Protein AF-A0A1Q3Y9Z7-F1 (afdb_monomer_lite)

Radius of gyration: 31.5 Å; chains: 1; bounding box: 71×59×81 Å

Foldseek 3Di:
DFEDELQLADDPLCCVVPNHPDGLVVLLQPFDAQFPPRDGSFAFDPLGSDHLLDPVSLLVLLVLCVVLVNQAYAYAWEAALNDTDSCNNVVVCLVCLVRLHAYAYEHPQQFDAPPLQVDDGDGSGHHDLDLVSLLVVLVVCVSVQPRPSFADDVNAGEYEYEDLPPHPPQQVSLVSNQVSCVVVVNHDHQYEYECQEHDDAQVVRVHQAYEYDPDHPDQQQVAADPDDTDGDQAPQEREHAQLSSLVVQLVDDDDPHHYQYEDFLWFWLSSSHVVHHIYTHPPRDLVSLLVSLLSSQLCLLAPDDDSSSDYYYHHCDPSNGVGHCHATPVCGNSNSNSSSVSVPDDSVVSDDDPADPVSVVVVVVVVVVVPADLDLPDFFQEEEEEFDDDPVLQVQAVVLQVLASDHHPYYHYCVPCNLVNDDLFGKYKYHYRNDHFDNHRVVQVRVVCPDPVNPLAFKEAEWAFDQDPVRDTHDTQDADWDDLVVLVVDLSSAQIMMGGRNPCSVVVVVPPPDTSHSVVSSVVSNVCVVVVGDYGYDHTYD

Secondary structure (DSSP, 8-state):
-EEE---SS--HHHHHHH-TT--HHHHHHH---SSTT---S--B-TT-S--TT-HHHHHHHHHHHHHTT---EEEEEEEETTEEES-HHHHHHHH-TTS---EEEEE--SPEEGGGGT----EEE-----GGGHHHHHHHHHHHHTSTTB-EETTEEEEEES-GGGSTTHHHHHHHHHHHHHHTT----EEEEEESSS---GGGGT-SEEEE-TTTT--GGGG--SSPP--SS-TT-EEEEHHHHHHHHHTSPPPSS-EEEEE-S--B-TTT-TTS--EEEET--HHHHHHHHHHHHHHHHHH--GGG--EEES-SEEGGGTEE-SPBTTTBTHHHHHHHHHHTS-GGGTPPP---HHHHHHHHHGGGGGGS-S---SS--EEEEEES--HHHHHHHHHHHHT-SS--SEEEEHHHH-GGGS-SSSEEEEEETT----TTHHHHHHHHHTSGGGTTEEEEEEEEEEE-TTS-EEEEE-PPSP-HHHHHH--TT-S-EEEEHHHHHHHHHTT-S----HHHHHHHHHHHHHTT-EEEEEEEE-

Structure (mmCIF, N/CA/C/O backbone):
data_AF-A0A1Q3Y9Z7-F1
#
_entry.id   AF-A0A1Q3Y9Z7-F1
#
loop_
_atom_site.group_PDB
_atom_site.id
_atom_site.type_symbol
_atom_site.label_atom_id
_atom_site.label_alt_id
_atom_site.label_comp_id
_atom_site.label_asym_id
_atom_site.label_entity_id
_atom_site.label_seq_id
_atom_site.pdbx_PDB_ins_code
_atom_site.Cartn_x
_atom_site.Cartn_y
_atom_site.Cartn_z
_atom_site.occupancy
_atom_site.B_iso_or_equiv
_atom_site.auth_seq_id
_atom_site.auth_comp_id
_atom_site.auth_asym_id
_atom_site.auth_atom_id
_atom_site.pdbx_PDB_model_num
ATOM 1 N N . MET A 1 1 ? 4.378 -9.020 -0.214 1.00 97.12 1 MET A N 1
ATOM 2 C CA . MET A 1 1 ? 4.815 -9.072 -1.627 1.00 97.12 1 MET A CA 1
ATOM 3 C C . MET A 1 1 ? 5.583 -7.805 -1.947 1.00 97.12 1 MET A C 1
ATOM 5 O O . MET A 1 1 ? 5.320 -6.798 -1.304 1.00 97.12 1 MET A O 1
ATOM 9 N N . ALA A 1 2 ? 6.509 -7.841 -2.903 1.00 98.50 2 ALA A N 1
ATOM 10 C CA . ALA A 1 2 ? 7.228 -6.646 -3.351 1.00 98.50 2 ALA A CA 1
ATOM 11 C C . ALA A 1 2 ? 6.966 -6.386 -4.839 1.00 98.50 2 ALA A C 1
ATOM 13 O O . ALA A 1 2 ? 7.020 -7.330 -5.628 1.00 98.50 2 ALA A O 1
ATOM 14 N N . PHE A 1 3 ? 6.675 -5.141 -5.221 1.00 98.69 3 PHE A N 1
ATOM 15 C CA . PHE A 1 3 ? 6.604 -4.749 -6.632 1.00 98.69 3 PHE A CA 1
ATOM 16 C C . PHE A 1 3 ? 7.969 -4.921 -7.298 1.00 98.69 3 PHE A C 1
ATOM 18 O O . PHE A 1 3 ? 9.000 -4.731 -6.654 1.00 98.69 3 PHE A O 1
ATOM 25 N N . TYR A 1 4 ? 7.980 -5.329 -8.563 1.00 98.56 4 TYR A N 1
ATOM 26 C CA . TYR A 1 4 ? 9.198 -5.694 -9.274 1.00 98.56 4 TYR A CA 1
ATOM 27 C C . TYR A 1 4 ? 9.237 -5.040 -10.653 1.00 98.56 4 TYR A C 1
ATOM 29 O O . TYR A 1 4 ? 8.394 -5.320 -11.513 1.00 98.56 4 TYR A O 1
ATOM 37 N N . LEU A 1 5 ? 10.251 -4.201 -10.867 1.00 97.81 5 LEU A N 1
ATOM 38 C CA . LEU A 1 5 ? 10.498 -3.509 -12.122 1.00 97.81 5 LEU A CA 1
ATOM 39 C C . LEU A 1 5 ? 11.339 -4.393 -13.062 1.00 97.81 5 LEU A C 1
ATOM 41 O O . LEU A 1 5 ? 12.471 -4.758 -12.723 1.00 97.81 5 LEU A O 1
ATOM 45 N N . PRO A 1 6 ? 10.852 -4.705 -14.277 1.00 96.62 6 PRO A N 1
ATOM 46 C CA . PRO A 1 6 ? 11.590 -5.542 -15.219 1.00 96.62 6 PRO A CA 1
ATOM 47 C C . PRO A 1 6 ? 12.647 -4.798 -16.062 1.00 96.62 6 PRO A C 1
ATOM 49 O O . PRO A 1 6 ? 13.400 -5.449 -16.785 1.00 96.62 6 PRO A O 1
ATOM 52 N N . GLN A 1 7 ? 12.750 -3.466 -15.989 1.00 94.50 7 GLN A N 1
ATOM 53 C CA . GLN A 1 7 ? 13.510 -2.595 -16.912 1.00 94.50 7 GLN A CA 1
ATOM 54 C C . GLN A 1 7 ? 15.049 -2.576 -16.726 1.00 94.50 7 GLN A C 1
ATOM 56 O O . GLN A 1 7 ? 15.730 -1.598 -17.037 1.00 94.50 7 GLN A O 1
ATOM 61 N N . PHE A 1 8 ? 15.638 -3.680 -16.266 1.00 96.81 8 PHE A N 1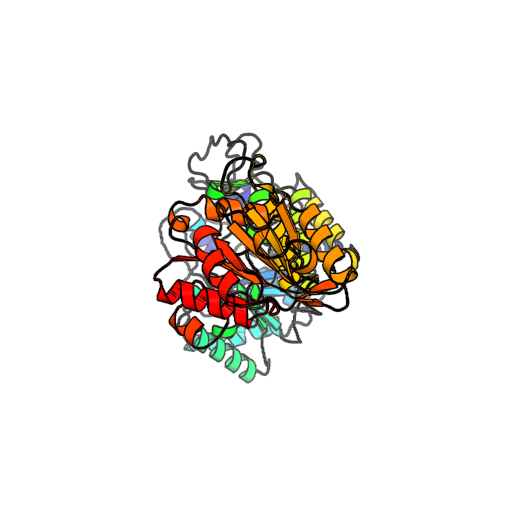
ATOM 62 C CA . PHE A 1 8 ? 17.095 -3.855 -16.158 1.00 96.81 8 PHE A CA 1
ATOM 63 C C . PHE A 1 8 ? 17.634 -4.810 -17.225 1.00 96.81 8 PHE A C 1
ATOM 65 O O . PHE A 1 8 ? 18.473 -5.659 -16.946 1.00 96.81 8 PHE A O 1
ATOM 72 N N . HIS A 1 9 ? 17.101 -4.707 -18.440 1.00 96.31 9 HIS A N 1
ATOM 73 C CA . HIS A 1 9 ? 17.574 -5.411 -19.626 1.00 96.31 9 HIS A CA 1
ATOM 74 C C . HIS A 1 9 ? 17.202 -4.610 -20.876 1.00 96.31 9 HIS A C 1
ATOM 76 O O . HIS A 1 9 ? 16.218 -3.868 -20.877 1.00 96.31 9 HIS A O 1
ATOM 82 N N . GLU A 1 10 ? 17.963 -4.779 -21.952 1.00 95.69 10 GLU A N 1
ATOM 83 C CA . GLU A 1 10 ? 17.700 -4.062 -23.197 1.00 95.69 10 GLU A CA 1
ATOM 84 C C . GLU A 1 10 ? 16.495 -4.633 -23.958 1.00 95.69 10 GLU A C 1
ATOM 86 O O . GLU A 1 10 ? 16.297 -5.858 -24.068 1.00 95.69 10 GLU A O 1
ATOM 91 N N . ILE A 1 11 ? 15.735 -3.718 -24.558 1.00 96.00 11 ILE A N 1
ATOM 92 C CA . ILE A 1 11 ? 14.713 -4.003 -25.566 1.00 96.00 11 ILE A CA 1
ATOM 93 C C . ILE A 1 11 ? 14.895 -3.049 -26.760 1.00 96.00 11 ILE A C 1
ATOM 95 O O . ILE A 1 11 ? 15.346 -1.916 -26.559 1.00 96.00 11 ILE A O 1
ATOM 99 N N . PRO A 1 12 ? 14.544 -3.470 -27.990 1.00 95.56 12 PRO A N 1
ATOM 100 C CA . PRO A 1 12 ? 14.709 -2.640 -29.185 1.00 95.56 12 PRO A CA 1
ATOM 101 C C . PRO A 1 12 ? 14.037 -1.268 -29.074 1.00 95.56 12 PRO A C 1
ATOM 103 O O . PRO A 1 12 ? 14.607 -0.265 -29.493 1.00 95.56 12 PRO A O 1
ATOM 106 N N . GLU A 1 13 ? 12.848 -1.217 -28.476 1.00 95.19 13 GLU A N 1
ATOM 107 C CA . GLU A 1 13 ? 12.074 0.006 -28.286 1.00 95.19 13 GLU A CA 1
ATOM 108 C C . GLU A 1 13 ? 12.820 1.025 -27.425 1.00 95.19 13 GLU A C 1
ATOM 110 O O . GLU A 1 13 ? 13.007 2.166 -27.838 1.00 95.19 13 GLU A O 1
ATOM 115 N N . ASN A 1 14 ? 13.319 0.605 -26.260 1.00 93.50 14 ASN A N 1
ATOM 116 C CA . ASN A 1 14 ? 14.070 1.490 -25.378 1.00 93.50 14 ASN A CA 1
ATOM 117 C C . ASN A 1 14 ? 15.374 1.958 -26.022 1.00 93.50 14 ASN A C 1
ATOM 119 O O . ASN A 1 14 ? 15.711 3.131 -25.892 1.00 93.50 14 ASN A O 1
ATOM 123 N N . ASN A 1 15 ? 16.062 1.085 -26.761 1.00 94.12 15 ASN A N 1
ATOM 124 C CA . ASN A 1 15 ? 17.268 1.475 -27.489 1.00 94.12 15 ASN A CA 1
ATOM 125 C C . ASN A 1 15 ? 16.968 2.550 -28.550 1.00 94.12 15 ASN A C 1
ATOM 127 O O . ASN A 1 15 ? 17.738 3.495 -28.710 1.00 94.12 15 ASN A O 1
ATOM 131 N N . ALA A 1 16 ? 15.825 2.452 -29.236 1.00 93.31 16 ALA A N 1
ATOM 132 C CA . ALA A 1 16 ? 15.389 3.456 -30.205 1.00 93.31 16 ALA A CA 1
ATOM 133 C C . ALA A 1 16 ? 14.949 4.779 -29.551 1.00 93.31 16 ALA A C 1
ATOM 135 O O . ALA A 1 16 ? 15.169 5.846 -30.118 1.00 93.31 16 ALA A O 1
ATOM 136 N N . TRP A 1 17 ? 14.316 4.724 -28.376 1.00 91.12 17 TRP A N 1
ATOM 137 C CA . TRP A 1 17 ? 13.756 5.903 -27.707 1.00 91.12 17 TRP A CA 1
ATOM 138 C C . TRP A 1 17 ? 14.762 6.662 -26.837 1.00 91.12 17 TRP A C 1
ATOM 140 O O . TRP A 1 17 ? 14.674 7.884 -26.741 1.00 91.12 17 TRP A O 1
ATOM 150 N N . TRP A 1 18 ? 15.696 5.949 -26.204 1.00 88.31 18 TRP A N 1
ATOM 151 C CA . TRP A 1 18 ? 16.563 6.468 -25.135 1.00 88.31 18 TRP A CA 1
ATOM 152 C C . TRP A 1 18 ? 18.057 6.350 -25.442 1.00 88.31 18 TRP A C 1
ATOM 154 O O . TRP A 1 18 ? 18.883 6.864 -24.686 1.00 88.31 18 TRP A O 1
ATOM 164 N N . GLY A 1 19 ? 18.403 5.712 -26.560 1.00 91.75 19 GLY A N 1
ATOM 165 C CA . GLY A 1 19 ? 19.773 5.451 -26.982 1.00 91.75 19 GLY A CA 1
ATOM 166 C C . GLY A 1 19 ? 20.179 3.994 -26.777 1.00 91.75 19 GLY A C 1
ATOM 167 O O . GLY A 1 19 ? 19.649 3.283 -25.926 1.00 91.75 19 GLY A O 1
ATOM 168 N N . GLU A 1 20 ? 21.133 3.550 -27.589 1.00 94.69 20 GLU A N 1
ATOM 169 C CA . GLU A 1 20 ? 21.624 2.174 -27.584 1.00 94.69 20 GLU A CA 1
ATOM 170 C C . GLU A 1 20 ? 22.187 1.773 -26.211 1.00 94.69 20 GLU A C 1
ATOM 172 O O . GLU A 1 20 ? 22.945 2.525 -25.593 1.00 94.69 20 GLU A O 1
ATOM 177 N N . GLY A 1 21 ? 21.795 0.593 -25.720 1.00 92.38 21 GLY A N 1
ATOM 178 C CA . GLY A 1 21 ? 22.204 0.093 -24.407 1.00 92.38 21 GLY A CA 1
ATOM 179 C C . GLY A 1 21 ? 21.361 0.594 -23.229 1.00 92.38 21 GLY A C 1
ATOM 180 O O . GLY A 1 21 ? 21.782 0.458 -22.076 1.00 92.38 21 GLY A O 1
ATOM 181 N N . PHE A 1 22 ? 20.202 1.219 -23.469 1.00 94.38 22 PHE A N 1
ATOM 182 C CA . PHE A 1 22 ? 19.418 1.811 -22.389 1.00 94.38 22 PHE A CA 1
ATOM 183 C C . PHE A 1 22 ? 18.796 0.756 -21.458 1.00 94.38 22 PHE A C 1
ATOM 185 O O . PHE A 1 22 ? 18.045 -0.127 -21.873 1.00 94.38 22 PHE A O 1
ATOM 192 N N . THR A 1 23 ? 19.037 0.938 -20.159 1.00 94.75 23 THR A N 1
ATOM 193 C CA . THR A 1 23 ? 18.335 0.289 -19.042 1.00 94.75 23 THR A CA 1
ATOM 194 C C . THR A 1 23 ? 18.189 1.304 -17.909 1.00 94.75 23 THR A C 1
ATOM 196 O O . THR A 1 23 ? 18.845 2.350 -17.938 1.00 94.75 23 THR A O 1
ATOM 199 N N . GLU A 1 24 ? 17.429 0.993 -16.856 1.00 94.06 24 GLU A N 1
ATOM 200 C CA . GLU A 1 24 ? 17.359 1.904 -15.702 1.00 94.06 24 GLU A CA 1
ATOM 201 C C . GLU A 1 24 ? 18.719 2.163 -15.036 1.00 94.06 24 GLU A C 1
ATOM 203 O O . GLU A 1 24 ? 18.928 3.233 -14.459 1.00 94.06 24 GLU A O 1
ATOM 208 N N . TRP A 1 25 ? 19.704 1.270 -15.196 1.00 97.12 25 TRP A N 1
ATOM 209 C CA . TRP A 1 25 ? 21.069 1.530 -14.731 1.00 97.12 25 TRP A CA 1
ATOM 210 C C . TRP A 1 25 ? 21.708 2.763 -15.370 1.00 97.12 25 TRP A C 1
ATOM 212 O O . TRP A 1 25 ? 22.583 3.375 -14.756 1.00 97.12 25 TRP A O 1
ATOM 222 N N . THR A 1 26 ? 21.288 3.145 -16.577 1.00 95.00 26 THR A N 1
ATOM 223 C CA . THR A 1 26 ? 21.763 4.361 -17.244 1.00 95.00 26 THR A CA 1
ATOM 224 C C . THR A 1 26 ? 21.381 5.605 -16.443 1.00 95.00 26 THR A C 1
ATOM 226 O O . THR A 1 26 ? 22.237 6.462 -16.226 1.00 95.00 26 THR A O 1
ATOM 229 N N . ASN A 1 27 ? 20.146 5.679 -15.936 1.00 94.62 27 ASN A N 1
ATOM 230 C CA . ASN A 1 27 ? 19.693 6.786 -15.088 1.00 94.62 27 ASN A CA 1
ATOM 231 C C . ASN A 1 27 ? 20.413 6.775 -13.737 1.00 94.62 27 ASN A C 1
ATOM 233 O O . ASN A 1 27 ? 20.974 7.789 -13.325 1.00 94.62 27 ASN A O 1
ATOM 237 N N . VAL A 1 28 ? 20.457 5.608 -13.087 1.00 96.44 28 VAL A N 1
ATOM 238 C CA . VAL A 1 28 ? 21.053 5.432 -11.752 1.00 96.44 28 VAL A CA 1
ATOM 239 C C . VAL A 1 28 ? 22.520 5.860 -11.740 1.00 96.44 28 VAL A C 1
ATOM 241 O O . VAL A 1 28 ? 22.922 6.660 -10.903 1.00 96.44 28 VAL A O 1
ATOM 244 N N . ARG A 1 29 ? 23.326 5.410 -12.712 1.00 96.06 29 ARG A N 1
ATOM 245 C CA . ARG A 1 29 ? 24.758 5.760 -12.796 1.00 96.06 29 ARG A CA 1
ATOM 246 C C . ARG A 1 29 ? 25.013 7.244 -13.059 1.00 96.06 29 ARG A C 1
ATOM 248 O O . ARG A 1 29 ? 26.099 7.733 -12.763 1.00 96.06 29 ARG A O 1
ATOM 255 N N . GLN A 1 30 ? 24.056 7.940 -13.669 1.00 93.94 30 GLN A N 1
ATOM 256 C CA . GLN A 1 30 ? 24.177 9.353 -14.039 1.00 93.94 30 GLN A CA 1
ATOM 257 C C . GLN A 1 30 ? 23.611 10.299 -12.970 1.00 93.94 30 GLN A C 1
ATOM 259 O O . GLN A 1 30 ? 23.754 11.518 -13.113 1.00 93.94 30 GLN A O 1
ATOM 264 N N . ALA A 1 31 ? 22.971 9.762 -11.929 1.00 94.81 31 ALA A N 1
ATOM 265 C CA . ALA A 1 31 ? 22.416 10.536 -10.831 1.00 94.81 31 ALA A CA 1
ATOM 266 C C . ALA A 1 31 ? 23.513 11.269 -10.044 1.00 94.81 31 ALA A C 1
ATOM 268 O O . ALA A 1 31 ? 24.660 10.822 -9.959 1.00 94.81 31 ALA A O 1
ATOM 269 N N . LYS A 1 32 ? 23.158 12.428 -9.483 1.00 93.75 32 LYS A N 1
ATOM 270 C CA . LYS A 1 32 ? 24.074 13.290 -8.728 1.00 93.75 32 LYS A CA 1
ATOM 271 C C . LYS A 1 32 ? 23.422 13.756 -7.425 1.00 93.75 32 LYS A C 1
ATOM 273 O O . LYS A 1 32 ? 22.204 13.935 -7.399 1.00 93.75 32 LYS A O 1
ATOM 278 N N . PRO A 1 33 ? 24.209 14.006 -6.364 1.00 95.25 33 PRO A N 1
ATOM 279 C CA . PRO A 1 33 ? 23.709 14.630 -5.144 1.00 95.25 33 PRO A CA 1
ATOM 280 C C . PRO A 1 33 ? 23.027 15.972 -5.439 1.00 95.25 33 PRO A C 1
ATOM 282 O O . PRO A 1 33 ? 23.569 16.787 -6.187 1.00 95.25 33 PRO A O 1
ATOM 285 N N . LEU A 1 34 ? 21.859 16.216 -4.834 1.00 94.44 34 LEU A N 1
ATOM 286 C CA . LEU A 1 34 ? 21.161 17.503 -4.930 1.00 94.44 34 LEU A CA 1
ATOM 287 C C . LEU A 1 34 ? 21.553 18.458 -3.794 1.00 94.44 34 LEU A C 1
ATOM 289 O O . LEU A 1 34 ? 21.430 19.674 -3.936 1.00 94.44 34 LEU A O 1
ATOM 293 N N . PHE A 1 35 ? 22.044 17.900 -2.687 1.00 93.62 35 PHE A N 1
ATOM 294 C CA . PHE A 1 35 ? 22.463 18.583 -1.467 1.00 93.62 35 PHE A CA 1
ATOM 295 C C . PHE A 1 35 ? 23.548 17.761 -0.750 1.00 93.62 35 PHE A C 1
ATOM 297 O O . PHE A 1 35 ? 23.821 16.613 -1.112 1.00 93.62 35 PHE A O 1
ATOM 304 N N . GLU A 1 36 ? 24.184 18.348 0.262 1.00 92.06 36 GLU A N 1
ATOM 305 C CA . GLU A 1 36 ? 25.226 17.681 1.050 1.00 92.06 36 GLU A CA 1
ATOM 306 C C . GLU A 1 36 ? 24.668 16.474 1.823 1.00 92.06 36 GLU A C 1
ATOM 308 O O . GLU A 1 36 ? 23.667 16.580 2.525 1.00 92.06 36 GLU A O 1
ATOM 313 N N . GLY A 1 37 ? 25.313 15.313 1.688 1.00 90.50 37 GLY A N 1
ATOM 314 C CA . GLY A 1 37 ? 24.848 14.063 2.300 1.00 90.50 37 GLY A CA 1
ATOM 315 C C . GLY A 1 37 ? 23.748 13.329 1.520 1.00 90.50 37 GLY A C 1
ATOM 316 O O . GLY A 1 37 ? 23.320 12.262 1.957 1.00 90.50 37 GLY A O 1
ATOM 317 N N . HIS A 1 38 ? 23.315 13.846 0.362 1.00 94.94 38 HIS A N 1
ATOM 318 C CA . HIS A 1 38 ? 22.387 13.142 -0.524 1.00 94.94 38 HIS A CA 1
ATOM 319 C C . HIS A 1 38 ? 23.038 11.891 -1.135 1.00 94.94 38 HIS A C 1
ATOM 321 O O . HIS A 1 38 ? 24.074 11.988 -1.796 1.00 94.94 38 HIS A O 1
ATOM 327 N N . GLU A 1 39 ? 22.425 10.721 -0.944 1.00 93.19 39 GLU A N 1
ATOM 328 C CA . GLU A 1 39 ? 22.935 9.440 -1.447 1.00 93.19 39 GLU A CA 1
ATOM 329 C C . GLU A 1 39 ? 22.608 9.252 -2.934 1.00 93.19 39 GLU A C 1
ATOM 331 O O . GLU A 1 39 ? 21.721 8.492 -3.305 1.00 93.19 39 GLU A O 1
ATOM 336 N N . GLN A 1 40 ? 23.342 9.953 -3.796 1.00 95.19 40 GLN A N 1
ATOM 337 C CA . GLN A 1 40 ? 23.313 9.732 -5.240 1.00 95.19 40 GLN A CA 1
ATOM 338 C C . GLN A 1 40 ? 24.737 9.761 -5.826 1.00 95.19 40 GLN A C 1
ATOM 340 O O . GLN A 1 40 ? 25.549 10.587 -5.403 1.00 95.19 40 GLN A O 1
ATOM 345 N N . PRO A 1 41 ? 25.057 8.913 -6.819 1.00 95.81 41 PRO A N 1
ATOM 346 C CA . PRO A 1 41 ? 24.233 7.815 -7.321 1.00 95.81 41 PRO A CA 1
ATOM 347 C C . PRO A 1 41 ? 24.075 6.687 -6.288 1.00 95.81 41 PRO A C 1
ATOM 349 O O . PRO A 1 41 ? 25.013 6.377 -5.553 1.00 95.81 41 PRO A O 1
ATOM 352 N N . LEU A 1 42 ? 22.905 6.044 -6.258 1.00 96.25 42 LEU A N 1
ATOM 353 C CA . LEU A 1 42 ? 22.717 4.794 -5.515 1.00 96.25 42 LEU A CA 1
ATOM 354 C C . LEU A 1 42 ? 23.549 3.672 -6.148 1.00 96.25 42 LEU A C 1
ATOM 356 O O . LEU A 1 42 ? 23.491 3.444 -7.357 1.00 96.25 42 LEU A O 1
ATOM 360 N N . VAL A 1 43 ? 24.310 2.946 -5.325 1.00 97.75 43 VAL A N 1
ATOM 361 C CA . VAL A 1 43 ? 25.200 1.870 -5.787 1.00 97.75 43 VAL A CA 1
ATOM 362 C C . VAL A 1 43 ? 24.668 0.511 -5.319 1.00 97.75 43 VAL A C 1
ATOM 364 O O . VAL A 1 43 ? 24.459 0.330 -4.113 1.00 97.75 43 VAL A O 1
ATOM 367 N N . PRO A 1 44 ? 24.467 -0.467 -6.224 1.00 97.94 44 PRO A N 1
ATOM 368 C CA . PRO A 1 44 ? 24.037 -1.804 -5.845 1.00 97.94 44 PRO A CA 1
ATOM 369 C C . PRO A 1 44 ? 25.103 -2.536 -5.032 1.00 97.94 44 PRO A C 1
ATOM 371 O O . PRO A 1 44 ? 26.302 -2.391 -5.267 1.00 97.94 44 PRO A O 1
ATOM 374 N N . GLY A 1 45 ? 24.646 -3.329 -4.066 1.00 97.50 45 GLY A N 1
ATOM 375 C CA . GLY A 1 45 ? 25.482 -4.186 -3.237 1.00 97.50 45 GLY A CA 1
ATOM 376 C C . GLY A 1 45 ? 25.817 -5.497 -3.947 1.00 97.50 45 GLY A C 1
ATOM 377 O O . GLY A 1 45 ? 26.302 -5.523 -5.076 1.00 97.50 45 GLY A O 1
ATOM 378 N N . GLU A 1 46 ? 25.537 -6.622 -3.293 1.00 97.00 46 GLU A N 1
ATOM 379 C CA . GLU A 1 46 ? 25.998 -7.944 -3.742 1.00 97.00 46 GLU A CA 1
ATOM 380 C C . GLU A 1 46 ? 25.431 -8.419 -5.090 1.00 97.00 46 GLU A C 1
ATOM 382 O O . GLU A 1 46 ? 26.033 -9.275 -5.740 1.00 97.00 46 GLU A O 1
ATOM 387 N N . LEU A 1 47 ? 24.283 -7.897 -5.529 1.00 96.88 47 LEU A N 1
ATOM 388 C CA . LEU A 1 47 ? 23.699 -8.239 -6.829 1.00 96.88 47 LEU A CA 1
ATOM 389 C C . LEU A 1 47 ? 24.383 -7.502 -7.991 1.00 96.88 47 LEU A C 1
ATOM 391 O O . LEU A 1 47 ? 24.345 -7.997 -9.117 1.00 96.88 47 LEU A O 1
ATOM 395 N N . GLY A 1 48 ? 25.067 -6.389 -7.705 1.00 96.88 48 GLY A N 1
ATOM 396 C CA . GLY A 1 48 ? 25.736 -5.551 -8.695 1.00 96.88 48 GLY A CA 1
ATOM 397 C C . GLY A 1 48 ? 24.777 -4.915 -9.707 1.00 96.88 48 GLY A C 1
ATOM 398 O O . GLY A 1 48 ? 23.558 -4.976 -9.574 1.00 96.88 48 GLY A O 1
ATOM 399 N N . TYR A 1 49 ? 25.347 -4.298 -10.742 1.00 97.25 49 TYR A N 1
ATOM 400 C CA . TYR A 1 49 ? 24.590 -3.778 -11.881 1.00 97.25 49 TYR A CA 1
ATOM 401 C C . TYR A 1 49 ? 24.219 -4.928 -12.826 1.00 97.25 49 TYR A C 1
ATOM 403 O O . TYR A 1 49 ? 24.928 -5.193 -13.798 1.00 97.25 49 TYR A O 1
ATOM 411 N N . TYR A 1 50 ? 23.163 -5.659 -12.485 1.00 97.69 50 TYR A N 1
ATOM 412 C CA . TYR A 1 50 ? 22.772 -6.889 -13.167 1.00 97.69 50 TYR A CA 1
ATOM 413 C C . TYR A 1 50 ? 22.014 -6.662 -14.483 1.00 97.69 50 TYR A C 1
ATOM 415 O O . TYR A 1 50 ? 21.464 -5.593 -14.727 1.00 97.69 50 TYR A O 1
ATOM 423 N N . ASP A 1 51 ? 21.920 -7.713 -15.296 1.00 96.75 51 ASP A N 1
ATOM 424 C CA . ASP A 1 51 ? 21.013 -7.795 -16.443 1.00 96.75 51 ASP A CA 1
ATOM 425 C C . ASP A 1 51 ? 19.911 -8.820 -16.139 1.00 96.75 51 ASP A C 1
ATOM 427 O O . ASP A 1 51 ? 20.198 -10.000 -15.920 1.00 96.75 51 ASP A O 1
ATOM 431 N N . LEU A 1 52 ? 18.646 -8.390 -16.143 1.00 95.81 52 LEU A N 1
ATOM 432 C CA . LEU A 1 52 ? 17.484 -9.271 -15.948 1.00 95.81 52 LEU A CA 1
ATOM 433 C C . LEU A 1 52 ? 17.192 -10.165 -17.146 1.00 95.81 52 LEU A C 1
ATOM 435 O O . LEU A 1 52 ? 16.256 -10.971 -17.130 1.00 95.81 52 LEU A O 1
ATOM 439 N N . SER A 1 53 ? 18.025 -10.076 -18.180 1.00 92.19 53 SER A N 1
ATOM 440 C CA . SER A 1 53 ? 18.116 -11.127 -19.161 1.00 92.19 53 SER A CA 1
ATOM 441 C C . SER A 1 53 ? 18.800 -12.398 -18.617 1.00 92.19 53 SER A C 1
ATOM 443 O O . SER A 1 53 ? 18.634 -13.482 -19.170 1.00 92.19 53 SER A O 1
ATOM 445 N N . SER A 1 54 ? 19.506 -12.331 -17.492 1.00 93.44 54 SER A N 1
ATOM 446 C CA . SER A 1 54 ? 20.083 -13.517 -16.864 1.00 93.44 54 SER A CA 1
ATOM 447 C C . SER A 1 54 ? 19.110 -14.184 -15.889 1.00 93.44 54 SER A C 1
ATOM 449 O O . SER A 1 54 ? 18.609 -13.563 -14.952 1.00 93.44 54 SER A O 1
ATOM 451 N N . VAL A 1 55 ? 18.881 -15.487 -16.077 1.00 93.25 55 VAL A N 1
ATOM 452 C CA . VAL A 1 55 ? 18.088 -16.307 -15.145 1.00 93.25 55 VAL A CA 1
ATOM 453 C C . VAL A 1 55 ? 18.779 -16.470 -13.786 1.00 93.25 55 VAL A C 1
ATOM 455 O O . VAL A 1 55 ? 18.099 -16.553 -12.766 1.00 93.25 55 VAL A O 1
ATOM 458 N N . ASP A 1 56 ? 20.111 -16.410 -13.750 1.00 95.50 56 ASP A N 1
ATOM 459 C CA . ASP A 1 56 ? 20.895 -16.513 -12.514 1.00 95.50 56 ASP A CA 1
ATOM 460 C C . ASP A 1 56 ? 20.613 -15.336 -11.572 1.00 95.50 56 ASP A C 1
ATOM 462 O O . ASP A 1 56 ? 20.624 -15.479 -10.349 1.00 95.50 56 ASP A O 1
ATOM 466 N N . VAL A 1 57 ? 20.328 -14.155 -12.130 1.00 96.62 57 VAL A N 1
ATOM 467 C CA . VAL A 1 57 ? 19.964 -12.971 -11.340 1.00 96.62 57 VAL A CA 1
ATOM 468 C C . VAL A 1 57 ? 18.618 -13.194 -10.659 1.00 96.62 57 VAL A C 1
ATOM 470 O O . VAL A 1 57 ? 18.517 -12.988 -9.450 1.00 96.62 57 VAL A O 1
ATOM 473 N N . LEU A 1 58 ? 17.620 -13.693 -11.398 1.00 96.06 58 LEU A N 1
ATOM 474 C CA . LEU A 1 58 ? 16.314 -14.044 -10.836 1.00 96.06 58 LEU A CA 1
ATOM 475 C C . LEU A 1 58 ? 16.431 -15.123 -9.755 1.00 96.06 58 LEU A C 1
ATOM 477 O O . LEU A 1 58 ? 15.785 -15.011 -8.717 1.00 96.06 58 LEU A O 1
ATOM 481 N N . GLU A 1 59 ? 17.277 -16.139 -9.948 1.00 97.69 59 GLU A N 1
ATOM 482 C CA . GLU A 1 59 ? 17.507 -17.175 -8.934 1.00 97.69 59 GLU A CA 1
ATOM 483 C C . GLU A 1 59 ? 18.114 -16.591 -7.647 1.00 97.69 59 GLU A C 1
ATOM 485 O O . GLU A 1 59 ? 17.678 -16.913 -6.537 1.00 97.69 59 GLU A O 1
ATOM 490 N N . ARG A 1 60 ? 19.095 -15.689 -7.775 1.00 97.94 60 ARG A N 1
ATOM 491 C CA . ARG A 1 60 ? 19.712 -15.005 -6.628 1.00 97.94 60 ARG A CA 1
ATOM 492 C C . ARG A 1 60 ? 18.725 -14.084 -5.911 1.00 97.94 60 ARG A C 1
ATOM 494 O O . ARG A 1 60 ? 18.678 -14.103 -4.682 1.00 97.94 60 ARG A O 1
ATOM 501 N N . GLN A 1 61 ? 17.921 -13.321 -6.651 1.00 98.19 61 GLN A N 1
ATOM 502 C CA . GLN A 1 61 ? 16.870 -12.468 -6.088 1.00 98.19 61 GLN A CA 1
ATOM 503 C C . GLN A 1 61 ? 15.802 -13.298 -5.366 1.00 98.19 61 GLN A C 1
ATOM 505 O O . GLN A 1 61 ? 15.445 -12.975 -4.236 1.00 98.19 61 GLN A O 1
ATOM 510 N N . ALA A 1 62 ? 15.353 -14.407 -5.965 1.00 98.19 62 ALA A N 1
ATOM 511 C CA . ALA A 1 62 ? 14.399 -15.329 -5.353 1.00 98.19 62 ALA A CA 1
ATOM 512 C C . ALA A 1 62 ? 14.926 -15.909 -4.033 1.00 98.19 62 ALA A C 1
ATOM 514 O O . ALA A 1 62 ? 14.208 -15.951 -3.033 1.00 98.19 62 ALA A O 1
ATOM 515 N N . ARG A 1 63 ? 16.206 -16.303 -4.004 1.00 98.19 63 ARG A N 1
ATOM 516 C CA . ARG A 1 63 ? 16.868 -16.782 -2.787 1.00 98.19 63 ARG A CA 1
ATOM 517 C C . ARG A 1 63 ? 16.893 -15.708 -1.700 1.00 98.19 63 ARG A C 1
ATOM 519 O O . ARG A 1 63 ? 16.474 -15.984 -0.579 1.00 98.19 63 ARG A O 1
ATOM 526 N N . LEU A 1 64 ? 17.319 -14.489 -2.036 1.00 98.12 64 LEU A N 1
ATOM 527 C CA . LEU A 1 64 ? 17.359 -13.371 -1.088 1.00 98.12 64 LEU A CA 1
ATOM 528 C C . LEU A 1 64 ? 15.973 -13.029 -0.538 1.00 98.12 64 LEU A C 1
ATOM 530 O O . LEU A 1 64 ? 15.827 -12.859 0.672 1.00 98.12 64 LEU A O 1
ATOM 534 N N . ALA A 1 65 ? 14.961 -12.973 -1.405 1.00 98.31 65 ALA A N 1
ATOM 535 C CA . ALA A 1 65 ? 13.577 -12.733 -1.019 1.00 98.31 65 ALA A CA 1
ATOM 536 C C . ALA A 1 65 ? 13.096 -13.781 -0.002 1.00 98.31 65 ALA A C 1
ATOM 538 O O . ALA A 1 65 ? 12.644 -13.430 1.092 1.00 98.31 65 ALA A O 1
ATOM 539 N N . LYS A 1 66 ? 13.290 -15.068 -0.318 1.00 97.62 66 LYS A N 1
ATOM 540 C CA . LYS A 1 66 ? 12.894 -16.193 0.538 1.00 97.62 66 LYS A CA 1
ATOM 541 C C . LYS A 1 66 ? 13.611 -16.188 1.890 1.00 97.62 66 LYS A C 1
ATOM 543 O O . LYS A 1 66 ? 12.968 -16.377 2.920 1.00 97.62 66 LYS A O 1
ATOM 548 N N . GLU A 1 67 ? 14.920 -15.934 1.910 1.00 97.50 67 GLU A N 1
ATOM 549 C CA . GLU A 1 67 ? 15.724 -15.859 3.142 1.00 97.50 67 GLU A CA 1
ATOM 550 C C . GLU A 1 67 ? 15.246 -14.761 4.112 1.00 97.50 67 GLU A C 1
ATOM 552 O O . GLU A 1 67 ? 15.427 -14.884 5.329 1.00 97.50 67 GLU A O 1
ATOM 557 N N . HIS A 1 68 ? 14.604 -13.712 3.588 1.00 98.31 68 HIS A N 1
ATOM 558 C CA . HIS A 1 68 ? 14.200 -12.526 4.346 1.00 98.31 68 HIS A CA 1
ATOM 559 C C . HIS A 1 68 ? 12.681 -12.359 4.491 1.00 98.31 68 HIS A C 1
ATOM 561 O O . HIS A 1 68 ? 12.207 -11.314 4.931 1.00 98.31 68 HIS A O 1
ATOM 567 N N . GLY A 1 69 ? 11.907 -13.402 4.177 1.00 96.31 69 GLY A N 1
ATOM 568 C CA . GLY A 1 69 ? 10.460 -13.426 4.402 1.00 96.31 69 GLY A CA 1
ATOM 569 C C . GLY A 1 69 ? 9.628 -12.700 3.340 1.00 96.31 69 GLY A C 1
ATOM 570 O O . GLY A 1 69 ? 8.415 -12.577 3.500 1.00 96.31 69 GLY A O 1
ATOM 571 N N . ILE A 1 70 ? 10.229 -12.259 2.232 1.00 98.25 70 ILE A N 1
ATOM 572 C CA . ILE A 1 70 ? 9.465 -11.775 1.080 1.00 98.25 70 ILE A CA 1
ATOM 573 C C . ILE A 1 70 ? 8.841 -12.984 0.386 1.00 98.25 70 ILE A C 1
ATOM 575 O O . ILE A 1 70 ? 9.528 -13.777 -0.251 1.00 98.25 70 ILE A O 1
ATOM 579 N N . HIS A 1 71 ? 7.520 -13.112 0.519 1.00 97.75 71 HIS A N 1
ATOM 580 C CA . HIS A 1 71 ? 6.771 -14.242 -0.031 1.00 97.75 71 HIS A CA 1
ATOM 581 C C . HIS A 1 71 ? 6.905 -14.374 -1.554 1.00 97.75 71 HIS A C 1
ATOM 583 O O . HIS A 1 71 ? 6.999 -15.483 -2.064 1.00 97.75 71 HIS A O 1
ATOM 589 N N . GLY A 1 72 ? 6.903 -13.253 -2.277 1.00 98.19 72 GLY A N 1
ATOM 590 C CA . GLY A 1 72 ? 6.916 -13.256 -3.732 1.00 98.19 72 GLY A CA 1
ATOM 591 C C . GLY A 1 72 ? 6.918 -11.861 -4.345 1.00 98.19 72 GLY A C 1
ATOM 592 O O . GLY A 1 72 ? 6.763 -10.853 -3.636 1.00 98.19 72 GLY A O 1
ATOM 593 N N . PHE A 1 73 ? 7.087 -11.826 -5.665 1.00 98.75 73 PHE A N 1
ATOM 594 C CA . PHE A 1 73 ? 7.193 -10.599 -6.455 1.00 98.75 73 PHE A CA 1
ATOM 595 C C . PHE A 1 73 ? 5.918 -10.307 -7.249 1.00 98.75 73 PHE A C 1
ATOM 597 O O . PHE A 1 73 ? 5.298 -11.198 -7.823 1.00 98.75 73 PHE A O 1
ATOM 604 N N . CYS A 1 74 ? 5.544 -9.034 -7.293 1.00 98.75 74 CYS A N 1
ATOM 605 C CA . CYS A 1 74 ? 4.479 -8.508 -8.130 1.00 98.75 74 CYS A CA 1
ATOM 606 C C . CYS A 1 74 ? 5.125 -7.822 -9.339 1.00 98.75 74 CYS A C 1
ATOM 608 O O . CYS A 1 74 ? 5.574 -6.681 -9.244 1.00 98.75 74 CYS A O 1
ATOM 610 N N . PHE A 1 75 ? 5.255 -8.545 -10.451 1.00 98.62 75 PHE A N 1
ATOM 611 C CA . PHE A 1 75 ? 5.933 -8.032 -11.641 1.00 98.62 75 PHE A CA 1
ATOM 612 C C . PHE A 1 75 ? 5.074 -6.980 -12.331 1.00 98.62 75 PHE A C 1
ATOM 614 O O . PHE A 1 75 ? 3.908 -7.242 -12.641 1.00 98.62 75 PHE A O 1
ATOM 621 N N . HIS A 1 76 ? 5.665 -5.827 -12.648 1.00 98.19 76 HIS A N 1
ATOM 622 C CA . HIS A 1 76 ? 5.052 -4.923 -13.611 1.00 98.19 76 HIS A CA 1
ATOM 623 C C . HIS A 1 76 ? 4.950 -5.623 -14.968 1.00 98.19 76 HIS A C 1
ATOM 625 O O . HIS A 1 76 ? 5.943 -6.069 -15.547 1.00 98.19 76 HIS A O 1
ATOM 631 N N . TYR A 1 77 ? 3.719 -5.747 -15.448 1.00 98.00 77 TYR A N 1
ATOM 632 C CA . TYR A 1 77 ? 3.362 -6.379 -16.703 1.00 98.00 77 TYR A CA 1
ATOM 633 C C . TYR A 1 77 ? 2.978 -5.291 -17.699 1.00 98.00 77 TYR A C 1
ATOM 635 O O . TYR A 1 77 ? 1.980 -4.598 -17.505 1.00 98.00 77 TYR A O 1
ATOM 643 N N . TYR A 1 78 ? 3.777 -5.135 -18.752 1.00 97.25 78 TYR A N 1
ATOM 644 C CA . TYR A 1 78 ? 3.551 -4.143 -19.798 1.00 97.25 78 TYR A CA 1
ATOM 645 C C . TYR A 1 78 ? 2.970 -4.831 -21.029 1.00 97.25 78 TYR A C 1
ATOM 647 O O . TYR A 1 78 ? 3.679 -5.503 -21.783 1.00 97.25 78 TYR A O 1
ATOM 655 N N . TRP A 1 79 ? 1.667 -4.669 -21.213 1.00 96.94 79 TRP A N 1
ATOM 656 C CA . TRP A 1 79 ? 0.908 -5.209 -22.333 1.00 96.94 79 TRP A CA 1
ATOM 657 C C . TRP A 1 79 ? 0.113 -4.074 -22.954 1.00 96.94 79 TRP A C 1
ATOM 659 O O . TRP A 1 79 ? -0.649 -3.445 -22.232 1.00 96.94 79 TRP A O 1
ATOM 669 N N . PHE A 1 80 ? 0.318 -3.848 -24.252 1.00 95.50 80 PHE A N 1
ATOM 670 C CA . PHE A 1 80 ? -0.205 -2.753 -25.067 1.00 95.50 80 PHE A CA 1
ATOM 671 C C . PHE A 1 80 ? -0.902 -3.326 -26.296 1.00 95.50 80 PHE A C 1
ATOM 673 O O . PHE A 1 80 ? -0.257 -3.662 -27.291 1.00 95.50 80 PHE A O 1
ATOM 680 N N . ASP A 1 81 ? -2.215 -3.518 -26.205 1.00 93.00 81 ASP A N 1
ATOM 681 C CA . ASP A 1 81 ? -3.072 -4.027 -27.284 1.00 93.00 81 ASP A CA 1
ATOM 682 C C . ASP A 1 81 ? -2.539 -5.315 -27.940 1.00 93.00 81 ASP A C 1
ATOM 684 O O . ASP A 1 81 ? -2.628 -5.550 -29.150 1.00 93.00 81 ASP A O 1
ATOM 688 N N . GLY A 1 82 ? -1.946 -6.178 -27.111 1.00 92.44 82 GLY A N 1
ATOM 689 C CA . GLY A 1 82 ? -1.369 -7.451 -27.524 1.00 92.44 82 GLY A CA 1
ATOM 690 C C . GLY A 1 82 ? 0.123 -7.430 -27.846 1.00 92.44 82 GLY A C 1
ATOM 691 O O . GLY A 1 82 ? 0.681 -8.478 -28.185 1.00 92.44 82 GLY A O 1
ATOM 692 N N . LYS A 1 83 ? 0.779 -6.273 -27.745 1.00 95.12 83 LYS A N 1
ATOM 693 C CA . LYS A 1 83 ? 2.237 -6.152 -27.745 1.00 95.12 83 LYS A CA 1
ATOM 694 C C . LYS A 1 83 ? 2.740 -6.113 -26.306 1.00 95.12 83 LYS A C 1
ATOM 696 O O . LYS A 1 83 ? 2.338 -5.253 -25.533 1.00 95.12 83 LYS A O 1
ATOM 701 N N . ARG A 1 84 ? 3.642 -7.024 -25.945 1.00 95.38 84 ARG A N 1
ATOM 702 C CA . ARG A 1 84 ? 4.307 -7.010 -24.634 1.00 95.38 84 ARG A CA 1
ATOM 703 C C . ARG A 1 84 ? 5.659 -6.320 -24.736 1.00 95.38 84 ARG A C 1
ATOM 705 O O . ARG A 1 84 ? 6.325 -6.465 -25.759 1.00 95.38 84 ARG A O 1
ATOM 712 N N . LEU A 1 85 ? 6.027 -5.580 -23.695 1.00 96.44 85 LEU A N 1
ATOM 713 C CA . LEU A 1 85 ? 7.358 -5.002 -23.515 1.00 96.44 85 LEU A CA 1
ATOM 714 C C . LEU A 1 85 ? 7.928 -5.457 -22.168 1.00 96.44 85 LEU A C 1
ATOM 716 O O . LEU A 1 85 ? 7.179 -5.737 -21.233 1.00 96.44 85 LEU A O 1
ATOM 720 N N . LEU A 1 86 ? 9.258 -5.497 -22.053 1.00 96.25 86 LEU A N 1
ATOM 721 C CA . LEU A 1 86 ? 9.973 -5.866 -20.822 1.00 96.25 86 LEU A CA 1
ATOM 722 C C . LEU A 1 86 ? 9.575 -7.233 -20.227 1.00 96.25 86 LEU A C 1
ATOM 724 O O . LEU A 1 86 ? 9.786 -7.496 -19.047 1.00 96.25 86 LEU A O 1
ATOM 728 N N . GLU A 1 87 ? 9.025 -8.136 -21.031 1.00 95.12 87 GLU A N 1
ATOM 729 C CA . GLU A 1 87 ? 8.437 -9.402 -20.593 1.00 95.12 87 GLU A CA 1
ATOM 730 C C . GLU A 1 87 ? 9.469 -10.468 -20.209 1.00 95.12 87 GLU A C 1
ATOM 732 O O . GLU A 1 87 ? 9.150 -11.446 -19.527 1.00 95.12 87 GLU A O 1
ATOM 737 N N . LYS A 1 88 ? 10.723 -10.290 -20.643 1.00 95.75 88 LYS A N 1
ATOM 738 C CA . LYS A 1 88 ? 11.782 -11.299 -20.523 1.00 95.75 88 LYS A CA 1
ATOM 739 C C . LYS A 1 88 ? 11.952 -11.866 -19.104 1.00 95.75 88 LYS A C 1
ATOM 741 O O . LYS A 1 88 ? 12.134 -13.082 -19.021 1.00 95.75 88 LYS A O 1
ATOM 746 N N . PRO A 1 89 ? 11.922 -11.084 -18.005 1.00 96.25 89 PRO A N 1
ATOM 747 C CA . PRO A 1 89 ? 12.164 -11.625 -16.668 1.00 96.25 89 PRO A CA 1
ATOM 748 C C . PRO A 1 89 ? 11.070 -12.605 -16.230 1.00 96.25 89 PRO A C 1
ATOM 750 O O . PRO A 1 89 ? 11.374 -13.723 -15.813 1.00 96.25 89 PRO A O 1
ATOM 753 N N . VAL A 1 90 ? 9.795 -12.242 -16.402 1.00 96.75 90 VAL A N 1
ATOM 754 C CA . VAL A 1 90 ? 8.676 -13.114 -16.012 1.00 96.75 90 VAL A CA 1
ATOM 755 C C . VAL A 1 90 ? 8.524 -14.311 -16.959 1.00 96.75 90 VAL A C 1
ATOM 757 O O . VAL A 1 90 ? 8.295 -15.431 -16.504 1.00 96.75 90 VAL A O 1
ATOM 760 N N . ASP A 1 91 ? 8.766 -14.137 -18.263 1.00 96.88 91 ASP A N 1
ATOM 761 C CA . ASP A 1 91 ? 8.753 -15.248 -19.227 1.00 96.88 91 ASP A CA 1
ATOM 762 C C . ASP A 1 91 ? 9.878 -16.256 -18.950 1.00 96.88 91 ASP A C 1
ATOM 764 O O . ASP A 1 91 ? 9.696 -17.467 -19.107 1.00 96.88 91 ASP A O 1
ATOM 768 N N . ARG A 1 92 ? 11.052 -15.781 -18.516 1.00 95.56 92 ARG A N 1
ATOM 769 C CA . ARG A 1 92 ? 12.141 -16.658 -18.074 1.00 95.56 92 ARG A CA 1
ATOM 770 C C . ARG A 1 92 ? 11.804 -17.379 -16.782 1.00 95.56 92 ARG A C 1
ATOM 772 O O . ARG A 1 92 ? 12.106 -18.565 -16.691 1.00 95.56 92 ARG A O 1
ATOM 779 N N . LEU A 1 93 ? 11.154 -16.711 -15.827 1.00 97.31 93 LEU A N 1
ATOM 780 C CA . LEU A 1 93 ? 10.682 -17.357 -14.604 1.00 97.31 93 LEU A CA 1
ATOM 781 C C . LEU A 1 93 ? 9.761 -18.542 -14.933 1.00 97.31 93 LEU A C 1
ATOM 783 O O . LEU A 1 93 ? 9.987 -19.637 -14.415 1.00 97.31 93 LEU A O 1
ATOM 787 N N . LEU A 1 94 ? 8.794 -18.372 -15.846 1.00 97.12 94 LEU A N 1
ATOM 788 C CA . LEU A 1 94 ? 7.925 -19.463 -16.319 1.00 97.12 94 LEU A CA 1
ATOM 789 C C . LEU A 1 94 ? 8.718 -20.637 -16.913 1.00 97.12 94 LEU A C 1
ATOM 791 O O . LEU A 1 94 ? 8.417 -21.799 -16.651 1.00 97.12 94 LEU A O 1
ATOM 795 N N . ARG A 1 95 ? 9.765 -20.343 -17.692 1.00 97.19 95 ARG A N 1
ATOM 796 C CA . ARG A 1 95 ? 10.632 -21.357 -18.322 1.00 97.19 95 ARG A CA 1
ATOM 797 C C . ARG A 1 95 ? 11.630 -22.002 -17.355 1.00 97.19 95 ARG A C 1
ATOM 799 O O . ARG A 1 95 ? 12.273 -22.980 -17.727 1.00 97.19 95 ARG A O 1
ATOM 806 N N . ALA A 1 96 ? 11.757 -21.478 -16.138 1.00 96.88 96 ALA A N 1
ATOM 807 C CA . ALA A 1 96 ? 12.665 -21.948 -15.099 1.00 96.88 96 ALA A CA 1
ATOM 808 C C . ALA A 1 96 ? 11.877 -22.446 -13.866 1.00 96.88 96 ALA A C 1
ATOM 810 O O . ALA A 1 96 ? 11.882 -21.789 -12.820 1.00 96.88 96 ALA A O 1
ATOM 811 N N . PRO A 1 97 ? 11.181 -23.601 -13.949 1.00 95.69 97 PRO A N 1
ATOM 812 C CA . PRO A 1 97 ? 10.326 -24.117 -12.870 1.00 95.69 97 PRO A CA 1
ATOM 813 C C . PRO A 1 97 ? 11.087 -24.506 -11.590 1.00 95.69 97 PRO A C 1
ATOM 815 O O . PRO A 1 97 ? 10.455 -24.740 -10.555 1.00 95.69 97 PRO A O 1
ATOM 818 N N . GLN A 1 98 ? 12.421 -24.592 -11.664 1.00 95.56 98 GLN A N 1
ATOM 819 C CA . GLN A 1 98 ? 13.322 -24.804 -10.533 1.00 95.56 98 GLN A CA 1
ATOM 820 C C . GLN A 1 98 ? 13.479 -23.564 -9.640 1.00 95.56 98 GLN A C 1
ATOM 822 O O . GLN A 1 98 ? 13.836 -23.711 -8.474 1.00 95.56 98 GLN A O 1
ATOM 827 N N . ILE A 1 99 ? 13.201 -22.359 -10.155 1.00 97.31 99 ILE A N 1
ATOM 828 C CA . ILE A 1 99 ? 13.217 -21.136 -9.347 1.00 97.31 99 ILE A CA 1
ATOM 829 C C . ILE A 1 99 ? 11.934 -21.102 -8.516 1.00 97.31 99 ILE A C 1
ATOM 831 O O . ILE A 1 99 ? 10.840 -20.856 -9.029 1.00 97.31 99 ILE A O 1
ATOM 835 N N . ASP A 1 100 ? 12.072 -21.362 -7.221 1.00 95.88 100 ASP A N 1
ATOM 836 C CA . ASP A 1 100 ? 10.981 -21.305 -6.249 1.00 95.88 100 ASP A CA 1
ATOM 837 C C . ASP A 1 100 ? 10.701 -19.853 -5.833 1.00 95.88 100 ASP A C 1
ATOM 839 O O . ASP A 1 100 ? 11.136 -19.393 -4.778 1.00 95.88 100 ASP A O 1
ATOM 843 N N . LEU A 1 101 ? 10.023 -19.119 -6.716 1.00 98.12 101 LEU A N 1
ATOM 844 C CA . LEU A 1 101 ? 9.607 -17.736 -6.508 1.00 98.12 101 LEU A CA 1
ATOM 845 C C . LEU A 1 101 ? 8.107 -17.606 -6.783 1.00 98.12 101 LEU A C 1
ATOM 847 O O . LEU A 1 101 ? 7.707 -17.619 -7.951 1.00 98.12 101 LEU A O 1
ATOM 851 N N . PRO A 1 102 ? 7.276 -17.467 -5.737 1.00 98.56 102 PRO A N 1
ATOM 852 C CA . PRO A 1 102 ? 5.892 -17.062 -5.904 1.00 98.56 102 PRO A CA 1
ATOM 853 C C . PRO A 1 102 ? 5.795 -15.691 -6.576 1.00 98.56 102 PRO A C 1
ATOM 855 O O . PRO A 1 102 ? 6.586 -14.787 -6.285 1.00 98.56 102 PRO A O 1
ATOM 858 N N . PHE A 1 103 ? 4.830 -15.523 -7.476 1.00 98.81 103 PHE A N 1
ATOM 859 C CA . PHE A 1 103 ? 4.668 -14.261 -8.193 1.00 98.81 103 PHE A CA 1
ATOM 860 C C . PHE A 1 103 ? 3.219 -13.956 -8.578 1.00 98.81 103 PHE A C 1
ATOM 862 O O . PHE A 1 103 ? 2.391 -14.852 -8.708 1.00 98.81 103 PHE A O 1
ATOM 869 N N . CYS A 1 104 ? 2.921 -12.676 -8.778 1.00 98.81 104 CYS A N 1
ATOM 870 C CA . CYS A 1 104 ? 1.711 -12.194 -9.446 1.00 98.81 104 CYS A CA 1
ATOM 871 C C . CYS A 1 104 ? 2.066 -11.044 -10.398 1.00 98.81 104 CYS A C 1
ATOM 873 O O . CYS A 1 104 ? 3.237 -10.666 -10.515 1.00 98.81 104 CYS A O 1
ATOM 875 N N . LEU A 1 105 ? 1.069 -10.516 -11.109 1.00 98.81 105 LEU A N 1
ATOM 876 C CA . LEU A 1 105 ? 1.253 -9.441 -12.083 1.00 98.81 105 LEU A CA 1
ATOM 877 C C . LEU A 1 105 ? 0.521 -8.170 -11.650 1.00 98.81 105 LEU A C 1
ATOM 879 O O . LEU A 1 105 ? -0.608 -8.230 -11.163 1.00 98.81 105 LEU A O 1
ATOM 883 N N . CYS A 1 106 ? 1.148 -7.026 -11.911 1.00 98.50 106 CYS A N 1
ATOM 884 C CA . CYS A 1 106 ? 0.523 -5.710 -11.906 1.00 98.50 106 CYS A CA 1
ATOM 885 C C . CYS A 1 106 ? 0.540 -5.152 -13.324 1.00 98.50 106 CYS A C 1
ATOM 887 O O . CYS A 1 106 ? 1.608 -4.833 -13.847 1.00 98.50 106 CYS A O 1
ATOM 889 N N . TRP A 1 107 ? -0.625 -5.054 -13.963 1.00 97.94 107 TRP A N 1
ATOM 890 C CA . TRP A 1 107 ? -0.722 -4.474 -15.297 1.00 97.94 107 TRP A CA 1
ATOM 891 C C . TRP A 1 107 ? -0.462 -2.968 -15.215 1.00 97.94 107 TRP A C 1
ATOM 893 O O . TRP A 1 107 ? -1.289 -2.212 -14.702 1.00 97.94 107 TRP A O 1
ATOM 903 N N . ALA A 1 108 ? 0.704 -2.548 -15.713 1.00 95.19 108 ALA A N 1
ATOM 904 C CA . ALA A 1 108 ? 1.088 -1.150 -15.867 1.00 95.19 108 ALA A CA 1
ATOM 905 C C . ALA A 1 108 ? 0.374 -0.581 -17.102 1.00 95.19 108 ALA A C 1
ATOM 907 O O . ALA A 1 108 ? 0.944 -0.470 -18.184 1.00 95.19 108 ALA A O 1
ATOM 908 N N . ASN A 1 109 ? -0.916 -0.300 -16.940 1.00 92.94 109 ASN A N 1
ATOM 909 C CA . ASN A 1 109 ? -1.870 -0.068 -18.022 1.00 92.94 109 ASN A CA 1
ATOM 910 C C . ASN A 1 109 ? -1.918 1.385 -18.531 1.00 92.94 109 ASN A C 1
ATOM 912 O O . ASN A 1 109 ? -2.884 1.803 -19.157 1.00 92.94 109 ASN A O 1
ATOM 916 N N . GLU A 1 110 ? -0.901 2.199 -18.270 1.00 89.38 110 GLU A N 1
ATOM 917 C CA . GLU A 1 110 ? -0.846 3.563 -18.800 1.00 89.38 110 GLU A CA 1
ATOM 918 C C . GLU A 1 110 ? -0.070 3.648 -20.111 1.00 89.38 110 GLU A C 1
ATOM 920 O O . GLU A 1 110 ? 0.801 2.829 -20.388 1.00 89.38 110 GLU A O 1
ATOM 925 N N . ASN A 1 111 ? -0.363 4.677 -20.910 1.00 87.69 111 ASN A N 1
ATOM 926 C CA . ASN A 1 111 ? 0.431 4.992 -22.094 1.00 87.69 111 ASN A CA 1
ATOM 927 C C . ASN A 1 111 ? 1.913 5.112 -21.726 1.00 87.69 111 ASN A C 1
ATOM 929 O O . ASN A 1 111 ? 2.276 5.846 -20.802 1.00 87.69 111 ASN A O 1
ATOM 933 N N . TRP A 1 112 ? 2.782 4.503 -22.529 1.00 86.38 112 TRP A N 1
ATOM 934 C CA . TRP A 1 112 ? 4.206 4.774 -22.426 1.00 86.38 112 TRP A CA 1
ATOM 935 C C . TRP A 1 112 ? 4.490 6.134 -23.053 1.00 86.38 112 TRP A C 1
ATOM 937 O O . TRP A 1 112 ? 4.275 6.335 -24.248 1.00 86.38 112 TRP A O 1
ATOM 947 N N . THR A 1 113 ? 4.987 7.081 -22.264 1.00 80.94 113 THR A N 1
ATOM 948 C CA . THR A 1 113 ? 5.291 8.446 -22.723 1.00 80.94 113 THR A CA 1
ATOM 949 C C . THR A 1 113 ? 6.741 8.808 -22.426 1.00 80.94 113 THR A C 1
ATOM 951 O O . THR A 1 113 ? 7.364 8.200 -21.554 1.00 80.94 113 THR A O 1
ATOM 954 N N . ARG A 1 114 ? 7.295 9.827 -23.100 1.00 73.88 114 ARG A N 1
ATOM 955 C CA . ARG A 1 114 ? 8.628 10.357 -22.740 1.00 73.88 114 ARG A CA 1
ATOM 956 C C . ARG A 1 114 ? 8.666 11.090 -21.395 1.00 73.88 114 ARG A C 1
ATOM 958 O O . ARG A 1 114 ? 9.739 11.400 -20.911 1.00 73.88 114 ARG A O 1
ATOM 965 N N . ARG A 1 115 ? 7.531 11.310 -20.727 1.00 65.06 115 ARG A N 1
ATOM 966 C CA . ARG A 1 115 ? 7.401 12.209 -19.563 1.00 65.06 115 ARG A CA 1
ATOM 967 C C . ARG A 1 115 ? 8.395 11.968 -18.416 1.00 65.06 115 ARG A C 1
ATOM 969 O O . ARG A 1 115 ? 8.679 12.901 -17.662 1.00 65.06 115 ARG A O 1
ATOM 976 N N . TRP A 1 116 ? 8.901 10.748 -18.250 1.00 55.28 116 TRP A N 1
ATOM 977 C CA . TRP A 1 116 ? 9.816 10.405 -17.161 1.00 55.28 116 TRP A CA 1
ATOM 978 C C . TRP A 1 116 ? 11.188 11.098 -17.257 1.00 55.28 116 TRP A C 1
ATOM 980 O O . TRP A 1 116 ? 11.837 11.249 -16.226 1.00 55.28 116 TRP A O 1
ATOM 990 N N . ASP A 1 117 ? 11.576 11.621 -18.429 1.00 49.91 117 ASP A N 1
ATOM 991 C CA . ASP A 1 117 ? 12.819 12.387 -18.644 1.00 49.91 117 ASP A CA 1
ATOM 992 C C . ASP A 1 117 ? 12.638 13.925 -18.620 1.00 49.91 117 ASP A C 1
ATOM 994 O O . ASP A 1 117 ? 13.559 14.691 -18.946 1.00 49.91 117 ASP A O 1
ATOM 998 N N . GLY A 1 118 ? 11.432 14.395 -18.278 1.00 46.00 118 GLY A N 1
ATOM 999 C CA . GLY A 1 118 ? 11.075 15.815 -18.295 1.00 46.00 118 GLY A CA 1
ATOM 1000 C C . GLY A 1 118 ? 10.940 16.441 -19.694 1.00 46.00 118 GLY A C 1
ATOM 1001 O O . GLY A 1 118 ? 11.031 17.662 -19.799 1.00 46.00 118 GLY A O 1
ATOM 1002 N N . GLY A 1 119 ? 10.787 15.646 -20.760 1.00 44.47 119 GLY A N 1
ATOM 1003 C CA . GLY A 1 119 ? 10.510 16.080 -22.138 1.00 44.47 119 GLY A CA 1
ATOM 1004 C C . GLY A 1 119 ? 9.017 16.219 -22.496 1.00 44.47 119 GLY A C 1
ATOM 1005 O O . GLY A 1 119 ? 8.139 16.054 -21.647 1.00 44.47 119 GLY A O 1
ATOM 1006 N N . GLU A 1 120 ? 8.738 16.563 -23.764 1.00 42.66 120 GLU A N 1
ATOM 1007 C CA . GLU A 1 120 ? 7.392 16.823 -24.318 1.00 42.66 120 GLU A CA 1
ATOM 1008 C C . GLU A 1 120 ? 6.418 15.625 -24.213 1.00 42.66 120 GLU A C 1
ATOM 1010 O O . GLU A 1 120 ? 6.826 14.474 -24.046 1.00 42.66 120 GLU A O 1
ATOM 1015 N N . GLN A 1 121 ? 5.109 15.903 -24.331 1.00 59.62 121 GLN A N 1
ATOM 1016 C CA . GLN A 1 121 ? 3.984 14.955 -24.210 1.00 59.62 121 GLN A CA 1
ATOM 1017 C C . GLN A 1 121 ? 3.870 13.950 -25.383 1.00 59.62 121 GLN A C 1
ATOM 1019 O O . GLN A 1 121 ? 2.786 13.732 -25.920 1.00 59.62 121 GLN A O 1
ATOM 1024 N N . GLU A 1 122 ? 4.968 13.331 -25.811 1.00 74.69 122 GLU A N 1
ATOM 1025 C CA . GLU A 1 122 ? 4.935 12.326 -26.877 1.00 74.69 122 GLU A CA 1
ATOM 1026 C C . GLU A 1 122 ? 4.603 10.937 -26.304 1.00 74.69 122 GLU A C 1
ATOM 1028 O O . GLU A 1 122 ? 5.292 10.425 -25.411 1.00 74.69 122 GLU A O 1
ATOM 1033 N N . VAL A 1 123 ? 3.531 10.327 -26.820 1.00 81.81 123 VAL A N 1
ATOM 1034 C CA . VAL A 1 123 ? 3.161 8.930 -26.548 1.00 81.81 123 VAL A CA 1
ATOM 1035 C C . VAL A 1 123 ? 4.016 8.020 -27.432 1.00 81.81 123 VAL A C 1
ATOM 1037 O O . VAL A 1 123 ? 3.901 8.053 -28.652 1.00 81.81 123 VAL A O 1
ATOM 1040 N N . LEU A 1 124 ? 4.867 7.205 -26.807 1.00 87.31 124 LEU A N 1
ATOM 1041 C CA . LEU A 1 124 ? 5.762 6.244 -27.462 1.00 87.31 124 LEU A CA 1
ATOM 1042 C C . LEU A 1 124 ? 5.077 4.899 -27.734 1.00 87.31 124 LEU A C 1
ATOM 1044 O O . LEU A 1 124 ? 5.322 4.270 -28.762 1.00 87.31 124 LEU A O 1
ATOM 1048 N N . MET A 1 125 ? 4.224 4.459 -26.806 1.00 91.25 125 MET A N 1
ATOM 1049 C CA . MET A 1 125 ? 3.399 3.261 -26.948 1.00 91.25 125 MET A CA 1
ATOM 1050 C C . MET A 1 125 ? 2.006 3.544 -26.376 1.00 91.25 125 MET A C 1
ATOM 1052 O O . MET A 1 125 ? 1.886 3.747 -25.164 1.00 91.25 125 MET A O 1
ATOM 1056 N N . PRO A 1 126 ? 0.963 3.617 -27.218 1.00 91.19 126 PRO A N 1
ATOM 1057 C CA . PRO A 1 126 ? -0.393 3.835 -26.743 1.00 91.19 126 PRO A CA 1
ATOM 1058 C C . PRO A 1 126 ? -0.965 2.562 -26.111 1.00 91.19 126 PRO A C 1
ATOM 1060 O O . PRO A 1 126 ? -0.667 1.449 -26.540 1.00 91.19 126 PRO A O 1
ATOM 1063 N N . GLN A 1 127 ? -1.827 2.754 -25.122 1.00 91.06 127 GLN A N 1
ATOM 1064 C CA . GLN A 1 127 ? -2.714 1.746 -24.568 1.00 91.06 127 GLN A CA 1
ATOM 1065 C C . GLN A 1 127 ? -4.143 2.104 -24.967 1.00 91.06 127 GLN A C 1
ATOM 1067 O O . GLN A 1 127 ? -4.615 3.197 -24.638 1.00 91.06 127 GLN A O 1
ATOM 1072 N N . SER A 1 128 ? -4.846 1.190 -25.636 1.00 88.31 128 SER A N 1
ATOM 1073 C CA . SER A 1 128 ? -6.296 1.303 -25.779 1.00 88.31 128 SER A CA 1
ATOM 1074 C C . SER A 1 128 ? -7.012 0.380 -24.795 1.00 88.31 128 SER A C 1
ATOM 1076 O O . SER A 1 128 ? -6.424 -0.496 -24.168 1.00 88.31 128 SER A O 1
ATOM 1078 N N . TYR A 1 129 ? -8.309 0.595 -24.632 1.00 90.31 129 TYR A N 1
ATOM 1079 C CA . TYR A 1 129 ? -9.189 -0.269 -23.842 1.00 90.31 129 TYR A CA 1
ATOM 1080 C C . TYR A 1 129 ? -10.326 -0.773 -24.723 1.00 90.31 129 TYR A C 1
ATOM 1082 O O . TYR A 1 129 ? -11.488 -0.772 -24.333 1.00 90.31 129 TYR A O 1
ATOM 1090 N N . SER A 1 130 ? -9.990 -1.105 -25.972 1.00 91.69 130 SER A N 1
ATOM 1091 C CA . SER A 1 130 ? -10.966 -1.545 -26.962 1.00 91.69 130 SER A CA 1
ATOM 1092 C C . SER A 1 130 ? -11.620 -2.861 -26.496 1.00 91.69 130 SER A C 1
ATOM 1094 O O . SER A 1 130 ? -10.900 -3.812 -26.167 1.00 91.69 130 SER A O 1
ATOM 1096 N N . PRO A 1 131 ? -12.966 -2.952 -26.466 1.00 91.25 131 PRO A N 1
ATOM 1097 C CA . PRO A 1 131 ? -13.668 -4.167 -26.050 1.00 91.25 131 PRO A CA 1
ATOM 1098 C C . PRO A 1 131 ? -13.285 -5.416 -26.851 1.00 91.25 131 PRO A C 1
ATOM 1100 O O . PRO A 1 131 ? -13.290 -6.530 -26.328 1.00 91.25 131 PRO A O 1
ATOM 1103 N N . GLU A 1 132 ? -12.879 -5.238 -28.108 1.00 93.06 132 GLU A N 1
ATOM 1104 C CA . GLU A 1 132 ? -12.409 -6.299 -29.002 1.00 93.06 132 GLU A CA 1
ATOM 1105 C C . GLU A 1 132 ? -11.124 -6.981 -28.500 1.00 93.06 132 GLU A C 1
ATOM 1107 O O . GLU A 1 132 ? -10.802 -8.098 -28.908 1.00 93.06 132 GLU A O 1
ATOM 1112 N N . LEU A 1 133 ? -10.383 -6.329 -27.601 1.00 94.12 133 LEU A N 1
ATOM 1113 C CA . LEU A 1 133 ? -9.138 -6.837 -27.037 1.00 94.12 133 LEU A CA 1
ATOM 1114 C C . LEU A 1 133 ? -9.331 -7.617 -25.732 1.00 94.12 133 LEU A C 1
ATOM 1116 O O . LEU A 1 133 ? -8.385 -8.269 -25.292 1.00 94.12 133 LEU A O 1
ATOM 1120 N N . HIS A 1 134 ? -10.523 -7.606 -25.127 1.00 93.44 134 HIS A N 1
ATOM 1121 C CA . HIS A 1 134 ? -10.778 -8.243 -23.828 1.00 93.44 134 HIS A CA 1
ATOM 1122 C C . HIS A 1 134 ? -10.451 -9.742 -23.826 1.00 93.44 134 HIS A C 1
ATOM 1124 O O . HIS A 1 134 ? -9.766 -10.226 -22.924 1.00 93.44 134 HIS A O 1
ATOM 1130 N N . GLU A 1 135 ? -10.870 -10.475 -24.862 1.00 95.31 135 GLU A N 1
ATOM 1131 C CA . GLU A 1 135 ? -10.572 -11.908 -24.979 1.00 95.31 135 GLU A CA 1
ATOM 1132 C C . GLU A 1 135 ? -9.068 -12.159 -25.164 1.00 95.31 135 GLU A C 1
ATOM 1134 O O . GLU A 1 135 ? -8.504 -13.087 -24.580 1.00 95.31 135 GLU A O 1
ATOM 1139 N N . ARG A 1 136 ? -8.395 -11.310 -25.950 1.00 96.69 136 ARG A N 1
ATOM 1140 C CA . ARG A 1 136 ? -6.951 -11.415 -26.173 1.00 96.69 136 ARG A CA 1
ATOM 1141 C C . ARG A 1 136 ? -6.174 -11.142 -24.890 1.00 96.69 136 ARG A C 1
ATOM 1143 O O . ARG A 1 136 ? -5.295 -11.926 -24.552 1.00 96.69 136 ARG A O 1
ATOM 1150 N N . PHE A 1 137 ? -6.523 -10.082 -24.165 1.00 96.88 137 PHE A N 1
ATOM 1151 C CA . PHE A 1 137 ? -5.936 -9.756 -22.868 1.00 96.88 137 PHE A CA 1
ATOM 1152 C C . PHE A 1 137 ? -6.087 -10.922 -21.883 1.00 96.88 137 PHE A C 1
ATOM 1154 O O . PHE A 1 137 ? -5.107 -11.373 -21.288 1.00 96.88 137 PHE A O 1
ATOM 1161 N N . ALA A 1 138 ? -7.296 -11.483 -21.783 1.00 96.81 138 ALA A N 1
ATOM 1162 C CA . ALA A 1 138 ? -7.565 -12.623 -20.917 1.00 96.81 138 ALA A CA 1
ATOM 1163 C C . ALA A 1 138 ? -6.726 -13.858 -21.291 1.00 96.81 138 ALA A C 1
ATOM 1165 O O . ALA A 1 138 ? -6.168 -14.523 -20.414 1.00 96.81 138 ALA A O 1
ATOM 1166 N N . ARG A 1 139 ? -6.602 -14.140 -22.594 1.00 97.44 139 ARG A N 1
ATOM 1167 C CA . ARG A 1 139 ? -5.820 -15.259 -23.133 1.00 97.44 139 ARG A CA 1
ATOM 1168 C C . ARG A 1 139 ? -4.318 -15.091 -22.910 1.00 97.44 139 ARG A C 1
ATOM 1170 O O . ARG A 1 139 ? -3.659 -16.057 -22.536 1.00 97.44 139 ARG A O 1
ATOM 1177 N N . ASP A 1 140 ? -3.785 -13.889 -23.106 1.00 97.56 140 ASP A N 1
ATOM 1178 C CA . ASP A 1 140 ? -2.350 -13.604 -22.978 1.00 97.56 140 ASP A CA 1
ATOM 1179 C C . ASP A 1 140 ? -1.856 -13.724 -21.523 1.00 97.56 140 ASP A C 1
ATOM 1181 O O . ASP A 1 140 ? -0.678 -13.998 -21.289 1.00 97.56 140 ASP A O 1
ATOM 1185 N N . LEU A 1 141 ? -2.754 -13.583 -20.541 1.00 98.19 141 LEU A N 1
ATOM 1186 C CA . LEU A 1 141 ? -2.456 -13.785 -19.120 1.00 98.19 141 LEU A CA 1
ATOM 1187 C C . LEU A 1 141 ? -2.521 -15.256 -18.674 1.00 98.19 141 LEU A C 1
ATOM 1189 O O . LEU A 1 141 ? -1.921 -15.628 -17.660 1.00 98.19 141 LEU A O 1
ATOM 1193 N N . LEU A 1 142 ? -3.222 -16.107 -19.429 1.00 97.56 142 LEU A N 1
ATOM 1194 C CA . LEU A 1 142 ? -3.494 -17.494 -19.051 1.00 97.56 142 LEU A CA 1
ATOM 1195 C C . LEU A 1 142 ? -2.224 -18.319 -18.751 1.00 97.56 142 LEU A C 1
ATOM 1197 O O . LEU A 1 142 ? -2.225 -19.018 -17.735 1.00 97.56 142 LEU A O 1
ATOM 1201 N N . PRO A 1 143 ? -1.120 -18.233 -19.528 1.00 97.62 143 PRO A N 1
ATOM 1202 C CA . PRO A 1 143 ? 0.099 -18.986 -19.224 1.00 97.62 143 PRO A CA 1
ATOM 1203 C C . PRO A 1 143 ? 0.679 -18.686 -17.837 1.00 97.62 143 PRO A C 1
ATOM 1205 O O . PRO A 1 143 ? 1.212 -19.588 -17.198 1.00 97.62 143 PRO A O 1
ATOM 1208 N N . TYR A 1 144 ? 0.552 -17.445 -17.355 1.00 98.31 144 TYR A N 1
ATOM 1209 C CA . TYR A 1 144 ? 1.026 -17.064 -16.024 1.00 98.31 144 TYR A CA 1
ATOM 1210 C C . TYR A 1 144 ? 0.101 -17.588 -14.940 1.00 98.31 144 TYR A C 1
ATOM 1212 O O . TYR A 1 144 ? 0.567 -18.193 -13.980 1.00 98.31 144 TYR A O 1
ATOM 1220 N N . PHE A 1 145 ? -1.210 -17.397 -15.113 1.00 98.56 145 PHE A N 1
ATOM 1221 C CA . PHE A 1 145 ? -2.202 -17.844 -14.142 1.00 98.56 145 PHE A CA 1
ATOM 1222 C C . PHE A 1 145 ? -2.168 -19.357 -13.917 1.00 98.56 145 PHE A C 1
ATOM 1224 O O . PHE A 1 145 ? -2.484 -19.815 -12.821 1.00 98.56 145 PHE A O 1
ATOM 1231 N N . LEU A 1 146 ? -1.773 -20.136 -14.924 1.00 97.06 146 LEU A N 1
ATOM 1232 C CA . LEU A 1 146 ? -1.642 -21.589 -14.817 1.00 97.06 146 LEU A CA 1
ATOM 1233 C C . LEU A 1 146 ? -0.324 -22.054 -14.172 1.00 97.06 146 LEU A C 1
ATOM 1235 O O . LEU A 1 146 ? -0.207 -23.237 -13.847 1.00 97.06 146 LEU A O 1
ATOM 1239 N N . ASP A 1 147 ? 0.658 -21.173 -13.951 1.00 98.44 147 ASP A N 1
ATOM 1240 C CA . ASP A 1 147 ? 1.887 -21.547 -13.247 1.00 98.44 147 ASP A CA 1
ATOM 1241 C C . ASP A 1 147 ? 1.582 -21.880 -11.777 1.00 98.44 147 ASP A C 1
ATOM 1243 O O . ASP A 1 147 ? 0.884 -21.149 -11.071 1.00 98.44 147 ASP A O 1
ATOM 1247 N N . ARG A 1 148 ? 2.142 -22.990 -11.282 1.00 97.44 148 ARG A N 1
ATOM 1248 C CA . ARG A 1 148 ? 1.935 -23.468 -9.903 1.00 97.44 148 ARG A CA 1
ATOM 1249 C C . ARG A 1 148 ? 2.427 -22.491 -8.829 1.00 97.44 148 ARG A C 1
ATOM 1251 O O . ARG A 1 148 ? 2.029 -22.618 -7.677 1.00 97.44 148 ARG A O 1
ATOM 1258 N N . ARG A 1 149 ? 3.337 -21.580 -9.185 1.00 98.31 149 ARG A N 1
ATOM 1259 C CA . ARG A 1 149 ? 3.902 -20.555 -8.297 1.00 98.31 149 ARG A CA 1
ATOM 1260 C C . ARG A 1 149 ? 3.088 -19.259 -8.323 1.00 98.31 149 ARG A C 1
ATOM 1262 O O . ARG A 1 149 ? 3.415 -18.338 -7.579 1.00 98.31 149 ARG A O 1
ATOM 1269 N N . TYR A 1 150 ? 2.064 -19.157 -9.172 1.00 98.75 150 TYR A N 1
ATOM 1270 C CA . TYR A 1 150 ? 1.248 -17.953 -9.244 1.00 98.75 150 TYR A CA 1
ATOM 1271 C C . TYR A 1 150 ? 0.481 -17.747 -7.935 1.00 98.75 150 TYR A C 1
ATOM 1273 O O . TYR A 1 150 ? -0.190 -18.661 -7.449 1.00 98.75 150 TYR A O 1
ATOM 1281 N N . ILE A 1 151 ? 0.585 -16.553 -7.358 1.00 98.62 151 ILE A N 1
ATOM 1282 C CA . ILE A 1 151 ? -0.024 -16.217 -6.070 1.00 98.62 151 ILE A CA 1
ATOM 1283 C C . ILE A 1 151 ? -1.545 -16.177 -6.220 1.00 98.62 151 ILE A C 1
ATOM 1285 O O . ILE A 1 151 ? -2.090 -15.613 -7.176 1.00 98.62 151 ILE A O 1
ATOM 1289 N N . ARG A 1 152 ? -2.230 -16.797 -5.257 1.00 98.56 152 ARG A N 1
ATOM 1290 C CA . ARG A 1 152 ? -3.683 -16.950 -5.233 1.00 98.56 152 ARG A CA 1
ATOM 1291 C C . ARG A 1 152 ? -4.251 -16.510 -3.893 1.00 98.56 152 ARG A C 1
ATOM 1293 O O . ARG A 1 152 ? -3.625 -16.741 -2.865 1.00 98.56 152 ARG A O 1
ATOM 1300 N N . VAL A 1 153 ? -5.451 -15.944 -3.937 1.00 98.12 153 VAL A N 1
ATOM 1301 C CA . VAL A 1 153 ? -6.281 -15.630 -2.768 1.00 98.12 153 VAL A CA 1
ATOM 1302 C C . VAL A 1 153 ? -7.617 -16.325 -2.964 1.00 98.12 153 VAL A C 1
ATOM 1304 O O . VAL A 1 153 ? -8.237 -16.193 -4.022 1.00 98.12 153 VAL A O 1
ATOM 1307 N N . GLN A 1 154 ? -8.040 -17.127 -1.989 1.00 96.06 154 GLN A N 1
ATOM 1308 C CA . GLN A 1 154 ? -9.233 -17.973 -2.070 1.00 96.06 154 GLN A CA 1
ATOM 1309 C C . GLN A 1 154 ? -9.225 -18.863 -3.328 1.00 96.06 154 GLN A C 1
ATOM 1311 O O . GLN A 1 154 ? -10.243 -19.072 -3.986 1.00 96.06 154 GLN A O 1
ATOM 1316 N N . GLY A 1 155 ? -8.038 -19.340 -3.717 1.00 97.00 155 GLY A N 1
ATOM 1317 C CA . GLY A 1 155 ? -7.819 -20.143 -4.925 1.00 97.00 155 GLY A CA 1
ATOM 1318 C C . GLY A 1 155 ? -7.831 -19.368 -6.254 1.00 97.00 155 GLY A C 1
ATOM 1319 O O . GLY A 1 155 ? -7.413 -19.924 -7.273 1.00 97.00 155 GLY A O 1
ATOM 1320 N N . LYS A 1 156 ? -8.226 -18.091 -6.270 1.00 98.31 156 LYS A N 1
ATOM 1321 C CA . LYS A 1 156 ? -8.256 -17.236 -7.468 1.00 98.31 156 LYS A CA 1
ATOM 1322 C C . LYS A 1 156 ? -6.865 -16.627 -7.731 1.00 98.31 156 LYS A C 1
ATOM 1324 O O . LYS A 1 156 ? -6.256 -16.144 -6.778 1.00 98.31 156 LYS A O 1
ATOM 1329 N N . PRO A 1 157 ? 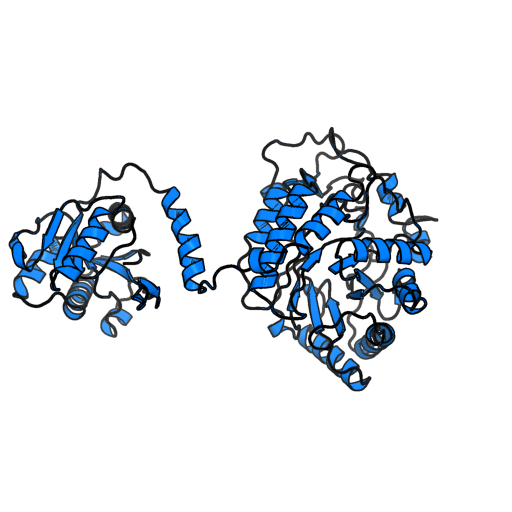-6.334 -16.621 -8.970 1.00 98.62 157 PRO A N 1
ATOM 1330 C CA . PRO A 1 157 ? -5.073 -15.947 -9.280 1.00 98.62 157 PRO A CA 1
ATOM 1331 C C . PRO A 1 157 ? -5.208 -14.437 -9.056 1.00 98.62 157 PRO A C 1
ATOM 1333 O O . PRO A 1 157 ? -6.227 -13.851 -9.411 1.00 98.62 157 PRO A O 1
ATOM 1336 N N . VAL A 1 158 ? -4.193 -13.819 -8.456 1.00 98.75 158 VAL A N 1
ATOM 1337 C CA . VAL A 1 158 ? -4.190 -12.386 -8.123 1.00 98.75 158 VAL A CA 1
ATOM 1338 C C . VAL A 1 158 ? -3.675 -11.548 -9.294 1.00 98.75 158 VAL A C 1
ATOM 1340 O O . VAL A 1 158 ? -2.554 -11.758 -9.746 1.00 98.75 158 VAL A O 1
ATOM 1343 N N . LEU A 1 159 ? -4.452 -10.562 -9.748 1.00 98.75 159 LEU A N 1
ATOM 1344 C CA . LEU A 1 159 ? -4.036 -9.583 -10.760 1.00 98.75 159 LEU A CA 1
ATOM 1345 C C . LEU A 1 159 ? -4.268 -8.161 -10.240 1.00 98.75 159 LEU A C 1
ATOM 1347 O O . LEU A 1 159 ? -5.381 -7.815 -9.840 1.00 98.75 159 LEU A O 1
ATOM 1351 N N . LEU A 1 160 ? -3.222 -7.334 -10.279 1.00 98.50 160 LEU A N 1
ATOM 1352 C CA . LEU A 1 160 ? -3.298 -5.919 -9.925 1.00 98.50 160 LEU A CA 1
ATOM 1353 C C . LEU A 1 160 ? -3.487 -5.064 -11.183 1.00 98.50 160 LEU A C 1
ATOM 1355 O O . LEU A 1 160 ? -2.846 -5.315 -12.206 1.00 98.50 160 LEU A O 1
ATOM 1359 N N . ILE A 1 161 ? -4.324 -4.030 -11.091 1.00 97.12 161 ILE A N 1
ATOM 1360 C CA . ILE A 1 161 ? -4.542 -3.034 -12.151 1.00 97.12 161 ILE A CA 1
ATOM 1361 C C . ILE A 1 161 ? -4.045 -1.670 -11.664 1.00 97.12 161 ILE A C 1
ATOM 1363 O O . ILE A 1 161 ? -4.572 -1.143 -10.683 1.00 97.12 161 ILE A O 1
ATOM 1367 N N . TYR A 1 162 ? -3.036 -1.106 -12.334 1.00 95.31 162 TYR A N 1
ATOM 1368 C CA . TYR A 1 162 ? -2.311 0.072 -11.844 1.00 95.31 162 TYR A CA 1
ATOM 1369 C C . TYR A 1 162 ? -3.115 1.385 -11.914 1.00 95.31 162 TYR A C 1
ATOM 1371 O O . TYR A 1 162 ? -3.067 2.197 -10.991 1.00 95.31 162 TYR A O 1
ATOM 1379 N N . ARG A 1 163 ? -3.855 1.606 -13.007 1.00 92.19 163 ARG A N 1
ATOM 1380 C CA . ARG A 1 163 ? -4.637 2.823 -13.289 1.00 92.19 163 ARG A CA 1
ATOM 1381 C C . ARG A 1 163 ? -6.072 2.478 -13.637 1.00 92.19 163 ARG A C 1
ATOM 1383 O O . ARG A 1 163 ? -6.402 2.289 -14.803 1.00 92.19 163 ARG A O 1
ATOM 1390 N N . THR A 1 164 ? -6.950 2.400 -12.651 1.00 91.19 164 THR A N 1
ATOM 1391 C CA . THR A 1 164 ? -8.377 2.153 -12.911 1.00 91.19 164 THR A CA 1
ATOM 1392 C C . THR A 1 164 ? -9.104 3.391 -13.445 1.00 91.19 164 THR A C 1
ATOM 1394 O O . THR A 1 164 ? -10.098 3.262 -14.150 1.00 91.19 164 THR A O 1
ATOM 1397 N N . ASP A 1 165 ? -8.583 4.590 -13.177 1.00 87.12 165 ASP A N 1
ATOM 1398 C CA . ASP A 1 165 ? -9.183 5.886 -13.516 1.00 87.12 165 ASP A CA 1
ATOM 1399 C C . ASP A 1 165 ? -9.196 6.219 -15.017 1.00 87.12 165 ASP A C 1
ATOM 1401 O O . ASP A 1 165 ? -9.938 7.104 -15.437 1.00 87.12 165 ASP A O 1
ATOM 1405 N N . ILE A 1 166 ? -8.387 5.521 -15.819 1.00 89.38 166 ILE A N 1
ATOM 1406 C CA . ILE A 1 166 ? -8.263 5.751 -17.268 1.00 89.38 166 ILE A CA 1
ATOM 1407 C C . ILE A 1 166 ? -8.987 4.694 -18.111 1.00 89.38 166 ILE A C 1
ATOM 1409 O O . ILE A 1 166 ? -8.931 4.762 -19.337 1.00 89.38 166 ILE A O 1
ATOM 1413 N N . ILE A 1 167 ? -9.634 3.718 -17.469 1.00 90.75 167 ILE A N 1
ATOM 1414 C CA . ILE A 1 167 ? -10.337 2.624 -18.141 1.00 90.75 167 ILE A CA 1
ATOM 1415 C C . ILE A 1 167 ? -11.776 3.076 -18.436 1.00 90.75 167 ILE A C 1
ATOM 1417 O O . ILE A 1 167 ? -12.531 3.327 -17.492 1.00 90.75 167 ILE A O 1
ATOM 1421 N N . PRO A 1 168 ? -12.184 3.178 -19.713 1.00 90.56 168 PRO A N 1
ATOM 1422 C CA . PRO A 1 168 ? -13.566 3.467 -20.080 1.00 90.56 168 PRO A CA 1
ATOM 1423 C C . PRO A 1 168 ? -14.507 2.368 -19.588 1.00 90.56 168 PRO A C 1
ATOM 1425 O O . PRO A 1 168 ? -14.144 1.189 -19.591 1.00 90.56 168 PRO A O 1
ATOM 1428 N N . ASP A 1 169 ? -15.710 2.765 -19.166 1.00 91.56 169 ASP A N 1
ATOM 1429 C CA . ASP A 1 169 ? -16.782 1.854 -18.745 1.00 91.56 169 ASP A CA 1
ATOM 1430 C C . ASP A 1 169 ? -16.275 0.740 -17.811 1.00 91.56 169 ASP A C 1
ATOM 1432 O O . ASP A 1 169 ? -16.568 -0.441 -17.986 1.00 91.56 169 ASP A O 1
ATOM 1436 N N . LEU A 1 170 ? -15.458 1.133 -16.821 1.00 91.88 170 LEU A N 1
ATOM 1437 C CA . LEU A 1 170 ? -14.635 0.239 -15.998 1.00 91.88 170 LEU A CA 1
ATOM 1438 C C . LEU A 1 170 ? -15.387 -1.002 -15.495 1.00 91.88 170 LEU A C 1
ATOM 1440 O O . LEU A 1 170 ? -14.850 -2.105 -15.547 1.00 91.88 170 LEU A O 1
ATOM 1444 N N . LYS A 1 171 ? -16.632 -0.834 -15.041 1.00 92.50 171 LYS A N 1
ATOM 1445 C CA . LYS A 1 171 ? -17.463 -1.932 -14.532 1.00 92.50 171 LYS A CA 1
ATOM 1446 C C . LYS A 1 171 ? -17.766 -2.990 -15.601 1.00 92.50 171 LYS A C 1
ATOM 1448 O O . LYS A 1 171 ? -17.629 -4.183 -15.330 1.00 92.50 171 LYS A O 1
ATOM 1453 N N . ASP A 1 172 ? -18.143 -2.562 -16.802 1.00 94.06 172 ASP A N 1
ATOM 1454 C CA . ASP A 1 172 ? -18.480 -3.454 -17.917 1.00 94.06 172 ASP A CA 1
ATOM 1455 C C . ASP A 1 172 ? -17.216 -4.086 -18.514 1.00 94.06 172 ASP A C 1
ATOM 1457 O O . ASP A 1 172 ? -17.202 -5.270 -18.868 1.00 94.06 172 ASP A O 1
ATOM 1461 N N . THR A 1 173 ? -16.116 -3.331 -18.538 1.00 95.06 173 THR A N 1
ATOM 1462 C CA . THR A 1 173 ? -14.787 -3.820 -18.918 1.00 95.06 173 THR A CA 1
ATOM 1463 C C . THR A 1 173 ? -14.314 -4.939 -17.983 1.00 95.06 173 THR A C 1
ATOM 1465 O O . THR A 1 173 ? -13.949 -6.024 -18.442 1.00 95.06 173 THR A O 1
ATOM 1468 N N . VAL A 1 174 ? -14.403 -4.737 -16.664 1.00 95.88 174 VAL A N 1
ATOM 1469 C CA . VAL A 1 174 ? -14.051 -5.754 -15.658 1.00 95.88 174 VAL A CA 1
ATOM 1470 C C . VAL A 1 174 ? -14.950 -6.987 -15.764 1.00 95.88 174 VAL A C 1
ATOM 1472 O O . VAL A 1 174 ? -14.452 -8.115 -15.701 1.00 95.88 174 VAL A O 1
ATOM 1475 N N . ALA A 1 175 ? -16.259 -6.801 -15.961 1.00 96.00 175 ALA A N 1
ATOM 1476 C CA . ALA A 1 175 ? -17.188 -7.910 -16.178 1.00 96.00 175 ALA A CA 1
ATOM 1477 C C . ALA A 1 175 ? -16.806 -8.732 -17.421 1.00 96.00 175 ALA A C 1
ATOM 1479 O O . ALA A 1 175 ? -16.733 -9.960 -17.348 1.00 96.00 175 ALA A O 1
ATOM 1480 N N . SER A 1 176 ? -16.455 -8.057 -18.518 1.00 96.56 176 SER A N 1
ATOM 1481 C CA . SER A 1 176 ? -16.027 -8.696 -19.765 1.00 96.56 176 SER A CA 1
ATOM 1482 C C . SER A 1 176 ? -14.752 -9.524 -19.599 1.00 96.56 176 SER A C 1
ATOM 1484 O O . SER A 1 176 ? -14.654 -10.622 -20.148 1.00 96.56 176 SER A O 1
ATOM 1486 N N . TRP A 1 177 ? -13.771 -9.046 -18.823 1.00 97.06 177 TRP A N 1
ATOM 1487 C CA . TRP A 1 177 ? -12.570 -9.835 -18.529 1.00 97.06 177 TRP A CA 1
ATOM 1488 C C . TRP A 1 177 ? -12.895 -11.094 -17.726 1.00 97.06 177 TRP A C 1
ATOM 1490 O O . TRP A 1 177 ? -12.414 -12.177 -18.063 1.00 97.06 177 TRP A O 1
ATOM 1500 N N . ARG A 1 178 ? -13.749 -10.979 -16.698 1.00 97.56 178 ARG A N 1
ATOM 1501 C CA . ARG A 1 178 ? -14.212 -12.136 -15.914 1.00 97.56 178 ARG A CA 1
ATOM 1502 C C . ARG A 1 178 ? -14.921 -13.160 -16.794 1.00 97.56 178 ARG A C 1
ATOM 1504 O O . ARG A 1 178 ? -14.606 -14.345 -16.706 1.00 97.56 178 ARG A O 1
ATOM 1511 N N . ASP A 1 179 ? -15.812 -12.721 -17.677 1.00 97.75 179 ASP A N 1
ATOM 1512 C CA . ASP A 1 179 ? -16.496 -13.611 -18.619 1.00 97.75 179 ASP A CA 1
ATOM 1513 C C . ASP A 1 179 ? -15.520 -14.299 -19.579 1.00 97.75 179 ASP A C 1
ATOM 1515 O O . ASP A 1 179 ? -15.616 -15.512 -19.784 1.00 97.75 179 ASP A O 1
ATOM 1519 N N . ALA A 1 180 ? -14.522 -13.574 -20.093 1.00 97.94 180 ALA A N 1
ATOM 1520 C CA . ALA A 1 180 ? -13.480 -14.155 -20.934 1.00 97.94 180 ALA A CA 1
ATOM 1521 C C . ALA A 1 180 ? -12.658 -15.225 -20.188 1.00 97.94 180 ALA A C 1
ATOM 1523 O O . ALA A 1 180 ? -12.430 -16.311 -20.722 1.00 97.94 180 ALA A O 1
ATOM 1524 N N . TRP A 1 181 ? -12.258 -14.985 -18.934 1.00 98.12 181 TRP A N 1
ATOM 1525 C CA . TRP A 1 181 ? -11.542 -15.984 -18.127 1.00 98.12 181 TRP A CA 1
ATOM 1526 C C . TRP A 1 181 ? -12.393 -17.211 -17.786 1.00 98.12 181 TRP A C 1
ATOM 1528 O O . TRP A 1 181 ? -11.887 -18.337 -17.840 1.00 98.12 181 TRP A O 1
ATOM 1538 N N . ARG A 1 182 ? -13.689 -17.035 -17.501 1.00 97.94 182 ARG A N 1
ATOM 1539 C CA . ARG A 1 182 ? -14.628 -18.158 -17.336 1.00 97.94 182 ARG A CA 1
ATOM 1540 C C . ARG A 1 182 ? -14.745 -18.974 -18.621 1.00 97.94 182 ARG A C 1
ATOM 1542 O O . ARG A 1 182 ? -14.674 -20.198 -18.557 1.00 97.94 182 ARG A O 1
ATOM 1549 N N . ALA A 1 183 ? -14.867 -18.316 -19.776 1.00 97.81 183 ALA A N 1
ATOM 1550 C CA . ALA A 1 183 ? -14.963 -18.981 -21.076 1.00 97.81 183 ALA A CA 1
ATOM 1551 C C . ALA A 1 183 ? -13.687 -19.765 -21.435 1.00 97.81 183 ALA A C 1
ATOM 1553 O O . ALA A 1 183 ? -13.766 -20.832 -22.040 1.00 97.81 183 ALA A O 1
ATOM 1554 N N . LEU A 1 184 ? -12.518 -19.280 -21.003 1.00 96.81 184 LEU A N 1
ATOM 1555 C CA . LEU A 1 184 ? -11.229 -19.973 -21.124 1.00 96.81 184 LEU A CA 1
ATOM 1556 C C . LEU A 1 184 ? -11.043 -21.119 -20.108 1.00 96.81 184 LEU A C 1
ATOM 1558 O O . LEU A 1 184 ? -10.016 -21.796 -20.137 1.00 96.81 184 LEU A O 1
ATOM 1562 N N . GLY A 1 185 ? -12.003 -21.346 -19.205 1.00 96.62 185 GLY A N 1
ATOM 1563 C CA . GLY A 1 185 ? -11.952 -22.401 -18.190 1.00 96.62 185 GLY A CA 1
ATOM 1564 C C . GLY A 1 185 ? -11.085 -22.081 -16.967 1.00 96.62 185 GLY A C 1
ATOM 1565 O O . GLY A 1 185 ? -10.843 -22.972 -16.155 1.00 96.62 185 GLY A O 1
ATOM 1566 N N . LEU A 1 186 ? -10.624 -20.834 -16.808 1.00 97.12 186 LEU A N 1
ATOM 1567 C CA . LEU A 1 186 ? -9.831 -20.406 -15.647 1.00 97.12 186 LEU A CA 1
ATOM 1568 C C . LEU A 1 186 ? -10.698 -20.210 -14.392 1.00 97.12 186 LEU A C 1
ATOM 1570 O O . LEU A 1 186 ? -10.239 -20.468 -13.279 1.00 97.12 186 LEU A O 1
ATOM 1574 N N . GLY A 1 187 ? -11.941 -19.755 -14.573 1.00 96.75 187 GLY A N 1
ATOM 1575 C CA . GLY A 1 187 ? -12.831 -19.347 -13.485 1.00 96.75 187 GLY A CA 1
ATOM 1576 C C . GLY A 1 187 ? -12.651 -17.873 -13.113 1.00 96.75 187 GLY A C 1
ATOM 1577 O O . GLY A 1 187 ? -12.589 -17.018 -13.993 1.00 96.75 187 GLY A O 1
ATOM 1578 N N . GLU A 1 188 ? -12.601 -17.573 -11.813 1.00 97.38 188 GLU A N 1
ATOM 1579 C CA . GLU A 1 188 ? -12.470 -16.206 -11.290 1.00 97.38 188 GLU A CA 1
ATOM 1580 C C . GLU A 1 188 ? -11.013 -15.793 -11.077 1.00 97.38 188 GLU A C 1
ATOM 1582 O O . GLU A 1 188 ? -10.193 -16.607 -10.662 1.00 97.38 188 GLU A O 1
ATOM 1587 N N . VAL A 1 189 ? -10.733 -14.500 -11.259 1.00 98.38 189 VAL A N 1
ATOM 1588 C CA . VAL A 1 189 ? -9.462 -13.831 -10.929 1.00 98.38 189 VAL A CA 1
ATOM 1589 C C . VAL A 1 189 ? -9.698 -12.897 -9.739 1.00 98.38 189 VAL A C 1
ATOM 1591 O O . VAL A 1 189 ? -10.736 -12.235 -9.681 1.00 98.38 189 VAL A O 1
ATOM 1594 N N . TYR A 1 190 ? -8.773 -12.861 -8.776 1.00 98.38 190 TYR A N 1
ATOM 1595 C CA . TYR A 1 190 ? -8.812 -11.922 -7.653 1.00 98.38 190 TYR A CA 1
ATOM 1596 C C . TYR A 1 190 ? -8.240 -10.584 -8.123 1.00 98.38 190 TYR A C 1
ATOM 1598 O O . TYR A 1 190 ? -7.024 -10.440 -8.279 1.00 98.38 190 TYR A O 1
ATOM 1606 N N . LEU A 1 191 ? -9.117 -9.623 -8.400 1.00 98.00 191 LEU A N 1
ATOM 1607 C CA . LEU A 1 191 ? -8.730 -8.328 -8.952 1.00 98.00 191 LEU A CA 1
ATOM 1608 C C . LEU A 1 191 ? -8.456 -7.326 -7.836 1.00 98.00 191 LEU A C 1
ATOM 1610 O O . LEU A 1 191 ? -9.311 -7.084 -6.982 1.00 98.00 191 LEU A O 1
ATOM 1614 N N . VAL A 1 192 ? -7.280 -6.704 -7.886 1.00 97.75 192 VAL A N 1
ATOM 1615 C CA . VAL A 1 192 ? -6.859 -5.678 -6.930 1.00 97.75 192 VAL A CA 1
ATOM 1616 C C . VAL A 1 192 ? -6.626 -4.358 -7.659 1.00 97.75 192 VAL A C 1
ATOM 1618 O O . VAL A 1 192 ? -5.794 -4.276 -8.564 1.00 97.75 192 VAL A O 1
ATOM 1621 N N . ALA A 1 193 ? -7.351 -3.312 -7.274 1.00 96.00 193 ALA A N 1
ATOM 1622 C CA . ALA A 1 193 ? -7.120 -1.968 -7.794 1.00 96.00 193 ALA A CA 1
ATOM 1623 C C . ALA A 1 193 ? -5.970 -1.297 -7.028 1.00 96.00 193 ALA A C 1
ATOM 1625 O O . ALA A 1 193 ? -5.993 -1.220 -5.799 1.00 96.00 193 ALA A O 1
ATOM 1626 N N . VAL A 1 194 ? -4.961 -0.799 -7.739 1.00 94.94 194 VAL A N 1
ATOM 1627 C CA . VAL A 1 194 ? -3.868 -0.054 -7.106 1.00 94.94 194 VAL A CA 1
ATOM 1628 C C . VAL A 1 194 ? -4.312 1.392 -6.879 1.00 94.94 194 VAL A C 1
ATOM 1630 O O . VAL A 1 194 ? -4.673 2.096 -7.823 1.00 94.94 194 VAL A O 1
ATOM 1633 N N . GLU A 1 195 ? -4.271 1.869 -5.633 1.00 89.06 195 GLU A N 1
ATOM 1634 C CA . GLU A 1 195 ? -4.567 3.268 -5.298 1.00 89.06 195 GLU A CA 1
ATOM 1635 C C . GLU A 1 195 ? -3.350 4.165 -5.600 1.00 89.06 195 GLU A C 1
ATOM 1637 O O . GLU A 1 195 ? -2.767 4.781 -4.708 1.00 89.06 195 GLU A O 1
ATOM 1642 N N . SER A 1 196 ? -2.945 4.255 -6.867 1.00 76.50 196 SER A N 1
ATOM 1643 C CA . SER A 1 196 ? -1.811 5.097 -7.281 1.00 76.50 196 SER A CA 1
ATOM 1644 C C . SER A 1 196 ? -2.189 6.578 -7.410 1.00 76.50 196 SER A C 1
ATOM 1646 O O . SER A 1 196 ? -1.393 7.451 -7.084 1.00 76.50 196 SER A O 1
ATOM 1648 N N . PHE A 1 197 ? -3.409 6.895 -7.860 1.00 74.81 197 PHE A N 1
ATOM 1649 C CA . PHE A 1 197 ? -3.826 8.285 -8.143 1.00 74.81 197 PHE A CA 1
ATOM 1650 C C . PHE A 1 197 ? -5.154 8.679 -7.501 1.00 74.81 197 PHE A C 1
ATOM 1652 O O . PHE A 1 197 ? -5.348 9.848 -7.168 1.00 74.81 197 PHE A O 1
ATOM 1659 N N . ARG A 1 198 ? -6.069 7.723 -7.326 1.00 75.25 198 ARG A N 1
ATOM 1660 C CA . ARG A 1 198 ? -7.387 7.949 -6.737 1.00 75.25 198 ARG A CA 1
ATOM 1661 C C . ARG A 1 198 ? -7.778 6.744 -5.888 1.00 75.25 198 ARG A C 1
ATOM 1663 O O . ARG A 1 198 ? -7.528 5.610 -6.284 1.00 75.25 198 ARG A O 1
ATOM 1670 N N . ALA A 1 199 ? -8.411 6.999 -4.746 1.00 74.62 199 ALA A N 1
ATOM 1671 C CA . ALA A 1 199 ? -9.095 5.959 -3.987 1.00 74.62 199 ALA A CA 1
ATOM 1672 C C . ALA A 1 199 ? -10.351 5.498 -4.740 1.00 74.62 199 ALA A C 1
ATOM 1674 O O . ALA A 1 199 ? -11.111 6.320 -5.261 1.00 74.62 199 ALA A O 1
ATOM 1675 N N . VAL A 1 200 ? -10.559 4.189 -4.794 1.00 72.38 200 VAL A N 1
ATOM 1676 C CA . VAL A 1 200 ? -11.673 3.557 -5.503 1.00 72.38 200 VAL A CA 1
ATOM 1677 C C . VAL A 1 200 ? -12.319 2.561 -4.551 1.00 72.38 200 VAL A C 1
ATOM 1679 O O . VAL A 1 200 ? -11.603 1.786 -3.923 1.00 72.38 200 VAL A O 1
ATOM 1682 N N . ASP A 1 201 ? -13.648 2.579 -4.433 1.00 83.69 201 ASP A N 1
ATOM 1683 C CA . ASP A 1 201 ? -14.364 1.497 -3.753 1.00 83.69 201 ASP A CA 1
ATOM 1684 C C . ASP A 1 201 ? -14.375 0.271 -4.681 1.00 83.69 201 ASP A C 1
ATOM 1686 O O . ASP A 1 201 ? -15.027 0.310 -5.725 1.00 83.69 201 ASP A O 1
ATOM 1690 N N . PRO A 1 202 ? -13.659 -0.817 -4.359 1.00 85.69 202 PRO A N 1
ATOM 1691 C CA . PRO A 1 202 ? -13.512 -1.950 -5.261 1.00 85.69 202 PRO A CA 1
ATOM 1692 C C . PRO A 1 202 ? -14.858 -2.607 -5.609 1.00 85.69 202 PRO A C 1
ATOM 1694 O O . PRO A 1 202 ? -15.024 -3.094 -6.732 1.00 85.69 202 PRO A O 1
ATOM 1697 N N . HIS A 1 203 ? -15.841 -2.579 -4.702 1.00 80.69 203 HIS A N 1
ATOM 1698 C CA . HIS A 1 203 ? -17.121 -3.259 -4.898 1.00 80.69 203 HIS A CA 1
ATOM 1699 C C . HIS A 1 203 ? -17.995 -2.586 -5.956 1.00 80.69 203 HIS A C 1
ATOM 1701 O O . HIS A 1 203 ? -18.693 -3.277 -6.701 1.00 80.69 203 HIS A O 1
ATOM 1707 N N . GLU A 1 204 ? -17.929 -1.258 -6.077 1.00 84.25 204 GLU A N 1
ATOM 1708 C CA . GLU A 1 204 ? -18.683 -0.519 -7.096 1.00 84.25 204 GLU A CA 1
ATOM 1709 C C . GLU A 1 204 ? -18.264 -0.908 -8.527 1.00 84.25 204 GLU A C 1
ATOM 1711 O O . GLU A 1 204 ? -19.094 -0.901 -9.444 1.00 84.25 204 GLU A O 1
ATOM 1716 N N . TRP A 1 205 ? -16.999 -1.309 -8.704 1.00 87.75 205 TRP A N 1
ATOM 1717 C CA . TRP A 1 205 ? -16.352 -1.486 -10.011 1.00 87.75 205 TRP A CA 1
ATOM 1718 C C . TRP A 1 205 ? -15.959 -2.936 -10.333 1.00 87.75 205 TRP A C 1
ATOM 1720 O O . TRP A 1 205 ? -15.298 -3.181 -11.339 1.00 87.75 205 TRP A O 1
ATOM 1730 N N . GLY A 1 206 ? -16.374 -3.909 -9.514 1.00 91.25 206 GLY A N 1
ATOM 1731 C CA . GLY A 1 206 ? -16.153 -5.341 -9.771 1.00 91.25 206 GLY A CA 1
ATOM 1732 C C . GLY A 1 206 ? -14.771 -5.879 -9.368 1.00 91.25 206 GLY A C 1
ATOM 1733 O O . GLY A 1 206 ? -14.394 -6.979 -9.792 1.00 91.25 206 GLY A O 1
ATOM 1734 N N . PHE A 1 207 ? -14.027 -5.130 -8.553 1.00 95.50 207 PHE A N 1
ATOM 1735 C CA . PHE A 1 207 ? -12.769 -5.556 -7.938 1.00 95.50 207 PHE A CA 1
ATOM 1736 C C . PHE A 1 207 ? -13.022 -6.276 -6.605 1.00 95.50 207 PHE A C 1
ATOM 1738 O O . PHE A 1 207 ? -14.043 -6.063 -5.951 1.00 95.50 207 PHE A O 1
ATOM 1745 N N . ASP A 1 208 ? -12.088 -7.136 -6.196 1.00 96.19 208 ASP A N 1
ATOM 1746 C CA . ASP A 1 208 ? -12.165 -7.869 -4.927 1.00 96.19 208 ASP A CA 1
ATOM 1747 C C . ASP A 1 208 ? -11.535 -7.066 -3.767 1.00 96.19 208 ASP A C 1
ATOM 1749 O O . ASP A 1 208 ? -11.965 -7.192 -2.619 1.00 96.19 208 ASP A O 1
ATOM 1753 N N . ALA A 1 209 ? -10.524 -6.234 -4.053 1.00 95.69 209 ALA A N 1
ATOM 1754 C CA . ALA A 1 209 ? -9.864 -5.364 -3.076 1.00 95.69 209 ALA A CA 1
ATOM 1755 C C . ALA A 1 209 ? -9.143 -4.176 -3.740 1.00 95.69 209 ALA A C 1
ATOM 1757 O O . ALA A 1 209 ? -8.991 -4.117 -4.961 1.00 95.69 209 ALA A O 1
ATOM 1758 N N . CYS A 1 210 ? -8.632 -3.268 -2.913 1.00 95.06 210 CYS A N 1
ATOM 1759 C CA . CYS A 1 210 ? -7.656 -2.248 -3.291 1.00 95.06 210 CYS A CA 1
ATOM 1760 C C . CYS A 1 210 ? -6.305 -2.503 -2.607 1.00 95.06 210 CYS A C 1
ATOM 1762 O O . CYS A 1 210 ? -6.240 -3.225 -1.611 1.00 95.06 210 CYS A O 1
ATOM 1764 N N . CYS A 1 211 ? -5.226 -1.889 -3.089 1.00 94.56 211 CYS A N 1
ATOM 1765 C CA . CYS A 1 211 ? -3.960 -1.821 -2.357 1.00 94.56 211 CYS A CA 1
ATOM 1766 C C . CYS A 1 211 ? -3.407 -0.395 -2.323 1.00 94.56 211 CYS A C 1
ATOM 1768 O O . CYS A 1 211 ? -3.441 0.316 -3.330 1.00 94.56 211 CYS A O 1
ATOM 1770 N N . ASP A 1 212 ? -2.868 0.011 -1.173 1.00 94.50 212 ASP A N 1
ATOM 1771 C CA . ASP A 1 212 ? -2.134 1.272 -1.070 1.00 94.50 212 ASP A CA 1
ATOM 1772 C C . ASP A 1 212 ? -0.874 1.230 -1.955 1.00 94.50 212 ASP A C 1
ATOM 1774 O O . ASP A 1 212 ? -0.213 0.193 -2.070 1.00 94.50 212 ASP A O 1
ATOM 1778 N N . PHE A 1 213 ? -0.504 2.373 -2.538 1.00 94.75 213 PHE A N 1
ATOM 1779 C CA . PHE A 1 213 ? 0.705 2.500 -3.357 1.00 94.75 213 PHE A CA 1
ATOM 1780 C C . PHE A 1 213 ? 1.504 3.767 -3.002 1.00 94.75 213 PHE A C 1
ATOM 1782 O O . PHE A 1 213 ? 1.508 4.750 -3.750 1.00 94.75 213 PHE A O 1
ATOM 1789 N N . PRO A 1 214 ? 2.167 3.799 -1.828 1.00 94.94 214 PRO A N 1
ATOM 1790 C CA . PRO A 1 214 ? 3.020 4.920 -1.452 1.00 94.94 214 PRO A CA 1
ATOM 1791 C C . PRO A 1 214 ? 4.192 5.108 -2.432 1.00 94.94 214 PRO A C 1
ATOM 1793 O O . PRO A 1 214 ? 4.599 4.147 -3.089 1.00 94.94 214 PRO A O 1
ATOM 1796 N N . PRO A 1 215 ? 4.753 6.328 -2.528 1.00 92.81 215 PRO A N 1
ATOM 1797 C CA . PRO A 1 215 ? 4.394 7.538 -1.781 1.00 92.81 215 PRO A CA 1
ATOM 1798 C C . PRO A 1 215 ? 3.389 8.440 -2.520 1.00 92.81 215 PRO A C 1
ATOM 1800 O O . PRO A 1 215 ? 3.291 9.626 -2.209 1.00 92.81 215 PRO A O 1
ATOM 1803 N N . HIS A 1 216 ? 2.673 7.919 -3.520 1.00 88.69 216 HIS A N 1
ATOM 1804 C CA . HIS A 1 216 ? 1.751 8.712 -4.334 1.00 88.69 216 HIS A CA 1
ATOM 1805 C C . HIS A 1 216 ? 0.605 9.329 -3.508 1.00 88.69 216 HIS A C 1
ATOM 1807 O O . HIS A 1 216 ? 0.411 9.004 -2.348 1.00 88.69 216 HIS A O 1
ATOM 1813 N N . GLN A 1 217 ? -0.168 10.256 -4.080 1.00 85.31 217 GLN A N 1
ATOM 1814 C CA . GLN A 1 217 ? -1.264 10.955 -3.376 1.00 85.31 217 GLN A CA 1
ATOM 1815 C C . GLN A 1 217 ? -0.841 11.786 -2.142 1.00 85.31 217 GLN A C 1
ATOM 1817 O O . GLN A 1 217 ? -1.694 12.255 -1.389 1.00 85.31 217 GLN A O 1
ATOM 1822 N N . VAL A 1 218 ? 0.458 12.021 -1.950 1.00 90.06 218 VAL A N 1
ATOM 1823 C CA . VAL A 1 218 ? 0.998 12.872 -0.884 1.00 90.06 218 VAL A CA 1
ATOM 1824 C C . VAL A 1 218 ? 1.656 14.096 -1.499 1.00 90.06 218 VAL A C 1
ATOM 1826 O O . VAL A 1 218 ? 2.392 13.980 -2.475 1.00 90.06 218 VAL A O 1
ATOM 1829 N N . ASN A 1 219 ? 1.414 15.276 -0.922 1.00 91.81 219 ASN A N 1
ATOM 1830 C CA . ASN A 1 219 ? 2.179 16.476 -1.249 1.00 91.81 219 ASN A CA 1
ATOM 1831 C C . ASN A 1 219 ? 3.452 16.511 -0.379 1.00 91.81 219 ASN A C 1
ATOM 1833 O O . ASN A 1 219 ? 3.331 16.780 0.819 1.00 91.81 219 ASN A O 1
ATOM 1837 N N . PRO A 1 220 ? 4.661 16.298 -0.938 1.00 91.62 220 PRO A N 1
ATOM 1838 C CA . PRO A 1 220 ? 5.897 16.268 -0.153 1.00 91.62 220 PRO A CA 1
ATOM 1839 C C . PRO A 1 220 ? 6.142 17.573 0.612 1.00 91.62 220 PRO A C 1
ATOM 1841 O O . PRO A 1 220 ? 6.612 17.541 1.743 1.00 91.62 220 PRO A O 1
ATOM 1844 N N . GLN A 1 221 ? 5.750 18.718 0.042 1.00 88.56 221 GLN A N 1
ATOM 1845 C CA . GLN A 1 221 ? 5.929 20.029 0.674 1.00 88.56 221 GLN A CA 1
ATOM 1846 C C . GLN A 1 221 ? 5.054 20.203 1.920 1.00 88.56 221 GLN A C 1
ATOM 1848 O O . GLN A 1 221 ? 5.456 20.882 2.862 1.00 88.56 221 GLN A O 1
ATOM 1853 N N . ALA A 1 222 ? 3.876 19.571 1.953 1.00 92.56 222 ALA A N 1
ATOM 1854 C CA . ALA A 1 222 ? 2.994 19.599 3.121 1.00 92.56 222 ALA A CA 1
ATOM 1855 C C . ALA A 1 222 ? 3.557 18.783 4.297 1.00 92.56 222 ALA A C 1
ATOM 1857 O O . ALA A 1 222 ? 3.168 18.995 5.443 1.00 92.56 222 ALA A O 1
ATOM 1858 N N . ILE A 1 223 ? 4.493 17.873 4.019 1.00 94.69 223 ILE A N 1
ATOM 1859 C CA . ILE A 1 223 ? 5.166 17.030 5.008 1.00 94.69 223 ILE A CA 1
ATOM 1860 C C . ILE A 1 223 ? 6.687 17.211 4.968 1.00 94.69 223 ILE A C 1
ATOM 1862 O O . ILE A 1 223 ? 7.437 16.261 5.175 1.00 94.69 223 ILE A O 1
ATOM 1866 N N . ALA A 1 224 ? 7.143 18.440 4.719 1.00 93.69 224 ALA A N 1
ATOM 1867 C CA . ALA A 1 224 ? 8.559 18.796 4.676 1.00 93.69 224 ALA A CA 1
ATOM 1868 C C . ALA A 1 224 ? 9.297 18.448 5.992 1.00 93.69 224 ALA A C 1
ATOM 1870 O O . ALA A 1 224 ? 8.667 18.429 7.060 1.00 93.69 224 ALA A O 1
ATOM 1871 N N . PRO A 1 225 ? 10.620 18.197 5.949 1.00 92.81 225 PRO A N 1
ATOM 1872 C CA . PRO A 1 225 ? 11.430 17.991 7.151 1.00 92.81 225 PRO A CA 1
ATOM 1873 C C . PRO A 1 225 ? 11.448 19.232 8.052 1.00 92.81 225 PRO A C 1
ATOM 1875 O O . PRO A 1 225 ? 11.275 20.359 7.591 1.00 92.81 225 PRO A O 1
ATOM 1878 N N . GLN A 1 226 ? 11.662 19.026 9.358 1.00 87.88 226 GLN A N 1
ATOM 1879 C CA . GLN A 1 226 ? 11.748 20.128 10.331 1.00 87.88 226 GLN A CA 1
ATOM 1880 C C . GLN A 1 226 ? 12.917 21.071 10.027 1.00 87.88 226 GLN A C 1
ATOM 1882 O O . GLN A 1 226 ? 12.775 22.289 10.118 1.00 87.88 226 GLN A O 1
ATOM 1887 N N . SER A 1 227 ? 14.059 20.494 9.655 1.00 87.19 227 SER A N 1
ATOM 1888 C CA . SER A 1 227 ? 15.227 21.234 9.195 1.00 87.19 227 SER A CA 1
ATOM 1889 C C . SER A 1 227 ? 15.219 21.259 7.667 1.00 87.19 227 SER A C 1
ATOM 1891 O O . SER A 1 227 ? 15.226 20.188 7.054 1.00 87.19 227 SER A O 1
ATOM 1893 N N . PRO A 1 228 ? 15.197 22.442 7.032 1.00 83.31 228 PRO A N 1
ATOM 1894 C CA . PRO A 1 228 ? 15.189 22.532 5.581 1.00 83.31 228 PRO A CA 1
ATOM 1895 C C . PRO A 1 228 ? 16.495 21.992 4.996 1.00 83.31 228 PRO A C 1
ATOM 1897 O O . PRO A 1 228 ? 17.583 22.200 5.537 1.00 83.31 228 PRO A O 1
ATOM 1900 N N . VAL A 1 229 ? 16.376 21.317 3.858 1.00 90.06 229 VAL A N 1
ATOM 1901 C CA . VAL A 1 229 ? 17.511 20.784 3.107 1.00 90.06 229 VAL A CA 1
ATOM 1902 C C . VAL A 1 229 ? 18.034 21.857 2.157 1.00 90.06 229 VAL A C 1
ATOM 1904 O O . VAL A 1 229 ? 17.263 22.474 1.422 1.00 90.06 229 VAL A O 1
ATOM 1907 N N . ASN A 1 230 ? 19.349 22.080 2.152 1.00 91.00 230 ASN A N 1
ATOM 1908 C CA . ASN A 1 230 ? 19.975 23.059 1.267 1.00 91.00 230 ASN A CA 1
ATOM 1909 C C . ASN A 1 230 ? 20.168 22.483 -0.146 1.00 91.00 230 ASN A C 1
ATOM 1911 O O . ASN A 1 230 ? 21.198 21.878 -0.443 1.00 91.00 230 ASN A O 1
ATOM 1915 N N . LEU A 1 231 ? 19.161 22.655 -1.002 1.00 90.38 231 LEU A N 1
ATOM 1916 C CA . LEU A 1 231 ? 19.183 22.221 -2.398 1.00 90.38 231 LEU A CA 1
ATOM 1917 C C . LEU A 1 231 ? 20.116 23.113 -3.232 1.00 90.38 231 LEU A C 1
ATOM 1919 O O . LEU A 1 231 ? 19.846 24.297 -3.422 1.00 90.38 231 LEU A O 1
ATOM 1923 N N . VAL A 1 232 ? 21.197 22.534 -3.760 1.00 84.38 232 VAL A N 1
ATOM 1924 C CA . VAL A 1 232 ? 22.207 23.253 -4.559 1.00 84.38 232 VAL A CA 1
ATOM 1925 C C . VAL A 1 232 ? 22.040 22.979 -6.053 1.00 84.38 232 VAL A C 1
ATOM 1927 O O . VAL A 1 232 ? 22.129 23.902 -6.858 1.00 84.38 232 VAL A O 1
ATOM 1930 N N . ALA A 1 233 ? 21.807 21.719 -6.438 1.00 82.75 233 ALA A N 1
ATOM 1931 C CA . ALA A 1 233 ? 21.786 21.320 -7.851 1.00 82.75 233 ALA A CA 1
ATOM 1932 C C . ALA A 1 233 ? 20.394 21.392 -8.505 1.00 82.75 233 ALA A C 1
ATOM 1934 O O . ALA A 1 233 ? 20.302 21.550 -9.719 1.00 82.75 233 ALA A O 1
ATOM 1935 N N . ASP A 1 234 ? 19.326 21.290 -7.710 1.00 86.19 234 ASP A N 1
ATOM 1936 C CA . ASP A 1 234 ? 17.933 21.393 -8.158 1.00 86.19 234 ASP A CA 1
ATOM 1937 C C . ASP A 1 234 ? 17.119 22.160 -7.114 1.00 86.19 234 ASP A C 1
ATOM 1939 O O . ASP A 1 234 ? 16.562 21.584 -6.181 1.00 86.19 234 ASP A O 1
ATOM 1943 N N . THR A 1 235 ? 17.061 23.482 -7.258 1.00 86.19 235 THR A N 1
ATOM 1944 C CA . THR A 1 235 ? 16.301 24.356 -6.350 1.00 86.19 235 THR A CA 1
ATOM 1945 C C . THR A 1 235 ? 14.784 24.189 -6.482 1.00 86.19 235 THR A C 1
ATOM 1947 O O . THR A 1 235 ? 14.044 24.764 -5.686 1.00 86.19 235 THR A O 1
ATOM 1950 N N . GLN A 1 236 ? 14.310 23.413 -7.464 1.00 90.06 236 GLN A N 1
ATOM 1951 C CA . GLN A 1 236 ? 12.895 23.120 -7.696 1.00 90.06 236 GLN A CA 1
ATOM 1952 C C . GLN A 1 236 ? 12.471 21.747 -7.155 1.00 90.06 236 GLN A C 1
ATOM 1954 O O . GLN A 1 236 ? 11.318 21.353 -7.337 1.00 90.06 236 GLN A O 1
ATOM 1959 N N . ALA A 1 237 ? 13.371 21.005 -6.501 1.00 93.44 237 ALA A N 1
ATOM 1960 C CA . ALA A 1 237 ? 13.033 19.711 -5.927 1.00 93.44 237 ALA A CA 1
ATOM 1961 C C . ALA A 1 237 ? 12.016 19.832 -4.776 1.00 93.44 237 ALA A C 1
ATOM 1963 O O . ALA A 1 237 ? 12.055 20.747 -3.951 1.00 93.44 237 ALA A O 1
ATOM 1964 N N . HIS A 1 238 ? 11.117 18.856 -4.695 1.00 94.62 238 HIS A N 1
ATOM 1965 C CA . HIS A 1 238 ? 10.103 18.720 -3.658 1.00 94.62 238 HIS A CA 1
ATOM 1966 C C . HIS A 1 238 ? 10.596 17.729 -2.603 1.00 94.62 238 HIS A C 1
ATOM 1968 O O . HIS A 1 238 ? 10.712 16.534 -2.876 1.00 94.62 238 HIS A O 1
ATOM 1974 N N . VAL A 1 239 ? 10.875 18.226 -1.399 1.00 95.94 239 VAL A N 1
ATOM 1975 C CA . VAL A 1 239 ? 11.456 17.432 -0.308 1.00 95.94 239 VAL A CA 1
ATOM 1976 C C . VAL A 1 239 ? 10.419 17.196 0.787 1.00 95.94 239 VAL A C 1
ATOM 1978 O O . VAL A 1 239 ? 9.896 18.154 1.354 1.00 95.94 239 VAL A O 1
ATOM 1981 N N . GLY A 1 240 ? 10.146 15.928 1.094 1.00 96.94 240 GLY A N 1
ATOM 1982 C CA . GLY A 1 240 ? 9.331 15.497 2.234 1.00 96.94 240 GLY A CA 1
ATOM 1983 C C . GLY A 1 240 ? 10.154 14.769 3.304 1.00 96.94 240 GLY A C 1
ATOM 1984 O O . GLY A 1 240 ? 11.294 14.384 3.065 1.00 96.94 240 GLY A O 1
ATOM 1985 N N . ASP A 1 241 ? 9.575 14.557 4.483 1.00 97.12 241 ASP A N 1
ATOM 1986 C CA . ASP A 1 241 ? 10.130 13.722 5.557 1.00 97.12 241 ASP A CA 1
ATOM 1987 C C . ASP A 1 241 ? 9.531 12.311 5.505 1.00 97.12 241 ASP A C 1
ATOM 1989 O O . ASP A 1 241 ? 8.310 12.142 5.438 1.00 97.12 241 ASP A O 1
ATOM 1993 N N . TYR A 1 242 ? 10.378 11.283 5.562 1.00 97.69 242 TYR A N 1
ATOM 1994 C CA . TYR A 1 242 ? 9.938 9.888 5.489 1.00 97.69 242 TYR A CA 1
ATOM 1995 C C . TYR A 1 242 ? 9.069 9.458 6.687 1.00 97.69 242 TYR A C 1
ATOM 1997 O O . TYR A 1 242 ? 8.125 8.684 6.531 1.00 97.69 242 TYR A O 1
ATOM 2005 N N . GLY A 1 243 ? 9.349 9.965 7.892 1.00 96.25 243 GLY A N 1
ATOM 2006 C CA . GLY A 1 243 ? 8.530 9.688 9.076 1.00 96.25 243 GLY A CA 1
ATOM 2007 C C . GLY A 1 243 ? 7.129 10.280 8.948 1.00 96.25 243 GLY A C 1
ATOM 2008 O O . GLY A 1 243 ? 6.145 9.591 9.204 1.00 96.25 243 GLY A O 1
ATOM 2009 N N . ARG A 1 244 ? 7.028 11.519 8.460 1.00 96.62 244 ARG A N 1
ATOM 2010 C CA . ARG A 1 244 ? 5.740 12.172 8.187 1.00 96.62 244 ARG A CA 1
ATOM 2011 C C . ARG A 1 244 ? 4.983 11.513 7.035 1.00 96.62 244 ARG A C 1
ATOM 2013 O O . ARG A 1 244 ? 3.759 11.447 7.086 1.00 96.62 244 ARG A O 1
ATOM 2020 N N . LEU A 1 245 ? 5.687 10.987 6.028 1.00 97.38 245 LEU A N 1
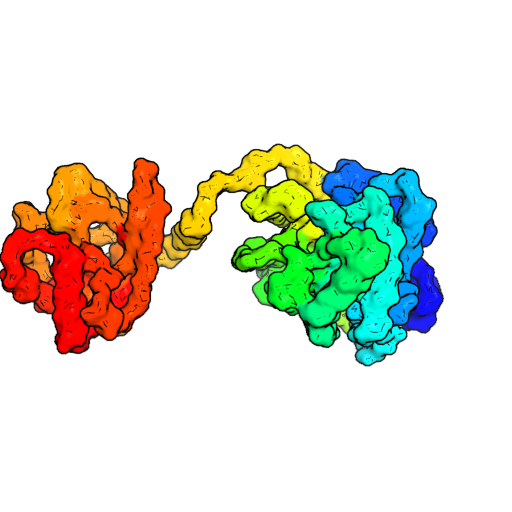ATOM 2021 C CA . LEU A 1 245 ? 5.087 10.163 4.974 1.00 97.38 245 LEU A CA 1
ATOM 2022 C C . LEU A 1 245 ? 4.441 8.903 5.565 1.00 97.38 245 LEU A C 1
ATOM 2024 O O . LEU A 1 245 ? 3.275 8.631 5.283 1.00 97.38 245 LEU A O 1
ATOM 2028 N N . ARG A 1 246 ? 5.168 8.162 6.412 1.00 96.25 246 ARG A N 1
ATOM 2029 C CA . ARG A 1 246 ? 4.611 7.019 7.152 1.00 96.25 246 ARG A CA 1
ATOM 2030 C C . ARG A 1 246 ? 3.369 7.439 7.937 1.00 96.25 246 ARG A C 1
ATOM 2032 O O . ARG A 1 246 ? 2.339 6.780 7.824 1.00 96.25 246 ARG A O 1
ATOM 2039 N N . ASP A 1 247 ? 3.461 8.511 8.721 1.00 93.81 247 ASP A N 1
ATOM 2040 C CA . ASP A 1 247 ? 2.370 8.957 9.598 1.00 93.81 247 ASP A CA 1
ATOM 2041 C C . ASP A 1 247 ? 1.125 9.355 8.800 1.00 93.81 247 ASP A C 1
ATOM 2043 O O . ASP A 1 247 ? 0.013 8.994 9.180 1.00 93.81 247 ASP A O 1
ATOM 2047 N N . PHE A 1 248 ? 1.302 10.007 7.647 1.00 93.81 248 PHE A N 1
ATOM 2048 C CA . PHE A 1 248 ? 0.212 10.307 6.720 1.00 93.81 248 PHE A CA 1
ATOM 2049 C C . PHE A 1 248 ? -0.511 9.033 6.257 1.00 93.81 248 PHE A C 1
ATOM 2051 O O . PHE A 1 248 ? -1.736 8.949 6.337 1.00 93.81 248 PHE A O 1
ATOM 2058 N N . TRP A 1 249 ? 0.235 8.025 5.793 1.00 92.38 249 TRP A N 1
ATOM 2059 C CA . TRP A 1 249 ? -0.349 6.783 5.276 1.00 92.38 249 TRP A CA 1
ATOM 2060 C C . TRP A 1 249 ? -0.995 5.932 6.372 1.00 92.38 249 TRP A C 1
ATOM 2062 O O . TRP A 1 249 ? -2.095 5.409 6.180 1.00 92.38 249 TRP A O 1
ATOM 2072 N N . LEU A 1 250 ? -0.356 5.828 7.539 1.00 88.19 250 LEU A N 1
ATOM 2073 C CA . LEU A 1 250 ? -0.917 5.123 8.692 1.00 88.19 250 LEU A CA 1
ATOM 2074 C C . LEU A 1 250 ? -2.144 5.841 9.268 1.00 88.19 250 LEU A C 1
ATOM 2076 O O . LEU A 1 250 ? -3.081 5.172 9.705 1.00 88.19 250 LEU A O 1
ATOM 2080 N N . GLY A 1 251 ? -2.174 7.172 9.210 1.00 86.88 251 GLY A N 1
ATOM 2081 C CA . GLY A 1 251 ? -3.275 8.005 9.688 1.00 86.88 251 GLY A CA 1
ATOM 2082 C C . GLY A 1 251 ? -4.506 8.038 8.778 1.00 86.88 251 GLY A C 1
ATOM 2083 O O . GLY A 1 251 ? -5.537 8.573 9.188 1.00 86.88 251 GLY A O 1
ATOM 2084 N N . ARG A 1 252 ? -4.449 7.466 7.562 1.00 83.44 252 ARG A N 1
ATOM 2085 C CA . ARG A 1 252 ? -5.636 7.363 6.696 1.00 83.44 252 ARG A CA 1
ATOM 2086 C C . ARG A 1 252 ? -6.732 6.570 7.420 1.00 83.44 252 ARG A C 1
ATOM 2088 O O . ARG A 1 252 ? -6.442 5.487 7.939 1.00 83.44 252 ARG A O 1
ATOM 2095 N N . PRO A 1 253 ? -7.992 7.043 7.407 1.00 79.06 253 PRO A N 1
ATOM 2096 C CA . PRO A 1 253 ? -9.085 6.287 7.993 1.00 79.06 253 PRO A CA 1
ATOM 2097 C C . PRO A 1 253 ? -9.213 4.916 7.301 1.00 79.06 253 PRO A C 1
ATOM 2099 O O . PRO A 1 253 ? -8.987 4.816 6.081 1.00 79.06 253 PRO A O 1
ATOM 2102 N N . PRO A 1 254 ? -9.560 3.856 8.055 1.00 77.94 254 PRO A N 1
ATOM 2103 C CA . PRO A 1 254 ? -9.908 2.569 7.470 1.00 77.94 254 PRO A CA 1
ATOM 2104 C C . PRO A 1 254 ? -11.083 2.751 6.498 1.00 77.94 254 PRO A C 1
ATOM 2106 O O . PRO A 1 254 ? -12.072 3.395 6.863 1.00 77.94 254 PRO A O 1
ATOM 2109 N N . PRO A 1 255 ? -10.990 2.242 5.261 1.00 80.62 255 PRO A N 1
ATOM 2110 C CA . PRO A 1 255 ? -12.095 2.320 4.324 1.00 80.62 255 PRO A CA 1
ATOM 2111 C C . PRO A 1 255 ? -13.180 1.303 4.702 1.00 80.62 255 PRO A C 1
ATOM 2113 O O . PRO A 1 255 ? -12.918 0.323 5.395 1.00 80.62 255 PRO A O 1
ATOM 2116 N N . GLY A 1 256 ? -14.402 1.501 4.203 1.00 82.25 256 GLY A N 1
ATOM 2117 C CA . GLY A 1 256 ? -15.498 0.529 4.340 1.00 82.25 256 GLY A CA 1
ATOM 2118 C C . GLY A 1 256 ? -15.364 -0.711 3.441 1.00 82.25 256 GLY A C 1
ATOM 2119 O O . GLY A 1 256 ? -16.313 -1.478 3.322 1.00 82.25 256 GLY A O 1
ATOM 2120 N N . TYR A 1 257 ? -14.213 -0.888 2.790 1.00 87.50 257 TYR A N 1
ATOM 2121 C CA . TYR A 1 257 ? -13.920 -1.925 1.803 1.00 87.50 257 TYR A CA 1
ATOM 2122 C C . TYR A 1 257 ? -12.538 -2.543 2.056 1.00 87.50 257 TYR A C 1
ATOM 2124 O O . TYR A 1 257 ? -11.728 -2.003 2.809 1.00 87.50 257 TYR A O 1
ATOM 2132 N N . LYS A 1 258 ? -12.231 -3.677 1.413 1.00 91.75 258 LYS A N 1
ATOM 2133 C CA . LYS A 1 258 ? -10.930 -4.346 1.577 1.00 91.75 258 LYS A CA 1
ATOM 2134 C C . LYS A 1 258 ? -9.805 -3.527 0.944 1.00 91.75 258 LYS A C 1
ATOM 2136 O O . LYS A 1 258 ? -9.776 -3.357 -0.275 1.00 91.75 258 LYS A O 1
ATOM 2141 N N . ARG A 1 259 ? -8.852 -3.065 1.758 1.00 93.31 259 ARG A N 1
ATOM 2142 C CA . ARG A 1 259 ? -7.636 -2.380 1.301 1.00 93.31 259 ARG A CA 1
ATOM 2143 C C . ARG A 1 259 ? -6.391 -3.013 1.913 1.00 93.31 259 ARG A C 1
ATOM 2145 O O . ARG A 1 259 ? -6.182 -2.935 3.118 1.00 93.31 259 ARG A O 1
ATOM 2152 N N . PHE A 1 260 ? -5.552 -3.611 1.077 1.00 95.75 260 PHE A N 1
ATOM 2153 C CA . PHE A 1 260 ? -4.267 -4.154 1.498 1.00 95.75 260 PHE A CA 1
ATOM 2154 C C . PHE A 1 260 ? -3.264 -3.032 1.759 1.00 95.75 260 PHE A C 1
ATOM 2156 O O . PHE A 1 260 ? -3.129 -2.105 0.955 1.00 95.75 260 PHE A O 1
ATOM 2163 N N . CYS A 1 261 ? -2.544 -3.139 2.876 1.00 95.75 261 CYS A N 1
ATOM 2164 C CA . CYS A 1 261 ? -1.544 -2.153 3.260 1.00 95.75 261 CYS A CA 1
ATOM 2165 C C . CYS A 1 261 ? -0.370 -2.131 2.276 1.00 95.75 261 CYS A C 1
ATOM 2167 O O . CYS A 1 261 ? 0.122 -3.173 1.833 1.00 95.75 261 CYS A O 1
ATOM 2169 N N . GLY A 1 262 ? 0.115 -0.923 2.011 1.00 96.25 262 GLY A N 1
ATOM 2170 C CA . GLY A 1 262 ? 1.259 -0.638 1.157 1.00 96.25 262 GLY A CA 1
ATOM 2171 C C . GLY A 1 262 ? 2.283 0.232 1.881 1.00 96.25 262 GLY A C 1
ATOM 2172 O O . GLY A 1 262 ? 1.919 1.062 2.714 1.00 96.25 262 GLY A O 1
ATOM 2173 N N . LEU A 1 263 ? 3.566 0.049 1.576 1.00 97.81 263 LEU A N 1
ATOM 2174 C CA . LEU A 1 263 ? 4.665 0.864 2.106 1.00 97.81 263 LEU A CA 1
ATOM 2175 C C . LEU A 1 263 ? 5.839 0.957 1.128 1.00 97.81 263 LEU A C 1
ATOM 2177 O O . LEU A 1 263 ? 5.915 0.181 0.176 1.00 97.81 263 LEU A O 1
ATOM 2181 N N . VAL A 1 264 ? 6.766 1.880 1.402 1.00 98.06 264 VAL A N 1
ATOM 2182 C CA . VAL A 1 264 ? 8.006 2.075 0.630 1.00 98.06 264 VAL A CA 1
ATOM 2183 C C . VAL A 1 264 ? 9.252 2.060 1.521 1.00 98.06 264 VAL A C 1
ATOM 2185 O O . VAL A 1 264 ? 9.183 2.578 2.637 1.00 98.06 264 VAL A O 1
ATOM 2188 N N . PRO A 1 265 ? 10.407 1.519 1.079 1.00 97.88 265 PRO A N 1
ATOM 2189 C CA . PRO A 1 265 ? 11.668 1.614 1.821 1.00 97.88 265 PRO A CA 1
ATOM 2190 C C . PRO A 1 265 ? 12.260 3.030 1.773 1.00 97.88 265 PRO A C 1
ATOM 2192 O O . PRO A 1 265 ? 12.914 3.459 2.716 1.00 97.88 265 PRO A O 1
ATOM 2195 N N . GLY A 1 266 ? 11.974 3.771 0.705 1.00 97.31 266 GLY A N 1
ATOM 2196 C CA . GLY A 1 266 ? 12.412 5.137 0.446 1.00 97.31 266 GLY A CA 1
ATOM 2197 C C . GLY A 1 266 ? 11.830 5.616 -0.882 1.00 97.31 266 GLY A C 1
ATOM 2198 O O . GLY A 1 266 ? 11.164 4.844 -1.574 1.00 97.31 266 GLY A O 1
ATOM 2199 N N . TRP A 1 267 ? 12.044 6.884 -1.222 1.00 97.75 267 TRP A N 1
ATOM 2200 C CA . TRP A 1 267 ? 11.690 7.416 -2.536 1.00 97.75 267 TRP A CA 1
ATOM 2201 C C . TRP A 1 267 ? 12.521 8.653 -2.867 1.00 97.75 267 TRP A C 1
ATOM 2203 O O . TRP A 1 267 ? 12.554 9.609 -2.092 1.00 97.75 267 TRP A O 1
ATOM 2213 N N . ASP A 1 268 ? 13.154 8.623 -4.033 1.00 96.75 268 ASP A N 1
ATOM 2214 C CA . ASP A 1 268 ? 13.941 9.687 -4.644 1.00 96.75 268 ASP A CA 1
ATOM 2215 C C . ASP A 1 268 ? 14.039 9.469 -6.165 1.00 96.75 268 ASP A C 1
ATOM 2217 O O . ASP A 1 268 ? 14.816 8.648 -6.651 1.00 96.75 268 ASP A O 1
ATOM 2221 N N . ASN A 1 269 ? 13.279 10.247 -6.938 1.00 95.88 269 ASN A N 1
ATOM 2222 C CA . ASN A 1 269 ? 13.285 10.163 -8.403 1.00 95.88 269 ASN A CA 1
ATOM 2223 C C . ASN A 1 269 ? 14.286 11.112 -9.094 1.00 95.88 269 ASN A C 1
ATOM 2225 O O . ASN A 1 269 ? 14.184 11.340 -10.306 1.00 95.88 269 ASN A O 1
ATOM 2229 N N . SER A 1 270 ? 15.258 11.665 -8.361 1.00 95.38 270 SER A N 1
ATOM 2230 C CA . SER A 1 270 ? 16.271 12.582 -8.906 1.00 95.38 270 SER A CA 1
ATOM 2231 C C . SER A 1 270 ? 17.098 11.968 -10.044 1.00 95.38 270 SER A C 1
ATOM 2233 O O . SER A 1 270 ? 17.487 12.682 -10.972 1.00 95.38 270 SER A O 1
ATOM 2235 N N . ALA A 1 271 ? 17.290 10.643 -10.050 1.00 94.44 271 ALA A N 1
ATOM 2236 C CA . ALA A 1 271 ? 17.955 9.931 -11.142 1.00 94.44 271 ALA A CA 1
ATOM 2237 C C . ALA A 1 271 ? 17.188 10.033 -12.477 1.00 94.44 271 ALA A C 1
ATOM 2239 O O . ALA A 1 271 ? 17.809 10.152 -13.537 1.00 94.44 271 ALA A O 1
ATOM 2240 N N . ARG A 1 272 ? 15.845 10.046 -12.438 1.00 92.31 272 ARG A N 1
ATOM 2241 C CA . ARG A 1 272 ? 14.978 10.273 -13.613 1.00 92.31 272 ARG A CA 1
ATOM 2242 C C . ARG A 1 272 ? 14.806 11.773 -13.912 1.00 92.31 272 ARG A C 1
ATOM 2244 O O . ARG A 1 272 ? 14.767 12.182 -15.070 1.00 92.31 272 ARG A O 1
ATOM 2251 N N . ARG A 1 273 ? 14.788 12.630 -12.883 1.00 89.81 273 ARG A N 1
ATOM 2252 C CA . ARG A 1 273 ? 14.507 14.081 -12.965 1.00 89.81 273 ARG A CA 1
ATOM 2253 C C . ARG A 1 273 ? 15.749 14.976 -13.037 1.00 89.81 273 ARG A C 1
ATOM 2255 O O . ARG A 1 273 ? 15.819 16.027 -12.412 1.00 89.81 273 ARG A O 1
ATOM 2262 N N . ARG A 1 274 ? 16.717 14.624 -13.884 1.00 83.75 274 ARG A N 1
ATOM 2263 C CA . ARG A 1 274 ? 17.996 15.361 -14.008 1.00 83.75 274 ARG A CA 1
ATOM 2264 C C . ARG A 1 274 ? 17.874 16.806 -14.506 1.00 83.75 274 ARG A C 1
ATOM 2266 O O . ARG A 1 274 ? 18.809 17.581 -14.342 1.00 83.75 274 ARG A O 1
ATOM 2273 N N . LYS A 1 275 ? 16.752 17.158 -15.142 1.00 84.31 275 LYS A N 1
ATOM 2274 C CA . LYS A 1 275 ? 16.452 18.525 -15.605 1.00 84.31 275 LYS A CA 1
ATOM 2275 C C . LYS A 1 275 ? 15.827 19.408 -14.512 1.00 84.31 275 LYS A C 1
ATOM 2277 O O . LYS A 1 275 ? 15.584 20.580 -14.776 1.00 84.31 275 LYS A O 1
ATOM 2282 N N . GLY A 1 276 ? 15.575 18.855 -13.326 1.00 88.88 276 GLY A N 1
ATOM 2283 C CA . GLY A 1 276 ? 14.985 19.549 -12.186 1.00 88.88 276 GLY A CA 1
ATOM 2284 C C . GLY A 1 276 ? 13.575 19.070 -11.833 1.00 88.88 276 GLY A C 1
ATOM 2285 O O . GLY A 1 276 ? 12.949 18.297 -12.570 1.00 88.88 276 GLY A O 1
ATOM 2286 N N . GLY A 1 277 ? 13.076 19.545 -10.691 1.00 90.75 277 GLY A N 1
ATOM 2287 C CA . GLY A 1 277 ? 11.751 19.210 -10.172 1.00 90.75 277 GLY A CA 1
ATOM 2288 C C . GLY A 1 277 ? 11.656 17.799 -9.589 1.00 90.75 277 GLY A C 1
ATOM 2289 O O . GLY A 1 277 ? 10.587 17.184 -9.652 1.00 90.75 277 GLY A O 1
ATOM 2290 N N . ALA A 1 278 ? 12.757 17.262 -9.055 1.00 94.19 278 ALA A N 1
ATOM 2291 C CA . ALA A 1 278 ? 12.758 15.954 -8.404 1.00 94.19 278 ALA A CA 1
ATOM 2292 C C . ALA A 1 278 ? 11.795 15.909 -7.202 1.00 94.19 278 ALA A C 1
ATOM 2294 O O . ALA A 1 278 ? 11.374 16.930 -6.664 1.00 94.19 278 ALA A O 1
ATOM 2295 N N . THR A 1 279 ? 11.408 14.713 -6.778 1.00 95.50 279 THR A N 1
ATOM 2296 C CA . THR A 1 279 ? 10.633 14.463 -5.560 1.00 95.50 279 THR A CA 1
ATOM 2297 C C . THR A 1 279 ? 11.332 13.391 -4.751 1.00 95.50 279 THR A C 1
ATOM 2299 O O . THR A 1 279 ? 11.613 12.312 -5.277 1.00 95.50 279 THR A O 1
ATOM 2302 N N . LEU A 1 280 ? 11.585 13.685 -3.479 1.00 96.12 280 LEU A N 1
ATOM 2303 C CA . LEU A 1 280 ? 12.327 12.812 -2.586 1.00 96.12 280 LEU A CA 1
ATOM 2304 C C . LEU A 1 280 ? 11.907 12.975 -1.127 1.00 96.12 280 LEU A C 1
ATOM 2306 O O . LEU A 1 280 ? 11.475 14.050 -0.705 1.00 96.12 280 LEU A O 1
ATOM 2310 N N . PHE A 1 281 ? 12.060 11.898 -0.363 1.00 97.25 281 PHE A N 1
ATOM 2311 C CA . PHE A 1 281 ? 11.774 11.858 1.066 1.00 97.25 281 PHE A CA 1
ATOM 2312 C C . PHE A 1 281 ? 13.056 11.580 1.844 1.00 97.25 281 PHE A C 1
ATOM 2314 O O . PHE A 1 281 ? 13.661 10.517 1.702 1.00 97.25 281 PHE A O 1
ATOM 2321 N N . VAL A 1 282 ? 13.477 12.544 2.661 1.00 96.19 282 VAL A N 1
ATOM 2322 C CA . VAL A 1 282 ? 14.687 12.421 3.480 1.00 96.19 282 VAL A CA 1
ATOM 2323 C C . VAL A 1 282 ? 14.430 11.598 4.737 1.00 96.19 282 VAL A C 1
ATOM 2325 O O . VAL A 1 282 ? 13.285 11.359 5.124 1.00 96.19 282 VAL A O 1
ATOM 2328 N N . ASP A 1 283 ? 15.517 11.153 5.366 1.00 94.44 283 ASP A N 1
ATOM 2329 C CA . ASP A 1 283 ? 15.508 10.314 6.567 1.00 94.44 283 ASP A CA 1
ATOM 2330 C C . ASP A 1 283 ? 14.809 8.955 6.384 1.00 94.44 283 ASP A C 1
ATOM 2332 O O . ASP A 1 283 ? 14.299 8.366 7.338 1.00 94.44 283 ASP A O 1
ATOM 2336 N N . ALA A 1 284 ? 14.817 8.417 5.163 1.00 96.44 284 ALA A N 1
ATOM 2337 C CA . ALA A 1 284 ? 14.497 7.016 4.910 1.00 96.44 284 ALA A CA 1
ATOM 2338 C C . ALA A 1 284 ? 15.659 6.123 5.390 1.00 96.44 284 ALA A C 1
ATOM 2340 O O . ALA A 1 284 ? 16.746 6.128 4.807 1.00 96.44 284 ALA A O 1
ATOM 2341 N N . THR A 1 285 ? 15.450 5.380 6.483 1.00 97.69 285 THR A N 1
ATOM 2342 C CA . THR A 1 285 ? 16.435 4.437 7.048 1.00 97.69 285 THR A CA 1
ATOM 2343 C C . THR A 1 285 ? 15.814 3.055 7.267 1.00 97.69 285 THR A C 1
ATOM 2345 O O . THR A 1 285 ? 14.591 2.966 7.448 1.00 97.69 285 THR A O 1
ATOM 2348 N N . PRO A 1 286 ? 16.621 1.975 7.337 1.00 98.56 286 PRO A N 1
ATOM 2349 C CA . PRO A 1 286 ? 16.121 0.634 7.641 1.00 98.56 286 PRO A CA 1
ATOM 2350 C C . PRO A 1 286 ? 15.274 0.564 8.919 1.00 98.56 286 PRO A C 1
ATOM 2352 O O . PRO A 1 286 ? 14.270 -0.142 8.952 1.00 98.56 286 PRO A O 1
ATOM 2355 N N . GLU A 1 287 ? 15.615 1.322 9.964 1.00 98.44 287 GLU A N 1
ATOM 2356 C CA . GLU A 1 287 ? 14.886 1.354 11.240 1.00 98.44 287 GLU A CA 1
ATOM 2357 C C . GLU A 1 287 ? 13.509 2.013 11.105 1.00 98.44 287 GLU A C 1
ATOM 2359 O O . GLU A 1 287 ? 12.513 1.532 11.660 1.00 98.44 287 GLU A O 1
ATOM 2364 N N . ARG A 1 288 ? 13.426 3.116 10.355 1.00 98.06 288 ARG A N 1
ATOM 2365 C CA . ARG A 1 288 ? 12.156 3.805 10.096 1.00 98.06 288 ARG A CA 1
ATOM 2366 C C . ARG A 1 288 ? 11.260 2.977 9.179 1.00 98.06 288 ARG A C 1
ATOM 2368 O O . ARG A 1 288 ? 10.071 2.848 9.472 1.00 98.06 288 ARG A O 1
ATOM 2375 N N . TYR A 1 289 ? 11.832 2.337 8.160 1.00 98.69 289 TYR A N 1
ATOM 2376 C CA . TYR A 1 289 ? 11.137 1.348 7.336 1.00 98.69 289 TYR A CA 1
ATOM 2377 C C . TYR A 1 289 ? 10.625 0.170 8.173 1.00 98.69 289 TYR A C 1
ATOM 2379 O O . TYR A 1 289 ? 9.448 -0.173 8.090 1.00 98.69 289 TYR A O 1
ATOM 2387 N N . ARG A 1 290 ? 11.461 -0.401 9.054 1.00 98.50 290 ARG A N 1
ATOM 2388 C CA . ARG A 1 290 ? 11.074 -1.483 9.976 1.00 98.50 290 ARG A CA 1
ATOM 2389 C C . ARG A 1 290 ? 9.862 -1.101 10.818 1.00 98.50 290 ARG A C 1
ATOM 2391 O O . ARG A 1 290 ? 8.980 -1.925 11.049 1.00 98.50 290 ARG A O 1
ATOM 2398 N N . THR A 1 291 ? 9.834 0.146 11.281 1.00 97.56 291 THR A N 1
ATOM 2399 C CA . THR A 1 291 ? 8.739 0.680 12.094 1.00 97.56 291 THR A CA 1
ATOM 2400 C C . THR A 1 291 ? 7.451 0.752 11.277 1.00 97.56 291 THR A C 1
ATOM 2402 O O . THR A 1 291 ? 6.430 0.241 11.723 1.00 97.56 291 THR A O 1
ATOM 2405 N N . TRP A 1 292 ? 7.499 1.299 10.057 1.00 98.31 292 TRP A N 1
ATOM 2406 C CA . TRP A 1 292 ? 6.334 1.324 9.166 1.00 98.31 292 TRP A CA 1
ATOM 2407 C C . TRP A 1 292 ? 5.849 -0.091 8.821 1.00 98.31 292 TRP A C 1
ATOM 2409 O O . TRP A 1 292 ? 4.658 -0.378 8.930 1.00 98.31 292 TRP A O 1
ATOM 2419 N N . LEU A 1 293 ? 6.761 -1.008 8.491 1.00 98.56 293 LEU A N 1
ATOM 2420 C CA . LEU A 1 293 ? 6.411 -2.396 8.201 1.00 98.56 293 LEU A CA 1
ATOM 2421 C C . LEU A 1 293 ? 5.719 -3.072 9.388 1.00 98.56 293 LEU A C 1
ATOM 2423 O O . LEU A 1 293 ? 4.727 -3.765 9.185 1.00 98.56 293 LEU A O 1
ATOM 2427 N N . ARG A 1 294 ? 6.209 -2.865 10.618 1.00 97.75 294 ARG A N 1
ATOM 2428 C CA . ARG A 1 294 ? 5.584 -3.427 11.824 1.00 97.75 294 ARG A CA 1
ATOM 2429 C C . ARG A 1 294 ? 4.127 -2.980 11.955 1.00 97.75 294 ARG A C 1
ATOM 2431 O O . ARG A 1 294 ? 3.274 -3.824 12.209 1.00 97.75 294 ARG A O 1
ATOM 2438 N N . GLU A 1 295 ? 3.845 -1.697 11.746 1.00 95.88 295 GLU A N 1
ATOM 2439 C CA . GLU A 1 295 ? 2.483 -1.149 11.813 1.00 95.88 295 GLU A CA 1
ATOM 2440 C C . GLU A 1 295 ? 1.591 -1.669 10.675 1.00 95.88 295 GLU A C 1
ATOM 2442 O O . GLU A 1 295 ? 0.442 -2.045 10.904 1.00 95.88 295 GLU A O 1
ATOM 2447 N N . ALA A 1 296 ? 2.124 -1.769 9.453 1.00 96.44 296 ALA A N 1
ATOM 2448 C CA . ALA A 1 296 ? 1.393 -2.323 8.312 1.00 96.44 296 ALA A CA 1
ATOM 2449 C C . ALA A 1 296 ? 1.033 -3.806 8.526 1.00 96.44 296 ALA A C 1
ATOM 2451 O O . ALA A 1 296 ? -0.090 -4.227 8.240 1.00 96.44 296 ALA A O 1
ATOM 2452 N N . VAL A 1 297 ? 1.965 -4.594 9.076 1.00 96.81 297 VAL A N 1
ATOM 2453 C CA . VAL A 1 297 ? 1.730 -5.994 9.462 1.00 96.81 297 VAL A CA 1
ATOM 2454 C C . VAL A 1 297 ? 0.708 -6.072 10.594 1.00 96.81 297 VAL A C 1
ATOM 2456 O O . VAL A 1 297 ? -0.218 -6.872 10.499 1.00 96.81 297 VAL A O 1
ATOM 2459 N N . ALA A 1 298 ? 0.819 -5.220 11.619 1.00 94.12 298 ALA A N 1
ATOM 2460 C CA . ALA A 1 298 ? -0.153 -5.166 12.707 1.00 94.12 298 ALA A CA 1
ATOM 2461 C C . ALA A 1 298 ? -1.566 -4.905 12.181 1.00 94.12 298 ALA A C 1
ATOM 2463 O O . ALA A 1 298 ? -2.475 -5.685 12.458 1.00 94.12 298 ALA A O 1
ATOM 2464 N N . ARG A 1 299 ? -1.749 -3.870 11.354 1.00 91.88 299 ARG A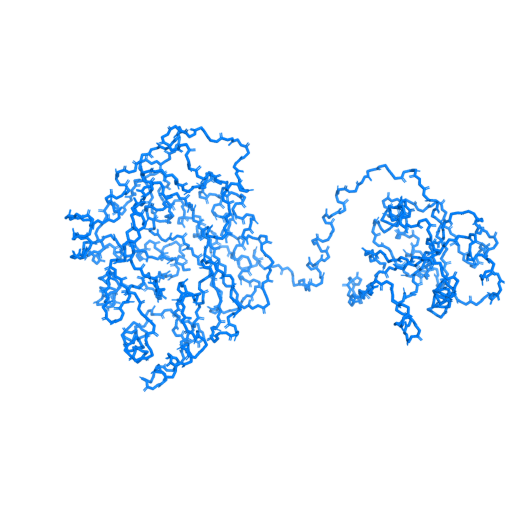 N 1
ATOM 2465 C CA . ARG A 1 299 ? -3.041 -3.574 10.725 1.00 91.88 299 ARG A CA 1
ATOM 2466 C C . ARG A 1 299 ? -3.565 -4.773 9.934 1.00 91.88 299 ARG A C 1
ATOM 2468 O O . ARG A 1 299 ? -4.689 -5.205 10.157 1.00 91.88 299 ARG A O 1
ATOM 2475 N N . THR A 1 300 ? -2.722 -5.370 9.096 1.00 94.25 300 THR A N 1
ATOM 2476 C CA . THR A 1 300 ? -3.101 -6.509 8.246 1.00 94.25 300 THR A CA 1
ATOM 2477 C C . THR A 1 300 ? -3.539 -7.730 9.057 1.00 94.25 300 THR A C 1
ATOM 2479 O O . THR A 1 300 ? -4.535 -8.361 8.720 1.00 94.25 300 THR A O 1
ATOM 2482 N N . VAL A 1 301 ? -2.826 -8.060 10.139 1.00 93.56 301 VAL A N 1
ATOM 2483 C CA . VAL A 1 301 ? -3.155 -9.197 11.016 1.00 93.56 301 VAL A CA 1
ATOM 2484 C C . VAL A 1 301 ? -4.502 -9.005 11.719 1.00 93.56 301 VAL A C 1
ATOM 2486 O O . VAL A 1 301 ? -5.214 -9.987 11.924 1.00 93.56 301 VAL A O 1
ATOM 2489 N N . ASN A 1 302 ? -4.846 -7.764 12.080 1.00 89.94 302 ASN A N 1
ATOM 2490 C CA . ASN A 1 302 ? -6.104 -7.440 12.758 1.00 89.94 302 ASN A CA 1
ATOM 2491 C C . ASN A 1 302 ? -7.289 -7.235 11.798 1.00 89.94 302 ASN A C 1
ATOM 2493 O O . ASN A 1 302 ? -8.432 -7.334 12.235 1.00 89.94 302 ASN A O 1
ATOM 2497 N N . GLU A 1 303 ? -7.043 -6.917 10.525 1.00 88.69 303 GLU A N 1
ATOM 2498 C CA . GLU A 1 303 ? -8.100 -6.646 9.536 1.00 88.69 303 GLU A CA 1
ATOM 2499 C C . GLU A 1 303 ? -8.436 -7.848 8.646 1.00 88.69 303 GLU A C 1
ATOM 2501 O O . GLU A 1 303 ? -9.576 -7.971 8.200 1.00 88.69 303 GLU A O 1
ATOM 2506 N N . PHE A 1 304 ? -7.472 -8.734 8.390 1.00 92.19 304 PHE A N 1
ATOM 2507 C CA . PHE A 1 304 ? -7.628 -9.844 7.451 1.00 92.19 304 PHE A CA 1
ATOM 2508 C C . PHE A 1 304 ? -7.297 -11.192 8.090 1.00 92.19 304 PHE A C 1
ATOM 2510 O O . PHE A 1 304 ? -6.532 -11.290 9.051 1.00 92.19 304 PHE A O 1
ATOM 2517 N N . GLU A 1 305 ? -7.822 -12.259 7.492 1.00 88.88 305 GLU A N 1
ATOM 2518 C CA . GLU A 1 305 ? -7.559 -13.647 7.870 1.00 88.88 305 GLU A CA 1
ATOM 2519 C C . GLU A 1 305 ? -6.991 -14.438 6.683 1.00 88.88 305 GLU A C 1
ATOM 2521 O O . GLU A 1 305 ? -7.158 -14.065 5.522 1.00 88.88 305 GLU A O 1
ATOM 2526 N N . GLY A 1 306 ? -6.313 -15.550 6.974 1.00 92.62 306 GLY A N 1
ATOM 2527 C CA . GLY A 1 306 ? -5.861 -16.491 5.949 1.00 92.62 306 GLY A CA 1
ATOM 2528 C C . GLY A 1 306 ? -4.939 -15.872 4.893 1.00 92.62 306 GLY A C 1
ATOM 2529 O O . GLY A 1 306 ? -3.974 -15.178 5.217 1.00 92.62 306 GLY A O 1
ATOM 2530 N N . ASP A 1 307 ? -5.225 -16.166 3.625 1.00 94.31 307 ASP A N 1
ATOM 2531 C CA . ASP A 1 307 ? -4.441 -15.735 2.465 1.00 94.31 307 ASP A CA 1
ATOM 2532 C C . ASP A 1 307 ? -4.719 -14.285 2.025 1.00 94.31 307 ASP A C 1
ATOM 2534 O O . ASP A 1 307 ? -3.999 -13.759 1.178 1.00 94.31 307 ASP A O 1
ATOM 2538 N N . GLU A 1 308 ? -5.678 -13.596 2.655 1.00 95.00 308 GLU A N 1
ATOM 2539 C CA . GLU A 1 308 ? -5.923 -12.158 2.461 1.00 95.00 308 GLU A CA 1
ATOM 2540 C C . GLU A 1 308 ? -4.977 -11.272 3.290 1.00 95.00 308 GLU A C 1
ATOM 2542 O O . GLU A 1 308 ? -4.972 -10.052 3.136 1.00 95.00 308 GLU A O 1
ATOM 2547 N N . ARG A 1 309 ? -4.128 -11.858 4.147 1.00 95.75 309 ARG A N 1
ATOM 2548 C CA . ARG A 1 309 ? -3.126 -11.128 4.943 1.00 95.75 309 ARG A CA 1
ATOM 2549 C C . ARG A 1 309 ? -1.936 -10.681 4.091 1.00 95.75 309 ARG A C 1
ATOM 2551 O O . ARG A 1 309 ? -0.816 -11.179 4.222 1.00 95.75 309 ARG A O 1
ATOM 2558 N N . LEU A 1 310 ? -2.187 -9.730 3.198 1.00 96.88 310 LEU A N 1
ATOM 2559 C CA . LEU A 1 310 ? -1.228 -9.234 2.221 1.00 96.88 310 LEU A CA 1
ATOM 2560 C C . LEU A 1 310 ? -0.748 -7.822 2.573 1.00 96.88 310 LEU A C 1
ATOM 2562 O O . LEU A 1 310 ? -1.538 -6.905 2.770 1.00 96.88 310 LEU A O 1
ATOM 2566 N N . VAL A 1 311 ? 0.575 -7.650 2.568 1.00 97.81 311 VAL A N 1
ATOM 2567 C CA . VAL A 1 311 ? 1.253 -6.345 2.614 1.00 97.81 311 VAL A CA 1
ATOM 2568 C C . VAL A 1 311 ? 2.082 -6.183 1.343 1.00 97.81 311 VAL A C 1
ATOM 2570 O O . VAL A 1 311 ? 2.807 -7.109 0.955 1.00 97.81 311 VAL A O 1
ATOM 2573 N N . PHE A 1 312 ? 1.997 -5.021 0.700 1.00 98.31 312 PHE A N 1
ATOM 2574 C CA . PHE A 1 312 ? 2.723 -4.693 -0.526 1.00 98.31 312 PHE A CA 1
ATOM 2575 C C . PHE A 1 312 ? 3.850 -3.694 -0.266 1.00 98.31 312 PHE A C 1
ATOM 2577 O O . PHE A 1 312 ? 3.621 -2.603 0.238 1.00 98.31 312 PHE A O 1
ATOM 2584 N N . ILE A 1 313 ? 5.074 -4.043 -0.650 1.00 98.56 313 ILE A N 1
ATOM 2585 C CA . ILE A 1 313 ? 6.226 -3.140 -0.596 1.00 98.56 313 ILE A CA 1
ATOM 2586 C C . ILE A 1 313 ? 6.489 -2.633 -2.011 1.00 98.56 313 ILE A C 1
ATOM 2588 O O . ILE A 1 313 ? 6.812 -3.420 -2.902 1.00 98.56 313 ILE A O 1
ATOM 2592 N N . ASN A 1 314 ? 6.354 -1.332 -2.218 1.00 97.00 314 ASN A N 1
ATOM 2593 C CA . ASN A 1 314 ? 6.866 -0.650 -3.397 1.00 97.00 314 ASN A CA 1
ATOM 2594 C C . ASN A 1 314 ? 8.289 -0.190 -3.052 1.00 97.00 314 ASN A C 1
ATOM 2596 O O . ASN A 1 314 ? 8.429 0.628 -2.165 1.00 97.00 314 ASN A O 1
ATOM 2600 N N . ALA A 1 315 ? 9.376 -0.744 -3.580 1.00 97.69 315 ALA A N 1
ATOM 2601 C CA . ALA A 1 315 ? 9.492 -1.907 -4.453 1.00 97.69 315 ALA A CA 1
ATOM 2602 C C . ALA A 1 315 ? 10.690 -2.785 -4.049 1.00 97.69 315 ALA A C 1
ATOM 2604 O O . ALA A 1 315 ? 11.479 -2.449 -3.165 1.00 97.69 315 ALA A O 1
ATOM 2605 N N . TRP A 1 316 ? 10.844 -3.923 -4.728 1.00 98.56 316 TRP A N 1
ATOM 2606 C CA . TRP A 1 316 ? 12.068 -4.719 -4.709 1.00 98.56 316 TRP A CA 1
ATOM 2607 C C . TRP A 1 316 ? 13.241 -3.918 -5.300 1.00 98.56 316 TRP A C 1
ATOM 2609 O O . TRP A 1 316 ? 14.261 -3.751 -4.631 1.00 98.56 316 TRP A O 1
ATOM 2619 N N . ASN A 1 317 ? 13.084 -3.383 -6.519 1.00 98.25 317 ASN A N 1
ATOM 2620 C CA . ASN A 1 317 ? 14.188 -2.878 -7.345 1.00 98.25 317 ASN A CA 1
ATOM 2621 C C . ASN A 1 317 ? 13.882 -1.610 -8.181 1.00 98.25 317 ASN A C 1
ATOM 2623 O O . ASN A 1 317 ? 14.406 -1.475 -9.284 1.00 98.25 317 ASN A O 1
ATOM 2627 N N . GLU A 1 318 ? 13.095 -0.646 -7.696 1.00 97.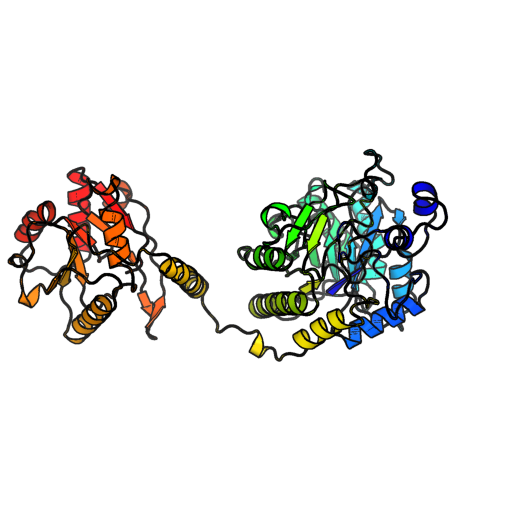19 318 GLU A N 1
ATOM 2628 C CA . GLU A 1 318 ? 12.903 0.653 -8.384 1.00 97.19 318 GLU A CA 1
ATOM 2629 C C . GLU A 1 318 ? 14.101 1.600 -8.141 1.00 97.19 318 GLU A C 1
ATOM 2631 O O . GLU A 1 318 ? 14.020 2.618 -7.451 1.00 97.19 318 GLU A O 1
ATOM 2636 N N . TRP A 1 319 ? 15.267 1.240 -8.694 1.00 97.94 319 TRP A N 1
ATOM 2637 C CA . TRP A 1 319 ? 16.548 1.917 -8.432 1.00 97.94 319 TRP A CA 1
ATOM 2638 C C . TRP A 1 319 ? 16.576 3.394 -8.828 1.00 97.94 319 TRP A C 1
ATOM 2640 O O . TRP A 1 319 ? 17.142 4.212 -8.105 1.00 97.94 319 TRP A O 1
ATOM 2650 N N . ALA A 1 320 ? 15.970 3.757 -9.959 1.00 96.19 320 ALA A N 1
ATOM 2651 C CA . ALA A 1 320 ? 15.956 5.142 -10.433 1.00 96.19 320 ALA A CA 1
ATOM 2652 C C . ALA A 1 320 ? 14.939 6.036 -9.692 1.00 96.19 320 ALA A C 1
ATOM 2654 O O . ALA A 1 320 ? 14.917 7.249 -9.908 1.00 96.19 320 ALA A O 1
ATOM 2655 N N . GLU A 1 321 ? 14.124 5.447 -8.815 1.00 96.12 321 GLU A N 1
ATOM 2656 C CA . GLU A 1 321 ? 13.238 6.150 -7.882 1.00 96.12 321 GLU A CA 1
ATOM 2657 C C . GLU A 1 321 ? 13.691 5.998 -6.429 1.00 96.12 321 GLU A C 1
ATOM 2659 O O . GLU A 1 321 ? 12.931 6.304 -5.514 1.00 96.12 321 GLU A O 1
ATOM 2664 N N . GLY A 1 322 ? 14.914 5.509 -6.191 1.00 95.50 322 GLY A N 1
ATOM 2665 C CA . GLY A 1 322 ? 15.457 5.317 -4.847 1.00 95.50 322 GLY A CA 1
ATOM 2666 C C . GLY A 1 322 ? 14.604 4.409 -3.957 1.00 95.50 322 GLY A C 1
ATOM 2667 O O . GLY A 1 322 ? 14.718 4.439 -2.732 1.00 95.50 322 GLY A O 1
ATOM 2668 N N . CYS A 1 323 ? 13.738 3.608 -4.573 1.00 96.81 323 CYS A N 1
ATOM 2669 C CA . CYS A 1 323 ? 12.691 2.842 -3.926 1.00 96.81 323 CYS A CA 1
ATOM 2670 C C . CYS A 1 323 ? 13.077 1.357 -3.951 1.00 96.81 323 CYS A C 1
ATOM 2672 O O . CYS A 1 323 ? 12.516 0.538 -4.680 1.00 96.81 323 CYS A O 1
ATOM 2674 N N . VAL A 1 324 ? 14.132 1.028 -3.201 1.00 97.38 324 VAL A N 1
ATOM 2675 C CA . VAL A 1 324 ? 14.827 -0.262 -3.302 1.00 97.38 324 VAL A CA 1
ATOM 2676 C C . VAL A 1 324 ? 14.852 -1.012 -1.978 1.00 97.38 324 VAL A C 1
ATOM 2678 O O . VAL A 1 324 ? 15.297 -0.496 -0.956 1.00 97.38 324 VAL A O 1
ATOM 2681 N N . LEU A 1 325 ? 14.387 -2.259 -2.015 1.00 98.00 325 LEU A N 1
ATOM 2682 C CA . LEU A 1 325 ? 14.571 -3.225 -0.935 1.00 98.00 325 LEU A CA 1
ATOM 2683 C C . LEU A 1 325 ? 15.839 -4.068 -1.148 1.00 98.00 325 LEU A C 1
ATOM 2685 O O . LEU A 1 325 ? 16.375 -4.633 -0.195 1.00 98.00 325 LEU A O 1
ATOM 2689 N N . GLU A 1 326 ? 16.307 -4.167 -2.397 1.00 97.75 326 GLU A N 1
ATOM 2690 C CA . GLU A 1 326 ? 17.542 -4.865 -2.749 1.00 97.75 326 GLU A CA 1
ATOM 2691 C C . GLU A 1 326 ? 18.769 -4.340 -1.988 1.00 97.75 326 GLU A C 1
ATOM 2693 O O . GLU A 1 326 ? 18.830 -3.162 -1.626 1.00 97.75 326 GLU A O 1
ATOM 2698 N N . PRO A 1 327 ? 19.796 -5.190 -1.787 1.00 98.38 327 PRO A N 1
ATOM 2699 C CA . PRO A 1 327 ? 20.994 -4.759 -1.094 1.00 98.38 327 PRO A CA 1
ATOM 2700 C C . PRO A 1 327 ? 21.716 -3.617 -1.811 1.00 98.38 327 PRO A C 1
ATOM 2702 O O . PRO A 1 327 ? 22.077 -3.743 -2.985 1.00 98.38 327 PRO A O 1
ATOM 2705 N N . THR A 1 328 ? 22.001 -2.538 -1.085 1.00 98.12 328 THR A N 1
ATOM 2706 C CA . THR A 1 328 ? 22.804 -1.404 -1.571 1.00 98.12 328 THR A CA 1
ATOM 2707 C C . THR A 1 328 ? 24.216 -1.451 -0.990 1.00 98.12 328 THR A C 1
ATOM 2709 O O . THR A 1 328 ? 24.485 -2.170 -0.027 1.00 98.12 328 THR A O 1
ATOM 2712 N N . GLN A 1 329 ? 25.146 -0.677 -1.549 1.00 97.50 329 GLN A N 1
ATOM 2713 C CA . GLN A 1 329 ? 26.494 -0.548 -0.993 1.00 97.50 329 GLN A CA 1
ATOM 2714 C C . GLN A 1 329 ? 26.480 0.057 0.421 1.00 97.50 329 GLN A C 1
ATOM 2716 O O . GLN A 1 329 ? 27.251 -0.377 1.274 1.00 97.50 329 GLN A O 1
ATOM 2721 N N . ARG A 1 330 ? 25.610 1.044 0.674 1.00 96.06 330 ARG A N 1
ATOM 2722 C CA . ARG A 1 330 ? 25.522 1.737 1.968 1.00 96.06 330 ARG A CA 1
ATOM 2723 C C . ARG A 1 330 ? 24.884 0.874 3.048 1.00 96.06 330 ARG A C 1
ATOM 2725 O O . ARG A 1 330 ? 25.393 0.819 4.163 1.00 96.06 330 ARG A O 1
ATOM 2732 N N . TRP A 1 331 ? 23.758 0.241 2.729 1.00 97.62 331 TRP A N 1
ATOM 2733 C CA . TRP A 1 331 ? 22.918 -0.434 3.718 1.00 97.62 331 TRP A CA 1
ATOM 2734 C C . TRP A 1 331 ? 23.088 -1.952 3.724 1.00 97.62 331 TRP A C 1
ATOM 2736 O O . TRP A 1 331 ? 22.545 -2.619 4.605 1.00 97.62 331 TRP A O 1
ATOM 2746 N N . GLY A 1 332 ? 23.832 -2.522 2.771 1.00 98.38 332 GLY A N 1
ATOM 2747 C CA . GLY A 1 332 ? 23.937 -3.969 2.626 1.00 98.38 332 GLY A CA 1
ATOM 2748 C C . GLY A 1 332 ? 22.541 -4.586 2.587 1.00 98.38 332 GLY A C 1
ATOM 2749 O O . GLY A 1 332 ? 21.678 -4.119 1.854 1.00 98.38 332 GLY A O 1
ATOM 2750 N N . ARG A 1 333 ? 22.290 -5.596 3.422 1.00 98.50 333 ARG A N 1
ATOM 2751 C CA . ARG A 1 333 ? 20.987 -6.273 3.520 1.00 98.50 333 ARG A CA 1
ATOM 2752 C C . ARG A 1 333 ? 20.038 -5.670 4.568 1.00 98.50 333 ARG A C 1
ATOM 2754 O O . ARG A 1 333 ? 18.992 -6.261 4.810 1.00 98.50 333 ARG A O 1
ATOM 2761 N N . ALA A 1 334 ? 20.341 -4.521 5.175 1.00 98.62 334 ALA A N 1
ATOM 2762 C CA . ALA A 1 334 ? 19.618 -4.027 6.355 1.00 98.62 334 ALA A CA 1
ATOM 2763 C C . ALA A 1 334 ? 18.092 -3.881 6.159 1.00 98.62 334 ALA A C 1
ATOM 2765 O O . ALA A 1 334 ? 17.327 -4.215 7.059 1.00 98.62 334 ALA A O 1
ATOM 2766 N N . TYR A 1 335 ? 17.617 -3.452 4.982 1.00 98.62 335 TYR A N 1
ATOM 2767 C CA . TYR A 1 335 ? 16.177 -3.389 4.673 1.00 98.62 335 TYR A CA 1
ATOM 2768 C C . TYR A 1 335 ? 15.515 -4.779 4.599 1.00 98.62 335 TYR A C 1
ATOM 2770 O O . TYR A 1 335 ? 14.392 -4.984 5.076 1.00 98.62 335 TYR A O 1
ATOM 2778 N N . LEU A 1 336 ? 16.220 -5.766 4.043 1.00 98.69 336 LEU A N 1
ATOM 2779 C CA . LEU A 1 336 ? 15.767 -7.157 4.017 1.00 98.69 336 LEU A CA 1
ATOM 2780 C C . LEU A 1 336 ? 15.785 -7.767 5.424 1.00 98.69 336 LEU A C 1
ATOM 2782 O O . LEU A 1 336 ? 14.839 -8.445 5.817 1.00 98.69 336 LEU A O 1
ATOM 2786 N N . GLU A 1 337 ? 16.823 -7.500 6.212 1.00 98.75 337 GLU A N 1
ATOM 2787 C CA . GLU A 1 337 ? 16.925 -7.953 7.603 1.00 98.75 337 GLU A CA 1
ATOM 2788 C C . GLU A 1 337 ? 15.823 -7.342 8.470 1.00 98.75 337 GLU A C 1
ATOM 2790 O O . GLU A 1 337 ? 15.139 -8.075 9.179 1.00 98.75 337 GLU A O 1
ATOM 2795 N N . ALA A 1 338 ? 15.549 -6.044 8.322 1.00 98.62 338 ALA A N 1
ATOM 2796 C CA . ALA A 1 338 ? 14.411 -5.382 8.951 1.00 98.62 338 ALA A CA 1
ATOM 2797 C C . ALA A 1 338 ? 13.080 -6.066 8.605 1.00 98.62 338 ALA A C 1
ATOM 2799 O O . ALA A 1 338 ? 12.253 -6.293 9.492 1.00 98.62 338 ALA A O 1
ATOM 2800 N N . THR A 1 339 ? 12.891 -6.438 7.333 1.00 98.62 339 THR A N 1
ATOM 2801 C CA . THR A 1 339 ? 11.698 -7.165 6.876 1.00 98.62 339 THR A CA 1
ATOM 2802 C C . THR A 1 339 ? 11.575 -8.522 7.560 1.00 98.62 339 THR A C 1
ATOM 2804 O O . THR A 1 339 ? 10.555 -8.831 8.181 1.00 98.62 339 THR A O 1
ATOM 2807 N N . ARG A 1 340 ? 12.647 -9.313 7.500 1.00 98.56 340 ARG A N 1
ATOM 2808 C CA . ARG A 1 340 ? 12.741 -10.637 8.112 1.00 98.56 340 ARG A CA 1
ATOM 2809 C C . ARG A 1 340 ? 12.450 -10.587 9.605 1.00 98.56 340 ARG A C 1
ATOM 2811 O O . ARG A 1 340 ? 11.734 -11.437 10.124 1.00 98.56 340 ARG A O 1
ATOM 2818 N N . ASP A 1 341 ? 13.021 -9.609 10.295 1.00 98.38 341 ASP A N 1
ATOM 2819 C CA . ASP A 1 341 ? 12.930 -9.496 11.741 1.00 98.38 341 ASP A CA 1
ATOM 2820 C C . ASP A 1 341 ? 11.514 -9.123 12.190 1.00 98.38 341 ASP A C 1
ATOM 2822 O O . ASP A 1 341 ? 11.076 -9.613 13.225 1.00 98.38 341 ASP A O 1
ATOM 2826 N N . VAL A 1 342 ? 10.772 -8.319 11.415 1.00 98.12 342 VAL A N 1
ATOM 2827 C CA . VAL A 1 342 ? 9.345 -8.061 11.679 1.00 98.12 342 VAL A CA 1
ATOM 2828 C C . VAL A 1 342 ? 8.513 -9.315 11.429 1.00 98.12 342 VAL A C 1
ATOM 2830 O O . VAL A 1 342 ? 7.743 -9.712 12.296 1.00 98.12 342 VAL A O 1
ATOM 2833 N N . LEU A 1 343 ? 8.688 -9.973 10.280 1.00 96.62 343 LEU A N 1
ATOM 2834 C CA . LEU A 1 343 ? 7.877 -11.137 9.900 1.00 96.62 343 LEU A CA 1
ATOM 2835 C C . LEU A 1 343 ? 8.152 -12.391 10.748 1.00 96.62 343 LEU A C 1
ATOM 2837 O O . LEU A 1 343 ? 7.363 -13.331 10.726 1.00 96.62 343 LEU A O 1
ATOM 2841 N N . ARG A 1 344 ? 9.256 -12.419 11.503 1.00 96.56 344 ARG A N 1
ATOM 2842 C CA . ARG A 1 344 ? 9.569 -13.480 12.477 1.00 96.56 344 ARG A CA 1
ATOM 2843 C C . ARG A 1 344 ? 8.957 -13.256 13.857 1.00 96.56 344 ARG A C 1
ATOM 2845 O O . ARG A 1 344 ? 9.030 -14.160 14.690 1.00 96.56 344 ARG A O 1
ATOM 2852 N N . LEU A 1 345 ? 8.397 -12.079 14.129 1.00 95.56 345 LEU A N 1
ATOM 2853 C CA . LEU A 1 345 ? 7.710 -11.836 15.393 1.00 95.56 345 LEU A CA 1
ATOM 2854 C C . LEU A 1 345 ? 6.454 -12.715 15.485 1.00 95.56 345 LEU A C 1
ATOM 2856 O O . LEU A 1 345 ? 5.766 -12.908 14.481 1.00 95.56 345 LEU A O 1
ATOM 2860 N N . PRO A 1 346 ? 6.131 -13.256 16.670 1.00 93.31 346 PRO A N 1
ATOM 2861 C CA . PRO A 1 346 ? 4.943 -14.081 16.824 1.00 93.31 346 PRO A CA 1
ATOM 2862 C C . PRO A 1 346 ? 3.672 -13.239 16.667 1.00 93.31 346 PRO A C 1
ATOM 2864 O O . PRO A 1 346 ? 3.618 -12.103 17.126 1.00 93.31 346 PRO A O 1
ATOM 2867 N N . GLU A 1 347 ? 2.622 -13.821 16.080 1.00 88.50 347 GLU A N 1
ATOM 2868 C CA . GLU A 1 347 ? 1.375 -13.115 15.732 1.00 88.50 347 GLU A CA 1
ATOM 2869 C C . GLU A 1 347 ? 0.745 -12.345 16.907 1.00 88.50 347 GLU A C 1
ATOM 2871 O O . GLU A 1 347 ? 0.243 -11.238 16.736 1.00 88.50 347 GLU A O 1
ATOM 2876 N N . LYS A 1 348 ? 0.856 -12.879 18.129 1.00 87.44 348 LYS A N 1
ATOM 2877 C CA . LYS A 1 348 ? 0.395 -12.223 19.365 1.00 87.44 348 LYS A CA 1
ATOM 2878 C C . LYS A 1 348 ? 0.996 -10.832 19.622 1.00 87.44 348 LYS A C 1
ATOM 2880 O O . LYS A 1 348 ? 0.420 -10.075 20.387 1.00 87.44 348 LYS A O 1
ATOM 2885 N N . GLU A 1 349 ? 2.147 -10.510 19.027 1.00 90.12 349 GLU A N 1
ATOM 2886 C CA . GLU A 1 349 ? 2.786 -9.185 19.121 1.00 90.12 349 GLU A CA 1
ATOM 2887 C C . GLU A 1 349 ? 2.083 -8.133 18.258 1.00 90.12 349 GLU A C 1
ATOM 2889 O O . GLU A 1 349 ? 2.350 -6.939 18.401 1.00 90.12 349 GLU A O 1
ATOM 2894 N N . PHE A 1 350 ? 1.241 -8.584 17.329 1.00 90.56 350 PHE A N 1
ATOM 2895 C CA . PHE A 1 350 ? 0.504 -7.761 16.380 1.00 90.56 350 PHE A CA 1
ATOM 2896 C C . PHE A 1 350 ? -0.982 -7.688 16.711 1.00 90.56 350 PHE A C 1
ATOM 2898 O O . PHE A 1 350 ? -1.614 -6.679 16.407 1.00 90.56 350 PHE A O 1
ATOM 2905 N N . LEU A 1 351 ? -1.539 -8.737 17.319 1.00 81.62 351 LEU A N 1
ATOM 2906 C CA . LEU A 1 351 ? -2.944 -8.778 17.710 1.00 81.62 351 LEU A CA 1
ATOM 2907 C C . LEU A 1 351 ? -3.234 -7.688 18.742 1.00 81.62 351 LEU A C 1
ATOM 2909 O O . LEU A 1 351 ? -2.694 -7.695 19.849 1.00 81.62 351 LEU A O 1
ATOM 2913 N N . GLN A 1 352 ? -4.110 -6.758 18.376 1.00 66.88 352 GLN A N 1
ATOM 2914 C CA . GLN A 1 352 ? -4.697 -5.849 19.343 1.00 66.88 352 GLN A CA 1
ATOM 2915 C C . GLN A 1 352 ? -5.793 -6.597 20.114 1.00 66.88 352 GLN A C 1
ATOM 2917 O O . GLN A 1 352 ? -6.439 -7.493 19.560 1.00 66.88 352 GLN A O 1
ATOM 2922 N N . PRO A 1 353 ? -6.029 -6.261 21.397 1.00 59.38 353 PRO A N 1
ATOM 2923 C CA . PRO A 1 353 ? -7.218 -6.739 22.087 1.00 59.38 353 PRO A CA 1
ATOM 2924 C C . PRO A 1 353 ? -8.429 -6.370 21.233 1.00 59.38 353 PRO A C 1
ATOM 2926 O O . PRO A 1 353 ? -8.485 -5.241 20.750 1.00 59.38 353 PRO A O 1
ATOM 2929 N N . ALA A 1 354 ? -9.367 -7.298 21.028 1.00 52.44 354 ALA A N 1
ATOM 2930 C CA . ALA A 1 354 ? -10.566 -7.045 20.236 1.00 52.44 354 ALA A CA 1
ATOM 2931 C C . ALA A 1 354 ? -11.333 -5.844 20.818 1.00 52.44 354 ALA A C 1
ATOM 2933 O O . ALA A 1 354 ? -12.103 -5.975 21.769 1.00 52.44 354 ALA A O 1
ATOM 2934 N N . SER A 1 355 ? -11.076 -4.660 20.271 1.00 55.78 355 SER A N 1
ATOM 2935 C CA . SER A 1 355 ? -11.737 -3.416 20.620 1.00 55.78 355 SER A CA 1
ATOM 2936 C C . SER A 1 355 ? -12.813 -3.179 19.571 1.00 55.78 355 SER A C 1
ATOM 2938 O O . SER A 1 355 ? -12.584 -3.270 18.361 1.00 55.78 355 SER A O 1
ATOM 2940 N N . SER A 1 356 ? -14.042 -2.939 20.025 1.00 59.06 356 SER A N 1
ATOM 2941 C CA . SER A 1 356 ? -15.126 -2.600 19.108 1.00 59.06 356 SER A CA 1
ATOM 2942 C C . SER A 1 356 ? -14.748 -1.333 18.314 1.00 59.06 356 SER A C 1
ATOM 2944 O O . SER A 1 356 ? -13.948 -0.522 18.788 1.00 59.06 356 SER A O 1
ATOM 2946 N N . PRO A 1 357 ? -15.303 -1.106 17.108 1.00 60.25 357 PRO A N 1
ATOM 2947 C CA . PRO A 1 357 ? -15.126 0.164 16.394 1.00 60.25 357 PRO A CA 1
ATOM 2948 C C . PRO A 1 357 ? -15.406 1.390 17.276 1.00 60.25 357 PRO A C 1
ATOM 2950 O O . PRO A 1 357 ? -14.717 2.400 17.173 1.00 60.25 357 PRO A O 1
ATOM 2953 N N . TYR A 1 358 ? -16.366 1.260 18.193 1.00 63.09 358 TYR A N 1
ATOM 2954 C CA . TYR A 1 358 ? -16.681 2.272 19.191 1.00 63.09 358 TYR A CA 1
ATOM 2955 C C . TYR A 1 358 ? -15.565 2.455 20.236 1.00 63.09 358 TYR A C 1
ATOM 2957 O O . TYR A 1 358 ? -15.182 3.587 20.508 1.00 63.09 358 TYR A O 1
ATOM 2965 N N . GLN A 1 359 ? -14.955 1.375 20.736 1.00 64.56 359 GLN A N 1
ATOM 2966 C CA . GLN A 1 359 ? -13.796 1.462 21.632 1.00 64.56 359 GLN A CA 1
ATOM 2967 C C . GLN A 1 359 ? -12.591 2.133 20.953 1.00 64.56 359 GLN A C 1
ATOM 2969 O O . GLN A 1 359 ? -11.950 2.987 21.552 1.00 64.56 359 GLN A O 1
ATOM 2974 N N . ARG A 1 360 ? -12.329 1.839 19.672 1.00 63.34 360 ARG A N 1
ATOM 2975 C CA . ARG A 1 360 ? -11.274 2.533 18.906 1.00 63.34 360 ARG A CA 1
ATOM 2976 C C . ARG A 1 360 ? -11.562 4.026 18.730 1.00 63.34 360 ARG A C 1
ATOM 2978 O O . ARG A 1 360 ? -10.645 4.841 18.799 1.00 63.34 360 ARG A O 1
ATOM 2985 N N . TRP A 1 361 ? -12.826 4.390 18.505 1.00 66.81 361 TRP A N 1
ATOM 2986 C CA . TRP A 1 361 ? -13.249 5.791 18.453 1.00 66.81 361 TRP A CA 1
ATOM 2987 C C . TRP A 1 361 ? -13.078 6.494 19.809 1.00 66.81 361 TRP A C 1
ATOM 2989 O O . TRP A 1 361 ? -12.596 7.625 19.840 1.00 66.81 361 TRP A O 1
ATOM 2999 N N . LEU A 1 362 ? -13.406 5.822 20.920 1.00 64.62 362 LEU A N 1
ATOM 3000 C CA . LEU A 1 362 ? -13.182 6.334 22.275 1.00 64.62 362 LEU A CA 1
ATOM 3001 C C . LEU A 1 362 ? -11.695 6.595 22.537 1.00 64.62 362 LEU A C 1
ATOM 3003 O O . LEU A 1 362 ? -11.335 7.692 22.961 1.00 64.62 362 LEU A O 1
ATOM 3007 N N . ASP A 1 363 ? -10.833 5.627 22.221 1.00 62.91 363 ASP A N 1
ATOM 3008 C CA . ASP A 1 363 ? -9.392 5.723 22.467 1.00 62.91 363 ASP A CA 1
ATOM 3009 C C . ASP A 1 363 ? -8.762 6.905 21.702 1.00 62.91 363 ASP A C 1
ATOM 3011 O O . ASP A 1 363 ? -7.965 7.652 22.267 1.00 62.91 363 ASP A O 1
ATOM 3015 N N . GLY A 1 364 ? -9.176 7.142 20.449 1.00 58.72 364 GLY A N 1
ATOM 3016 C CA . GLY A 1 364 ? -8.716 8.289 19.650 1.00 58.72 364 GLY A CA 1
ATOM 3017 C C . GLY A 1 364 ? -9.322 9.637 20.063 1.00 58.72 364 GLY A C 1
ATOM 3018 O O . GLY A 1 364 ? -8.727 10.688 19.826 1.00 58.72 364 GLY A O 1
ATOM 3019 N N . ARG A 1 365 ? -10.497 9.637 20.705 1.00 62.12 365 ARG A N 1
ATOM 3020 C CA . ARG A 1 365 ? -11.140 10.848 21.237 1.00 62.12 365 ARG A CA 1
ATOM 3021 C C . ARG A 1 365 ? -10.493 11.315 22.542 1.00 62.12 365 ARG A C 1
ATOM 3023 O O . ARG A 1 365 ? -10.472 12.511 22.794 1.00 62.12 365 ARG A O 1
ATOM 3030 N N . LEU A 1 366 ? -9.927 10.431 23.363 1.00 53.66 366 LEU A N 1
ATOM 3031 C CA . LEU A 1 366 ? -9.267 10.831 24.616 1.00 53.66 366 LEU A CA 1
ATOM 3032 C C . LEU A 1 366 ? -7.998 11.682 24.396 1.00 53.66 366 LEU A C 1
ATOM 3034 O O . LEU A 1 366 ? -7.564 12.384 25.311 1.00 53.66 366 LEU A O 1
ATOM 3038 N N . ASP A 1 367 ? -7.425 11.695 23.189 1.00 46.81 367 ASP A N 1
ATOM 3039 C CA . ASP A 1 367 ? -6.259 12.523 22.864 1.00 46.81 367 ASP A CA 1
ATOM 3040 C C . ASP A 1 367 ? -6.576 14.027 22.757 1.00 46.81 367 ASP A C 1
ATOM 3042 O O . ASP A 1 367 ? -5.724 14.841 23.121 1.00 46.81 367 ASP A O 1
ATOM 3046 N N . CYS A 1 368 ? -7.804 14.430 22.391 1.00 49.72 368 CYS A N 1
ATOM 3047 C CA . CYS A 1 368 ? -8.182 15.855 22.340 1.00 49.72 368 CYS A CA 1
ATOM 3048 C C . CYS A 1 368 ? -8.311 16.504 23.733 1.00 49.72 368 CYS A C 1
ATOM 3050 O O . CYS A 1 368 ? -8.326 17.727 23.865 1.00 49.72 368 CYS A O 1
ATOM 3052 N N . ILE A 1 369 ? -8.308 15.692 24.794 1.00 54.28 369 ILE A N 1
ATOM 3053 C CA . ILE A 1 369 ? -8.307 16.134 26.192 1.00 54.28 369 ILE A CA 1
ATOM 3054 C C . ILE A 1 369 ? -6.949 16.764 26.582 1.00 54.28 369 ILE A C 1
ATOM 3056 O O . ILE A 1 369 ? -6.862 17.567 27.519 1.00 54.28 369 ILE A O 1
ATOM 3060 N N . LYS A 1 370 ? -5.857 16.420 25.883 1.00 54.06 370 LYS A N 1
ATOM 3061 C CA . LYS A 1 370 ? -4.501 16.913 26.194 1.00 54.06 370 LYS A CA 1
ATOM 3062 C C . LYS A 1 370 ? -4.305 18.400 25.873 1.00 54.06 370 LYS A C 1
ATOM 3064 O O . LYS A 1 370 ? -3.415 19.01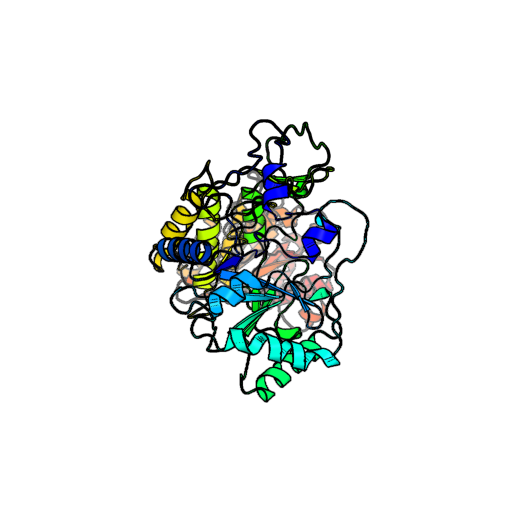0 26.457 1.00 54.06 370 LYS A O 1
ATOM 3069 N N . GLU A 1 371 ? -5.141 18.979 25.012 1.00 56.06 371 GLU A N 1
ATOM 3070 C CA . GLU A 1 371 ? -5.014 20.365 24.531 1.00 56.06 371 GLU A CA 1
ATOM 3071 C C . GLU A 1 371 ? -5.949 21.365 25.237 1.00 56.06 371 GLU A C 1
ATOM 3073 O O . GLU A 1 371 ? -5.934 22.554 24.921 1.00 56.06 371 GLU A O 1
ATOM 3078 N N . MET A 1 372 ? -6.764 20.922 26.204 1.00 63.59 372 MET A N 1
ATOM 3079 C CA . MET A 1 372 ? -7.668 21.827 26.923 1.00 63.59 372 MET A CA 1
ATOM 3080 C C . MET A 1 372 ? -6.902 22.848 27.789 1.00 63.59 372 MET A C 1
ATOM 3082 O O . MET A 1 372 ? -5.927 22.467 28.448 1.00 63.59 372 MET A O 1
ATOM 3086 N N . PRO A 1 373 ? -7.362 24.116 27.860 1.00 65.19 373 PRO A N 1
ATOM 3087 C CA . PRO A 1 373 ? -6.785 25.123 28.748 1.00 65.19 373 PRO A CA 1
ATOM 3088 C C . PRO A 1 373 ? -6.733 24.632 30.199 1.00 65.19 373 PRO A C 1
ATOM 3090 O O . PRO A 1 373 ? -7.701 24.065 30.705 1.00 65.19 373 PRO A O 1
ATOM 3093 N N . GLN A 1 374 ? -5.597 24.845 30.870 1.00 60.53 374 GLN A N 1
ATOM 3094 C CA . GLN A 1 374 ? -5.391 24.396 32.254 1.00 60.53 374 GLN A CA 1
ATOM 3095 C C . GLN A 1 374 ? -6.086 25.292 33.292 1.00 60.53 374 GLN A C 1
ATOM 3097 O O . GLN A 1 374 ? -6.310 24.847 34.414 1.00 60.53 374 GLN A O 1
ATOM 3102 N N . ASP A 1 375 ? -6.437 26.525 32.921 1.00 64.62 375 ASP A N 1
ATOM 3103 C CA . ASP A 1 375 ? -7.120 27.486 33.787 1.00 64.62 375 ASP A CA 1
ATOM 3104 C C . ASP A 1 375 ? -8.553 27.725 33.285 1.00 64.62 375 ASP A C 1
ATOM 3106 O O . ASP A 1 375 ? -8.770 28.419 32.293 1.00 64.62 375 ASP A O 1
ATOM 3110 N N . LEU A 1 376 ? -9.520 27.088 33.951 1.00 67.88 376 LEU A N 1
ATOM 3111 C CA . LEU A 1 376 ? -10.967 27.207 33.700 1.00 67.88 376 LEU A CA 1
ATOM 3112 C C . LEU A 1 376 ? -11.687 27.828 34.913 1.00 67.88 376 LEU A C 1
ATOM 3114 O O . LEU A 1 376 ? -12.844 27.507 35.200 1.00 67.88 376 LEU A O 1
ATOM 3118 N N . ALA A 1 377 ? -10.974 28.647 35.697 1.00 60.06 377 ALA A N 1
ATOM 3119 C CA . ALA A 1 377 ? -11.479 29.199 36.953 1.00 60.06 377 ALA A CA 1
ATOM 3120 C C . ALA A 1 377 ? -12.454 30.379 36.768 1.00 60.06 377 ALA A C 1
ATOM 3122 O O . ALA A 1 377 ? -13.207 30.693 37.690 1.00 60.06 377 ALA A O 1
ATOM 3123 N N . ALA A 1 378 ? -12.462 31.031 35.601 1.00 62.78 378 ALA A N 1
ATOM 3124 C CA . ALA A 1 378 ? -13.320 32.175 35.295 1.00 62.78 378 ALA A CA 1
ATOM 3125 C C . ALA A 1 378 ? -14.358 31.811 34.222 1.00 62.78 378 ALA A C 1
ATOM 3127 O O . ALA A 1 378 ? -13.971 31.407 33.137 1.00 62.78 378 ALA A O 1
ATOM 3128 N N . GLY A 1 379 ? -15.654 31.976 34.520 1.00 74.50 379 GLY A N 1
ATOM 3129 C CA . GLY A 1 379 ? -16.766 31.778 33.573 1.00 74.50 379 GLY A CA 1
ATOM 3130 C C . GLY A 1 379 ? -18.061 31.352 34.274 1.00 74.50 379 GLY A C 1
ATOM 3131 O O . GLY A 1 379 ? -18.239 31.617 35.468 1.00 74.50 379 GLY A O 1
ATOM 3132 N N . ALA A 1 380 ? -18.981 30.705 33.554 1.00 80.00 380 ALA A N 1
ATOM 3133 C CA . ALA A 1 380 ? -20.291 30.327 34.100 1.00 80.00 380 ALA A CA 1
ATOM 3134 C C . ALA A 1 380 ? -20.200 29.403 35.339 1.00 80.00 380 ALA A C 1
ATOM 3136 O O . ALA A 1 380 ? -19.507 28.384 35.322 1.00 80.00 380 ALA A O 1
ATOM 3137 N N . CYS A 1 381 ? -20.950 29.733 36.401 1.00 89.56 381 CYS A N 1
ATOM 3138 C CA . CYS A 1 381 ? -21.111 28.882 37.588 1.00 89.56 381 CYS A CA 1
ATOM 3139 C C . CYS A 1 381 ? -21.977 27.659 37.245 1.00 89.56 381 CYS A C 1
ATOM 3141 O O . CYS A 1 381 ? -23.107 27.823 36.781 1.00 89.56 381 CYS A O 1
ATOM 3143 N N . ILE A 1 382 ? -21.460 26.453 37.489 1.00 91.88 382 ILE A N 1
ATOM 3144 C CA . ILE A 1 382 ? -22.100 25.167 37.193 1.00 91.88 382 ILE A CA 1
ATOM 3145 C C . ILE A 1 382 ? -22.277 24.382 38.493 1.00 91.88 382 ILE A C 1
ATOM 3147 O O . ILE A 1 382 ? -21.328 23.852 39.074 1.00 91.88 382 ILE A O 1
ATOM 3151 N N . GLN A 1 383 ? -23.525 24.270 38.925 1.00 93.81 383 GLN A N 1
ATOM 3152 C CA . GLN A 1 383 ? -23.959 23.403 40.014 1.00 93.81 383 GLN A CA 1
ATOM 3153 C C . GLN A 1 383 ? -24.365 22.044 39.440 1.00 93.81 383 GLN A C 1
ATOM 3155 O O . GLN A 1 383 ? -24.783 21.949 38.287 1.00 93.81 383 GLN A O 1
ATOM 3160 N N . VAL A 1 384 ? -24.273 20.986 40.237 1.00 93.62 384 VAL A N 1
ATOM 3161 C CA . VAL A 1 384 ? -24.787 19.663 39.876 1.00 93.62 384 VAL A CA 1
ATOM 3162 C C . VAL A 1 384 ? -25.820 19.251 40.906 1.00 93.62 384 VAL A C 1
ATOM 3164 O O . VAL A 1 384 ? -25.525 19.235 42.099 1.00 93.62 384 VAL A O 1
ATOM 3167 N N . LEU A 1 385 ? -27.019 18.909 40.445 1.00 91.12 385 LEU A N 1
ATOM 3168 C CA . LEU A 1 385 ? -28.073 18.341 41.275 1.00 91.12 385 LEU A CA 1
ATOM 3169 C C . LEU A 1 385 ? -28.256 16.874 40.897 1.00 91.12 385 LEU A C 1
ATOM 3171 O O . LEU A 1 385 ? -28.658 16.557 39.776 1.00 91.12 385 LEU A O 1
ATOM 3175 N N . ILE A 1 386 ? -27.971 15.990 41.850 1.00 90.75 386 ILE A N 1
ATOM 3176 C CA . ILE A 1 386 ? -28.170 14.551 41.702 1.00 90.75 386 ILE A CA 1
ATOM 3177 C C . ILE A 1 386 ? -29.572 14.194 42.191 1.00 90.75 386 ILE A C 1
ATOM 3179 O O . ILE A 1 386 ? -29.994 14.610 43.275 1.00 90.75 386 ILE A O 1
ATOM 3183 N N . VAL A 1 387 ? -30.295 13.408 41.399 1.00 86.44 387 VAL A N 1
ATOM 3184 C CA . VAL A 1 387 ? -31.677 13.034 41.687 1.00 86.44 387 VAL A CA 1
ATOM 3185 C C . VAL A 1 387 ? -31.845 11.520 41.773 1.00 86.44 387 VAL A C 1
ATOM 3187 O O . VAL A 1 387 ? -31.334 10.775 40.938 1.00 86.44 387 VAL A O 1
ATOM 3190 N N . GLY A 1 388 ? -32.606 11.078 42.778 1.00 84.06 388 GLY A N 1
ATOM 3191 C CA . GLY A 1 388 ? -32.989 9.680 42.970 1.00 84.06 388 GLY A CA 1
ATOM 3192 C C . GLY A 1 388 ? -31.833 8.753 43.359 1.00 84.06 388 GLY A C 1
ATOM 3193 O O . GLY A 1 388 ? -30.795 9.197 43.841 1.00 84.06 388 GLY A O 1
ATOM 3194 N N . GLY A 1 389 ? -32.055 7.455 43.130 1.00 83.69 389 GLY A N 1
ATOM 3195 C CA . GLY A 1 389 ? -31.094 6.363 43.327 1.00 83.69 389 GLY A CA 1
ATOM 3196 C C . GLY A 1 389 ? -30.843 5.944 44.774 1.00 83.69 389 GLY A C 1
ATOM 3197 O O . GLY A 1 389 ? -31.313 6.559 45.729 1.00 83.69 389 GLY A O 1
ATOM 3198 N N . ASP A 1 390 ? -30.115 4.837 44.913 1.00 87.69 390 ASP A N 1
ATOM 3199 C CA . ASP A 1 390 ? -29.635 4.338 46.198 1.00 87.69 390 ASP A CA 1
ATOM 3200 C C . ASP A 1 390 ? -28.253 4.917 46.553 1.00 87.69 390 ASP A C 1
ATOM 3202 O O . ASP A 1 390 ? -27.631 5.660 45.789 1.00 87.69 390 ASP A O 1
ATOM 3206 N N . VAL A 1 391 ? -27.759 4.563 47.741 1.00 88.31 391 VAL A N 1
ATOM 3207 C CA . VAL A 1 391 ? -26.467 5.032 48.263 1.00 88.31 391 VAL A CA 1
ATOM 3208 C C . VAL A 1 391 ? -25.301 4.669 47.332 1.00 88.31 391 VAL A C 1
ATOM 3210 O O . VAL A 1 391 ? -24.357 5.449 47.206 1.00 88.31 391 VAL A O 1
ATOM 3213 N N . GLY A 1 392 ? -25.358 3.513 46.664 1.00 90.00 392 GLY A N 1
ATOM 3214 C CA . GLY A 1 392 ? -24.314 3.060 45.745 1.00 90.00 392 GLY A CA 1
ATOM 3215 C C . GLY A 1 392 ? -24.307 3.865 44.448 1.00 90.00 392 GLY A C 1
ATOM 3216 O O . GLY A 1 392 ? -23.258 4.355 44.031 1.00 90.00 392 GLY A O 1
ATOM 3217 N N . ALA A 1 393 ? -25.483 4.069 43.856 1.00 89.62 393 ALA A N 1
ATOM 3218 C CA . ALA A 1 393 ? -25.661 4.892 42.664 1.00 89.62 393 ALA A CA 1
ATOM 3219 C C . ALA A 1 393 ? -25.214 6.346 42.912 1.00 89.62 393 ALA A C 1
ATOM 3221 O O . ALA A 1 393 ? -24.497 6.934 42.100 1.00 89.62 393 ALA A O 1
ATOM 3222 N N . LEU A 1 394 ? -25.555 6.905 44.078 1.00 91.19 394 LEU A N 1
ATOM 3223 C CA . LEU A 1 394 ? -25.121 8.241 44.484 1.00 91.19 394 LEU A CA 1
ATOM 3224 C C . LEU A 1 394 ? -23.595 8.329 44.636 1.00 91.19 394 LEU A C 1
ATOM 3226 O O . LEU A 1 394 ? -22.981 9.303 44.195 1.00 91.19 394 LEU A O 1
ATOM 3230 N N . ALA A 1 395 ? -22.972 7.317 45.247 1.00 91.94 395 ALA A N 1
ATOM 3231 C CA . ALA A 1 395 ? -21.524 7.263 45.417 1.00 91.94 395 ALA A CA 1
ATOM 3232 C C . ALA A 1 395 ? -20.788 7.213 44.067 1.00 91.94 395 ALA A C 1
ATOM 3234 O O . ALA A 1 395 ? -19.789 7.915 43.902 1.00 91.94 395 ALA A O 1
ATOM 3235 N N . ALA A 1 396 ? -21.303 6.454 43.094 1.00 89.69 396 ALA A N 1
ATOM 3236 C CA . ALA A 1 396 ? -20.735 6.373 41.748 1.00 89.69 396 ALA A CA 1
ATOM 3237 C C . ALA A 1 396 ? -20.746 7.738 41.036 1.00 89.69 396 ALA A C 1
ATOM 3239 O O . ALA A 1 396 ? -19.701 8.203 40.572 1.00 89.69 396 ALA A O 1
ATOM 3240 N N . THR A 1 397 ? -21.889 8.432 41.033 1.00 92.75 397 THR A N 1
ATOM 3241 C CA . THR A 1 397 ? -22.002 9.775 40.441 1.00 92.75 397 THR A CA 1
ATOM 3242 C C . THR A 1 397 ? -21.089 10.781 41.146 1.00 92.75 397 THR A C 1
ATOM 3244 O O . THR A 1 397 ? -20.380 11.544 40.490 1.00 92.75 397 THR A O 1
ATOM 3247 N N . ARG A 1 398 ? -21.026 10.769 42.487 1.00 94.25 398 ARG A N 1
ATOM 3248 C CA . ARG A 1 398 ? -20.130 11.660 43.250 1.00 94.25 398 ARG A CA 1
ATOM 3249 C C . ARG A 1 398 ? -18.650 11.398 42.954 1.00 94.25 398 ARG A C 1
ATOM 3251 O O . ARG A 1 398 ? -17.886 12.355 42.850 1.00 94.25 398 ARG A O 1
ATOM 3258 N N . ALA A 1 399 ? -18.249 10.138 42.788 1.00 93.12 399 ALA A N 1
ATOM 3259 C CA . ALA A 1 399 ? -16.883 9.787 42.408 1.00 93.12 399 ALA A CA 1
ATOM 3260 C C . ALA A 1 399 ? -16.529 10.317 41.006 1.00 93.12 399 ALA A C 1
ATOM 3262 O O . ALA A 1 399 ? -15.465 10.909 40.831 1.00 93.12 399 ALA A O 1
ATOM 3263 N N . ALA A 1 400 ? -17.438 10.185 40.033 1.00 91.25 400 ALA A N 1
ATOM 3264 C CA . ALA A 1 400 ? -17.248 10.729 38.687 1.00 91.25 400 ALA A CA 1
ATOM 3265 C C . ALA A 1 400 ? -17.139 12.266 38.680 1.00 91.25 400 ALA A C 1
ATOM 3267 O O . ALA A 1 400 ? -16.313 12.826 37.958 1.00 91.25 400 ALA A O 1
ATOM 3268 N N . LEU A 1 401 ? -17.924 12.949 39.521 1.00 93.44 401 LEU A N 1
ATOM 3269 C CA . LEU A 1 401 ? -17.850 14.402 39.702 1.00 93.44 401 LEU A CA 1
ATOM 3270 C C . LEU A 1 401 ? -16.530 14.852 40.338 1.00 93.44 401 LEU A C 1
ATOM 3272 O O . LEU A 1 401 ? -15.964 15.859 39.920 1.00 93.44 401 LEU A O 1
ATOM 3276 N N . ALA A 1 402 ? -16.021 14.105 41.319 1.00 92.06 402 ALA A N 1
ATOM 3277 C CA . ALA A 1 402 ? -14.736 14.394 41.957 1.00 92.06 402 ALA A CA 1
ATOM 3278 C C . ALA A 1 402 ? -13.542 14.194 41.007 1.00 92.06 402 ALA A C 1
ATOM 3280 O O . ALA A 1 402 ? -12.509 14.834 41.179 1.00 92.06 402 ALA A O 1
ATOM 3281 N N . ALA A 1 403 ? -13.686 13.327 40.001 1.00 89.50 403 ALA A N 1
ATOM 3282 C CA . ALA A 1 403 ? -12.666 13.078 38.987 1.00 89.50 403 ALA A CA 1
ATOM 3283 C C . ALA A 1 403 ? -12.634 14.137 37.868 1.00 89.50 403 ALA A C 1
ATOM 3285 O O . ALA A 1 403 ? -11.749 14.083 37.017 1.00 89.50 403 ALA A O 1
ATOM 3286 N N . GLN A 1 404 ? -13.576 15.086 37.837 1.00 88.69 404 GLN A N 1
ATOM 3287 C CA . GLN A 1 404 ? -13.650 16.079 36.767 1.00 88.69 404 GLN A CA 1
ATOM 3288 C C . GLN A 1 404 ? -12.421 16.996 36.747 1.00 88.69 404 GLN A C 1
ATOM 3290 O O . GLN A 1 404 ? -11.995 17.514 37.777 1.00 88.69 404 GLN A O 1
ATOM 3295 N N . ARG A 1 405 ? -11.905 17.289 35.548 1.00 82.25 405 ARG A N 1
ATOM 3296 C CA . ARG A 1 405 ? -10.825 18.269 35.339 1.00 82.25 405 ARG A CA 1
ATOM 3297 C C . ARG A 1 405 ? -11.198 19.668 35.823 1.00 82.25 405 ARG A C 1
ATOM 3299 O O . ARG A 1 405 ? -10.347 20.379 36.346 1.00 82.25 405 ARG A O 1
ATOM 3306 N N . ARG A 1 406 ? -12.469 20.044 35.654 1.00 85.50 406 ARG A N 1
ATOM 3307 C CA . ARG A 1 406 ? -13.086 21.221 36.272 1.00 85.50 406 ARG A CA 1
ATOM 3308 C C . ARG A 1 406 ? -14.104 20.721 37.286 1.00 85.50 406 ARG A C 1
ATOM 3310 O O . ARG A 1 406 ? -15.119 20.154 36.888 1.00 85.50 406 ARG A O 1
ATOM 3317 N N . ALA A 1 407 ? -13.843 20.939 38.570 1.00 88.62 407 ALA A N 1
ATOM 3318 C CA . ALA A 1 407 ? -14.798 20.589 39.611 1.00 88.62 407 ALA A CA 1
ATOM 3319 C C . ALA A 1 407 ? -16.118 21.369 39.423 1.00 88.62 407 ALA A C 1
ATOM 3321 O O . ALA A 1 407 ? -16.094 22.519 38.970 1.00 88.62 407 ALA A O 1
ATOM 3322 N N . PRO A 1 408 ? -17.274 20.771 39.756 1.00 91.94 408 PRO A N 1
ATOM 3323 C CA . PRO A 1 408 ? -18.514 21.527 39.858 1.00 91.94 408 PRO A CA 1
ATOM 3324 C C . PRO A 1 408 ? -18.409 22.550 40.993 1.00 91.94 408 PRO A C 1
ATOM 3326 O O . PRO A 1 408 ? -17.790 22.288 42.024 1.00 91.94 408 PRO A O 1
ATOM 3329 N N . ASP A 1 409 ? -19.066 23.695 40.830 1.00 91.62 409 ASP A N 1
ATOM 3330 C CA . ASP A 1 409 ? -19.063 24.764 41.829 1.00 91.62 409 ASP A CA 1
ATOM 3331 C C . ASP A 1 409 ? -19.809 24.335 43.105 1.00 91.62 409 ASP A C 1
ATOM 3333 O O . ASP A 1 409 ? -19.438 24.708 44.219 1.00 91.62 409 ASP A O 1
ATOM 3337 N N . ARG A 1 410 ? -20.857 23.513 42.951 1.00 92.38 410 ARG A N 1
ATOM 3338 C CA . ARG A 1 410 ? -21.597 22.859 44.043 1.00 92.38 410 ARG A CA 1
ATOM 3339 C C . ARG A 1 410 ? -22.131 21.504 43.586 1.00 92.38 410 ARG A C 1
ATOM 3341 O O . ARG A 1 410 ? -22.522 21.358 42.431 1.00 92.38 410 ARG A O 1
ATOM 3348 N N . VAL A 1 411 ? -22.215 20.545 44.508 1.00 93.88 411 VAL A N 1
ATOM 3349 C CA . VAL A 1 411 ? -22.897 19.257 44.300 1.00 93.88 411 VAL A CA 1
ATOM 3350 C C . VAL A 1 411 ? -23.988 19.111 45.350 1.00 93.88 411 VAL A C 1
ATOM 3352 O O . VAL A 1 411 ? -23.687 19.104 46.541 1.00 93.88 411 VAL A O 1
ATOM 3355 N N . LEU A 1 412 ? -25.228 18.987 44.896 1.00 91.75 412 LEU A N 1
ATOM 3356 C CA . LEU A 1 412 ? -26.436 18.892 45.710 1.00 91.75 412 LEU A CA 1
ATOM 3357 C C . LEU A 1 412 ? -27.155 17.570 45.435 1.00 91.75 412 LEU A C 1
ATOM 3359 O O . LEU A 1 412 ? -27.001 16.988 44.356 1.00 91.75 412 LEU A O 1
ATOM 3363 N N . THR A 1 413 ? -27.980 17.116 46.373 1.00 89.88 413 THR A N 1
ATOM 3364 C CA . THR A 1 413 ? -28.940 16.032 46.141 1.00 89.88 413 THR A CA 1
ATOM 3365 C C . THR A 1 413 ? -30.356 16.515 46.385 1.00 89.88 413 THR A C 1
ATOM 3367 O O . THR A 1 413 ? -30.637 17.231 47.343 1.00 89.88 413 THR A O 1
ATOM 3370 N N . LEU A 1 414 ? -31.285 16.105 45.521 1.00 84.88 414 LEU A N 1
ATOM 3371 C CA . LEU A 1 414 ? -32.674 16.539 45.662 1.00 84.88 414 LEU A CA 1
ATOM 3372 C C . LEU A 1 414 ? -33.294 16.063 46.987 1.00 84.88 414 LEU A C 1
ATOM 3374 O O . LEU A 1 414 ? -34.090 16.787 47.575 1.00 84.88 414 LEU A O 1
ATOM 3378 N N . ALA A 1 415 ? -32.917 14.870 47.454 1.00 82.38 415 ALA A N 1
ATOM 3379 C CA . ALA A 1 415 ? -33.455 14.274 48.674 1.00 82.38 415 ALA A CA 1
ATOM 3380 C C . ALA A 1 415 ? -32.983 14.975 49.961 1.00 82.38 415 ALA A C 1
ATOM 3382 O O . ALA A 1 415 ? -33.731 14.999 50.935 1.00 82.38 415 ALA A O 1
ATOM 3383 N N . GLU A 1 416 ? -31.762 15.521 49.979 1.00 85.19 416 GLU A N 1
ATOM 3384 C CA . GLU A 1 416 ? -31.181 16.152 51.174 1.00 85.19 416 GLU A CA 1
ATOM 3385 C C . GLU A 1 416 ? -31.347 17.674 51.150 1.00 85.19 416 GLU A C 1
ATOM 3387 O O . GLU A 1 416 ? -31.728 18.272 52.155 1.00 85.19 416 GLU A O 1
ATOM 3392 N N . ASP A 1 417 ? -31.079 18.302 50.004 1.00 86.12 417 ASP A N 1
ATOM 3393 C CA . ASP A 1 417 ? -30.983 19.758 49.886 1.00 86.12 417 ASP A CA 1
ATOM 3394 C C . ASP A 1 417 ? -32.288 20.405 49.390 1.00 86.12 417 ASP A C 1
ATOM 3396 O O . ASP A 1 417 ? -32.567 21.575 49.668 1.00 86.12 417 ASP A O 1
ATOM 3400 N N . GLY A 1 418 ? -33.103 19.648 48.648 1.00 81.19 418 GLY A N 1
ATOM 3401 C CA . GLY A 1 418 ? -34.298 20.154 47.976 1.00 81.19 418 GLY A CA 1
ATOM 3402 C C . GLY A 1 418 ? -33.999 21.175 46.866 1.00 81.19 418 GLY A C 1
ATOM 3403 O O . GLY A 1 418 ? -32.876 21.641 46.669 1.00 81.19 418 GLY A O 1
ATOM 3404 N N . LEU A 1 419 ? -35.034 21.566 46.116 1.00 79.31 419 LEU A N 1
ATOM 3405 C CA . LEU A 1 419 ? -34.891 22.549 45.027 1.00 79.31 419 LEU A CA 1
ATOM 3406 C C . LEU A 1 419 ? -34.534 23.958 45.526 1.00 79.31 419 LEU A C 1
ATOM 3408 O O . LEU A 1 419 ? -33.944 24.735 44.783 1.00 79.31 419 LEU A O 1
ATOM 3412 N N . ALA A 1 420 ? -34.868 24.287 46.777 1.00 78.88 420 ALA A N 1
ATOM 3413 C CA . ALA A 1 420 ? -34.609 25.603 47.366 1.00 78.88 420 ALA A CA 1
ATOM 3414 C C . ALA A 1 420 ? -33.113 25.889 47.598 1.00 78.88 420 ALA A C 1
ATOM 3416 O O . ALA A 1 420 ? -32.736 27.042 47.787 1.00 78.88 420 ALA A O 1
ATOM 3417 N N . ALA A 1 421 ? -32.257 24.861 47.584 1.00 81.50 421 ALA A N 1
ATOM 3418 C CA . ALA A 1 421 ? -30.813 25.012 47.752 1.00 81.50 421 ALA A CA 1
ATOM 3419 C C . ALA A 1 421 ? -30.078 25.453 46.472 1.00 81.50 421 ALA A C 1
ATOM 3421 O O . ALA A 1 421 ? -28.898 25.834 46.540 1.00 81.50 421 ALA A O 1
ATOM 3422 N N . LEU A 1 422 ? -30.756 25.394 45.320 1.00 81.81 422 LEU A N 1
ATOM 3423 C CA . LEU A 1 422 ? -30.232 25.838 44.032 1.00 81.81 422 LEU A CA 1
ATOM 3424 C C . LEU A 1 422 ? -30.086 27.363 44.015 1.00 81.81 422 LEU A C 1
ATOM 3426 O O . LEU A 1 422 ? -30.996 28.095 44.396 1.00 81.81 422 LEU A O 1
ATOM 3430 N N . GLY A 1 423 ? -28.930 27.850 43.567 1.00 80.94 423 GLY A N 1
ATOM 3431 C CA . GLY A 1 423 ? -28.713 29.295 43.427 1.00 80.94 423 GLY A CA 1
ATOM 3432 C C . GLY A 1 423 ? -29.512 29.886 42.261 1.00 80.94 423 GLY A C 1
ATOM 3433 O O . GLY A 1 423 ? -29.615 29.251 41.220 1.00 80.94 423 GLY A O 1
ATOM 3434 N N . GLU A 1 424 ? -30.015 31.115 42.398 1.00 79.69 424 GLU A N 1
ATOM 3435 C CA . GLU A 1 424 ? -30.785 31.798 41.337 1.00 79.69 424 GLU A CA 1
ATOM 3436 C C . GLU A 1 424 ? -29.937 32.160 40.101 1.00 79.69 424 GLU A C 1
ATOM 3438 O O . GLU A 1 424 ? -30.463 32.284 38.998 1.00 79.69 424 GLU A O 1
ATOM 3443 N N . GLY A 1 425 ? -28.617 32.295 40.268 1.00 85.31 425 GLY A N 1
ATOM 3444 C CA . GLY A 1 425 ? -27.667 32.547 39.182 1.00 85.31 425 GLY A CA 1
ATOM 3445 C C . GLY A 1 425 ? -26.945 31.285 38.700 1.00 85.31 425 GLY A C 1
ATOM 3446 O O . GLY A 1 425 ? -26.788 30.318 39.449 1.00 85.31 425 GLY A O 1
ATOM 3447 N N . GLY A 1 426 ? -26.458 31.324 37.458 1.00 90.38 426 GLY A N 1
ATOM 3448 C CA . GLY A 1 426 ? -25.658 30.258 36.850 1.00 90.38 426 GLY A CA 1
ATOM 3449 C C . GLY A 1 426 ? -26.485 29.125 36.241 1.00 90.38 426 GLY A C 1
ATOM 3450 O O . GLY A 1 426 ? -27.627 29.314 35.816 1.00 90.38 426 GLY A O 1
ATOM 3451 N N . TRP A 1 427 ? -25.870 27.948 36.180 1.00 93.00 427 TRP A N 1
ATOM 3452 C CA . TRP A 1 427 ? -26.409 26.745 35.560 1.00 93.00 427 TRP A CA 1
ATOM 3453 C C . TRP A 1 427 ? -26.444 25.586 36.548 1.00 93.00 427 TRP A C 1
ATOM 3455 O O . TRP A 1 427 ? -25.581 25.472 37.418 1.00 93.00 427 TRP A O 1
ATOM 3465 N N . THR A 1 428 ? -27.416 24.695 36.377 1.00 92.69 428 THR A N 1
ATOM 3466 C CA . THR A 1 428 ? -27.504 23.431 37.107 1.00 92.69 428 THR A CA 1
ATOM 3467 C C . THR A 1 428 ? -27.536 22.277 36.120 1.00 92.69 428 THR A C 1
ATOM 3469 O O . THR A 1 428 ? -28.451 22.182 35.305 1.00 92.69 428 THR A O 1
ATOM 3472 N N . LEU A 1 429 ? -26.552 21.384 36.207 1.00 92.88 429 LEU A N 1
ATOM 3473 C CA . LEU A 1 429 ? -26.565 20.087 35.548 1.00 92.88 429 LEU A CA 1
ATOM 3474 C C . LEU A 1 429 ? -27.368 19.096 36.393 1.00 92.88 429 LEU A C 1
ATOM 3476 O O . LEU A 1 429 ? -27.040 18.824 37.547 1.00 92.88 429 LEU A O 1
ATOM 3480 N N . LEU A 1 430 ? -28.424 18.566 35.798 1.00 89.81 430 LEU A N 1
ATOM 3481 C CA . LEU A 1 430 ? -29.331 17.603 36.401 1.00 89.81 430 LEU A CA 1
ATOM 3482 C C . LEU A 1 430 ? -28.877 16.201 35.988 1.00 89.81 430 LEU A C 1
ATOM 3484 O O . LEU A 1 430 ? -28.814 15.910 34.791 1.00 89.81 430 LEU A O 1
ATOM 3488 N N . LEU A 1 431 ? -28.550 15.358 36.970 1.00 89.94 431 LEU A N 1
ATOM 3489 C CA . LEU A 1 431 ? -28.095 13.978 36.766 1.00 89.94 431 LEU A CA 1
ATOM 3490 C C . LEU A 1 431 ? -28.914 13.008 37.604 1.00 89.94 431 LEU A C 1
ATOM 3492 O O . LEU A 1 431 ? -29.291 13.318 38.737 1.00 89.94 431 LEU A O 1
ATOM 3496 N N . HIS A 1 432 ? -29.140 11.808 37.079 1.00 88.38 432 HIS A N 1
ATOM 3497 C CA . HIS A 1 432 ? -29.691 10.734 37.885 1.00 88.38 432 HIS A CA 1
ATOM 3498 C C . HIS A 1 432 ? -28.560 10.057 38.662 1.00 88.38 432 HIS A C 1
ATOM 3500 O O . HIS A 1 432 ? -27.467 9.850 38.135 1.00 88.38 432 HIS A O 1
ATOM 3506 N N . ALA A 1 433 ? -28.802 9.683 39.916 1.00 89.69 433 ALA A N 1
ATOM 3507 C CA . ALA A 1 433 ? -27.841 8.860 40.642 1.00 89.69 433 ALA A CA 1
ATOM 3508 C C . ALA A 1 433 ? -27.583 7.557 39.867 1.00 89.69 433 ALA A C 1
ATOM 3510 O O . ALA A 1 433 ? -28.527 6.892 39.422 1.00 89.69 433 ALA A O 1
ATOM 3511 N N . GLY A 1 434 ? -26.304 7.217 39.713 1.00 88.75 434 GLY A N 1
ATOM 3512 C CA . GLY A 1 434 ? -25.807 6.122 38.883 1.00 88.75 434 GLY A CA 1
ATOM 3513 C C . GLY A 1 434 ? -25.248 6.580 37.534 1.00 88.75 434 GLY A C 1
ATOM 3514 O O . GLY A 1 434 ? -24.424 5.865 36.971 1.00 88.75 434 GLY A O 1
ATOM 3515 N N . ASP A 1 435 ? -25.623 7.770 37.048 1.00 89.25 435 ASP A N 1
ATOM 3516 C CA . ASP A 1 435 ? -24.981 8.371 35.877 1.00 89.25 435 ASP A CA 1
ATOM 3517 C C . ASP A 1 435 ? -23.557 8.806 36.230 1.00 89.25 435 ASP A C 1
ATOM 3519 O O . ASP A 1 435 ? -23.295 9.343 37.315 1.00 89.25 435 ASP A O 1
ATOM 3523 N N . THR A 1 436 ? -22.632 8.579 35.306 1.00 89.50 436 THR A N 1
ATOM 3524 C CA . THR A 1 436 ? -21.251 9.058 35.390 1.00 89.50 436 THR A CA 1
ATOM 3525 C C . THR A 1 436 ? -21.038 10.191 34.391 1.00 89.50 436 THR A C 1
ATOM 3527 O O . THR A 1 436 ? -21.952 10.572 33.675 1.00 89.50 436 THR A O 1
ATOM 3530 N N . LEU A 1 437 ? -19.854 10.795 34.389 1.00 87.69 437 LEU A N 1
ATOM 3531 C CA . LEU A 1 437 ? -19.472 11.801 33.405 1.00 87.69 437 LEU A CA 1
ATOM 3532 C C . LEU A 1 437 ? -18.074 11.469 32.897 1.00 87.69 437 LEU A C 1
ATOM 3534 O O . LEU A 1 437 ? -17.214 11.078 33.694 1.00 87.69 437 LEU A O 1
ATOM 3538 N N . GLU A 1 438 ? -17.811 11.704 31.610 1.00 83.69 438 GLU A N 1
ATOM 3539 C CA . GLU A 1 438 ? -16.432 11.772 31.120 1.00 83.69 438 GLU A CA 1
ATOM 3540 C C . GLU A 1 438 ? -15.629 12.801 31.925 1.00 83.69 438 GLU A C 1
ATOM 3542 O O . GLU A 1 438 ? -16.156 13.841 32.318 1.00 83.69 438 GLU A O 1
ATOM 3547 N N . VAL A 1 439 ? -14.342 12.523 32.159 1.00 84.81 439 VAL A N 1
ATOM 3548 C CA . VAL A 1 439 ? -13.442 13.279 33.056 1.00 84.81 439 VAL A CA 1
ATOM 3549 C C . VAL A 1 439 ? -13.351 14.785 32.752 1.00 84.81 439 VAL A C 1
ATOM 3551 O O . VAL A 1 439 ? -12.929 15.574 33.591 1.00 84.81 439 VAL A O 1
ATOM 3554 N N . ASP A 1 440 ? -13.716 15.212 31.551 1.00 81.00 440 ASP A N 1
ATOM 3555 C CA . ASP A 1 440 ? -13.662 16.593 31.079 1.00 81.00 440 ASP A CA 1
ATOM 3556 C C . ASP A 1 440 ? -15.041 17.168 30.701 1.00 81.00 440 ASP A C 1
ATOM 3558 O O . ASP A 1 440 ? -15.123 18.282 30.178 1.00 81.00 440 ASP A O 1
ATOM 3562 N N . ALA A 1 441 ? -16.135 16.462 31.001 1.00 86.81 441 ALA A N 1
ATOM 3563 C CA . ALA A 1 441 ? -17.490 16.864 30.632 1.00 86.81 441 ALA A CA 1
ATOM 3564 C C . ALA A 1 441 ? -17.860 18.261 31.163 1.00 86.81 441 ALA A C 1
ATOM 3566 O O . ALA A 1 441 ? -18.361 19.095 30.403 1.00 86.81 441 ALA A O 1
ATOM 3567 N N . LEU A 1 442 ? -17.567 18.557 32.436 1.00 88.69 442 LEU A N 1
ATOM 3568 C CA . LEU A 1 442 ? -17.856 19.871 33.029 1.00 88.69 442 LEU A CA 1
ATOM 3569 C C . LEU A 1 442 ? -16.980 20.989 32.458 1.00 88.69 442 LEU A C 1
ATOM 3571 O O . LEU A 1 442 ? -17.435 22.123 32.321 1.00 88.69 442 LEU A O 1
ATOM 3575 N N . ALA A 1 443 ? -15.740 20.674 32.090 1.00 84.56 443 ALA A N 1
ATOM 3576 C CA . ALA A 1 443 ? -14.835 21.622 31.453 1.00 84.56 443 ALA A CA 1
ATOM 3577 C C . ALA A 1 443 ? -15.334 22.004 30.048 1.00 84.56 443 ALA A C 1
ATOM 3579 O O . ALA A 1 443 ? -15.332 23.175 29.675 1.00 84.56 443 ALA A O 1
ATOM 3580 N N . ARG A 1 444 ? -15.841 21.031 29.284 1.00 83.75 444 ARG A N 1
ATOM 3581 C CA . ARG A 1 444 ? -16.455 21.271 27.970 1.00 83.75 444 ARG A CA 1
ATOM 3582 C C . ARG A 1 444 ? -17.782 22.018 28.058 1.00 83.75 444 ARG A C 1
ATOM 3584 O O . ARG A 1 444 ? -18.056 22.842 27.188 1.00 83.75 444 ARG A O 1
ATOM 3591 N N . LEU A 1 445 ? -18.601 21.726 29.073 1.00 87.50 445 LEU A N 1
ATOM 3592 C CA . LEU A 1 445 ? -19.830 22.476 29.331 1.00 87.50 445 LEU A CA 1
ATOM 3593 C C . LEU A 1 445 ? -19.503 23.940 29.632 1.00 87.50 445 LEU A C 1
ATOM 3595 O O . LEU A 1 445 ? -20.103 24.819 29.036 1.00 87.50 445 LEU A O 1
ATOM 3599 N N . HIS A 1 446 ? -18.519 24.198 30.490 1.00 86.50 446 HIS A N 1
ATOM 3600 C CA . HIS A 1 446 ? -18.066 25.553 30.795 1.00 86.50 446 HIS A CA 1
ATOM 3601 C C . HIS A 1 446 ? -17.634 26.324 29.539 1.00 86.50 446 HIS A C 1
ATOM 3603 O O . HIS A 1 446 ? -18.176 27.389 29.276 1.00 86.50 446 HIS A O 1
ATOM 3609 N N . LEU A 1 447 ? -16.768 25.735 28.705 1.00 82.75 447 LEU A N 1
ATOM 3610 C CA . LEU A 1 447 ? -16.343 26.365 27.450 1.00 82.75 447 LEU A CA 1
ATOM 3611 C C . LEU A 1 447 ? -17.513 26.657 26.504 1.00 82.75 447 LEU A C 1
ATOM 3613 O O . LEU A 1 447 ? -17.526 27.708 25.881 1.00 82.75 447 LEU A O 1
ATOM 3617 N N . LEU A 1 448 ? -18.496 25.752 26.407 1.00 84.44 448 LEU A N 1
ATOM 3618 C CA . LEU A 1 448 ? -19.705 26.004 25.617 1.00 84.44 448 LEU A CA 1
ATOM 3619 C C . LEU A 1 448 ? -20.485 27.200 26.166 1.00 84.44 448 LEU A C 1
ATOM 3621 O O . LEU A 1 448 ? -20.983 28.003 25.392 1.00 84.44 448 LEU A O 1
ATOM 3625 N N . LEU A 1 449 ? -20.643 27.287 27.486 1.00 85.31 449 LEU A N 1
ATOM 3626 C CA . LEU A 1 449 ? -21.433 28.341 28.120 1.00 85.31 449 LEU A CA 1
ATOM 3627 C C . LEU A 1 449 ? -20.774 29.723 28.029 1.00 85.31 449 LEU A C 1
ATOM 3629 O O . LEU A 1 449 ? -21.483 30.722 28.123 1.00 85.31 449 LEU A O 1
ATOM 3633 N N . ASP A 1 450 ? -19.459 29.773 27.816 1.00 80.81 450 ASP A N 1
ATOM 3634 C CA . ASP A 1 450 ? -18.711 31.008 27.577 1.00 80.81 450 ASP A CA 1
ATOM 3635 C C . ASP A 1 450 ? -18.689 31.422 26.086 1.00 80.81 450 ASP A C 1
ATOM 3637 O O . ASP A 1 450 ? -18.229 32.518 25.754 1.00 80.81 450 ASP A O 1
ATOM 3641 N N . GLU A 1 451 ? -19.190 30.584 25.164 1.00 78.88 451 GLU A N 1
ATOM 3642 C CA . GLU A 1 451 ? -19.339 30.958 23.751 1.00 78.88 451 GLU A CA 1
ATOM 3643 C C . GLU A 1 451 ? -20.451 32.024 23.591 1.00 78.88 451 GLU A C 1
ATOM 3645 O O . GLU A 1 451 ? -21.522 31.887 24.187 1.00 78.88 451 GLU A O 1
ATOM 3650 N N . PRO A 1 452 ? -20.273 33.062 22.743 1.00 74.88 452 PRO A N 1
ATOM 3651 C CA . PRO A 1 452 ? -21.290 34.104 22.534 1.00 74.88 452 PRO A CA 1
ATOM 3652 C C . PRO A 1 452 ? -22.663 33.556 22.115 1.00 74.88 452 PRO A C 1
ATOM 3654 O O . PRO A 1 452 ? -23.704 34.069 22.523 1.00 74.88 452 PRO A O 1
ATOM 3657 N N . ASP A 1 453 ? -22.674 32.464 21.349 1.00 69.81 453 ASP A N 1
ATOM 3658 C CA . ASP A 1 453 ? -23.896 31.814 20.869 1.00 69.81 453 ASP A CA 1
ATOM 3659 C C . ASP A 1 453 ? -24.691 31.115 21.995 1.00 69.81 453 ASP A C 1
ATOM 3661 O O . ASP A 1 453 ? -25.864 30.772 21.812 1.00 69.81 453 ASP A O 1
ATOM 3665 N N . ALA A 1 454 ? -24.092 30.925 23.178 1.00 71.88 454 ALA A N 1
ATOM 3666 C CA . ALA A 1 454 ? -24.736 30.328 24.346 1.00 71.88 454 ALA A CA 1
ATOM 3667 C C . ALA A 1 454 ? -25.484 31.341 25.233 1.00 71.88 454 ALA A C 1
ATOM 3669 O O . ALA A 1 454 ? -26.250 30.923 26.104 1.00 71.88 454 ALA A O 1
ATOM 3670 N N . GLU A 1 455 ? -25.354 32.653 25.000 1.00 75.31 455 GLU A N 1
ATOM 3671 C CA . GLU A 1 455 ? -26.000 33.697 25.819 1.00 75.31 455 GLU A CA 1
ATOM 3672 C C . GLU A 1 455 ? -27.540 33.561 25.832 1.00 75.31 455 GLU A C 1
ATOM 3674 O O . GLU A 1 455 ? -28.210 33.732 26.857 1.00 75.31 455 GLU A O 1
ATOM 3679 N N . GLY A 1 456 ? -28.122 33.155 24.699 1.00 80.00 456 GLY A N 1
ATOM 3680 C CA . GLY A 1 456 ? -29.557 32.891 24.569 1.00 80.00 456 GLY A CA 1
ATOM 3681 C C . GLY A 1 456 ? -30.008 31.528 25.104 1.00 80.00 456 GLY A C 1
ATOM 3682 O O . GLY A 1 456 ? -31.214 31.247 25.109 1.00 80.00 456 GLY A O 1
ATOM 3683 N N . ALA A 1 457 ? -29.074 30.660 25.508 1.00 87.19 457 ALA A N 1
ATOM 3684 C CA . ALA A 1 457 ? -29.379 29.286 25.867 1.00 87.19 457 ALA A CA 1
ATOM 3685 C C . ALA A 1 457 ? -29.954 29.180 27.279 1.00 87.19 457 ALA A C 1
ATOM 3687 O O . ALA A 1 457 ? -29.491 29.825 28.219 1.00 87.19 457 ALA A O 1
ATOM 3688 N N . CYS A 1 458 ? -30.965 28.327 27.433 1.00 91.50 458 CYS A N 1
ATOM 3689 C CA . CYS A 1 458 ? -31.531 27.984 28.744 1.00 91.50 458 CYS A CA 1
ATOM 3690 C C . CYS A 1 458 ? -31.445 26.487 29.063 1.00 91.50 458 CYS A C 1
ATOM 3692 O O . CYS A 1 458 ? -31.636 26.092 30.212 1.00 91.50 458 CYS A O 1
ATOM 3694 N N . VAL A 1 459 ? -31.154 25.667 28.048 1.00 91.94 459 VAL A N 1
ATOM 3695 C CA . VAL A 1 459 ? -31.039 24.214 28.138 1.00 91.94 459 VAL A CA 1
ATOM 3696 C C . VAL A 1 459 ? -29.863 23.747 27.283 1.00 91.94 459 VAL A C 1
ATOM 3698 O O . VAL A 1 459 ? -29.747 24.130 26.116 1.00 91.94 459 VAL A O 1
ATOM 3701 N N . VAL A 1 460 ? -29.034 22.874 27.848 1.00 91.56 460 VAL A N 1
ATOM 3702 C CA . VAL A 1 460 ? -27.995 22.123 27.140 1.00 91.56 460 VAL A CA 1
ATOM 3703 C C . VAL A 1 460 ? -28.212 20.632 27.376 1.00 91.56 460 VAL A C 1
ATOM 3705 O O . VAL A 1 460 ? -28.392 20.202 28.516 1.00 91.56 460 VAL A O 1
ATOM 3708 N N . TYR A 1 461 ? -28.194 19.848 26.299 1.00 91.19 461 TYR A N 1
ATOM 3709 C CA . TYR A 1 461 ? -28.239 18.384 26.351 1.00 91.19 461 TYR A CA 1
ATOM 3710 C C . TYR A 1 461 ? -26.977 17.766 25.736 1.00 91.19 461 TYR A C 1
ATOM 3712 O O . TYR A 1 461 ? -26.239 18.415 24.987 1.00 91.19 461 TYR A O 1
ATOM 3720 N N . PHE A 1 462 ? -26.737 16.500 26.071 1.00 88.81 462 PHE A N 1
ATOM 3721 C CA . PHE A 1 462 ? -25.464 15.815 25.836 1.00 88.81 462 PHE A CA 1
ATOM 3722 C C . PHE A 1 462 ? -25.672 14.500 25.107 1.00 88.81 462 PHE A C 1
ATOM 3724 O O . PHE A 1 462 ? -26.709 13.866 25.296 1.00 88.81 462 PHE A O 1
ATOM 3731 N N . ASP A 1 463 ? -24.695 14.069 24.317 1.00 87.50 463 ASP A N 1
ATOM 3732 C CA . ASP A 1 463 ? -24.639 12.679 23.865 1.00 87.50 463 ASP A CA 1
ATOM 3733 C C . ASP A 1 463 ? -24.404 11.765 25.087 1.00 87.50 463 ASP A C 1
ATOM 3735 O O . ASP A 1 463 ? -23.958 12.223 26.139 1.00 87.50 463 ASP A O 1
ATOM 3739 N N . HIS A 1 464 ? -24.775 10.493 24.999 1.00 86.94 464 HIS A N 1
ATOM 3740 C CA . HIS A 1 464 ? -24.604 9.564 26.122 1.00 86.94 464 HIS A CA 1
ATOM 3741 C C . HIS A 1 464 ? -24.375 8.151 25.626 1.00 86.94 464 HIS A C 1
ATOM 3743 O O . HIS A 1 464 ? -24.757 7.825 24.502 1.00 86.94 464 HIS A O 1
ATOM 3749 N N . ASP A 1 465 ? -23.800 7.335 26.495 1.00 86.75 465 ASP A N 1
ATOM 3750 C CA . ASP A 1 465 ? -23.487 5.938 26.235 1.00 86.75 465 ASP A CA 1
ATOM 3751 C C . ASP A 1 465 ? -23.994 5.079 27.411 1.00 86.75 465 ASP A C 1
ATOM 3753 O O . ASP A 1 465 ? -24.380 5.596 28.461 1.00 86.75 465 ASP A O 1
ATOM 3757 N N . GLU A 1 466 ? -24.022 3.760 27.250 1.00 85.44 466 GLU A N 1
ATOM 3758 C CA . GLU A 1 466 ? -24.398 2.821 28.310 1.00 85.44 466 GLU A CA 1
ATOM 3759 C C . GLU A 1 466 ? -23.177 2.031 28.785 1.00 85.44 466 GLU A C 1
ATOM 3761 O O . GLU A 1 466 ? -22.307 1.675 27.996 1.00 85.44 466 GLU A O 1
ATOM 3766 N N . LEU A 1 467 ? -23.106 1.708 30.076 1.00 80.25 467 LEU A N 1
ATOM 3767 C CA . LEU A 1 467 ? -22.106 0.765 30.575 1.00 80.25 467 LEU A CA 1
ATOM 3768 C C . LEU A 1 467 ? -22.625 -0.667 30.421 1.00 80.25 467 LEU A C 1
ATOM 3770 O O . LEU A 1 467 ? -23.726 -0.992 30.870 1.00 80.25 467 LEU A O 1
ATOM 3774 N N . ASP A 1 468 ? -21.819 -1.534 29.812 1.00 78.12 468 ASP A N 1
ATOM 3775 C CA . ASP A 1 468 ? -22.099 -2.965 29.755 1.00 78.12 468 ASP A CA 1
ATOM 3776 C C . ASP A 1 468 ? -21.911 -3.641 31.129 1.00 78.12 468 ASP A C 1
ATOM 3778 O O . ASP A 1 468 ? -21.459 -3.042 32.109 1.00 78.12 468 ASP A O 1
ATOM 3782 N N . ALA A 1 469 ? -22.232 -4.935 31.214 1.00 75.94 469 ALA A N 1
ATOM 3783 C CA . ALA A 1 469 ? -22.099 -5.711 32.451 1.00 75.94 469 ALA A CA 1
ATOM 3784 C C . ALA A 1 469 ? -20.645 -5.845 32.960 1.00 75.94 469 ALA A C 1
ATOM 3786 O O . ALA A 1 469 ? -20.425 -6.336 34.067 1.00 75.94 469 ALA A O 1
ATOM 3787 N N . GLN A 1 470 ? -19.654 -5.445 32.161 1.00 74.44 470 GLN A N 1
ATOM 3788 C CA . GLN A 1 470 ? -18.235 -5.422 32.506 1.00 74.44 470 GLN A CA 1
ATOM 3789 C C . GLN A 1 470 ? -17.742 -4.000 32.831 1.00 74.44 470 GLN A C 1
ATOM 3791 O O . GLN A 1 470 ? -16.550 -3.819 33.077 1.00 74.44 470 GLN A O 1
ATOM 3796 N N . GLY A 1 471 ? -18.635 -3.004 32.855 1.00 73.62 471 GLY A N 1
ATOM 3797 C CA . GLY A 1 471 ? -18.301 -1.608 33.129 1.00 73.62 471 GLY A CA 1
ATOM 3798 C C . GLY A 1 471 ? -17.588 -0.907 31.972 1.00 73.62 471 GLY A C 1
ATOM 3799 O O . GLY A 1 471 ? -16.893 0.080 32.203 1.00 73.62 471 GLY A O 1
ATOM 3800 N N . ARG A 1 472 ? -17.717 -1.414 30.741 1.00 75.19 472 ARG A N 1
ATOM 3801 C CA . ARG A 1 472 ? -17.171 -0.780 29.533 1.00 75.19 472 ARG A CA 1
ATOM 3802 C C . ARG A 1 472 ? -18.259 0.023 28.837 1.00 75.19 472 ARG A C 1
ATOM 3804 O O . ARG A 1 472 ? -19.415 -0.390 28.832 1.00 75.19 472 ARG A O 1
ATOM 3811 N N . LEU A 1 473 ? -17.881 1.134 28.212 1.00 76.88 473 LEU A N 1
ATOM 3812 C CA . LEU A 1 473 ? -18.807 1.928 27.409 1.00 76.88 473 LEU A CA 1
ATOM 3813 C C . LEU A 1 473 ? -19.299 1.112 26.200 1.00 76.88 473 LEU A C 1
ATOM 3815 O O . LEU A 1 473 ? -18.519 0.471 25.490 1.00 76.88 473 LEU A O 1
ATOM 3819 N N . ALA A 1 474 ? -20.600 1.171 25.955 1.00 75.19 474 ALA A N 1
ATOM 3820 C CA . ALA A 1 474 ? -21.332 0.470 24.915 1.00 75.19 474 ALA A CA 1
ATOM 3821 C C . ALA A 1 474 ? -22.554 1.300 24.475 1.00 75.19 474 ALA A C 1
ATOM 3823 O O . ALA A 1 474 ? -22.906 2.292 25.100 1.00 75.19 474 ALA A O 1
ATOM 3824 N N . THR A 1 475 ? -23.204 0.889 23.382 1.00 81.00 475 THR A N 1
ATOM 3825 C CA . THR A 1 475 ? -24.473 1.472 22.899 1.00 81.00 475 THR A CA 1
ATOM 3826 C C . THR A 1 475 ? -24.465 3.010 22.812 1.00 81.00 475 THR A C 1
ATOM 3828 O O . THR A 1 475 ? -25.209 3.671 23.535 1.00 81.00 475 THR A O 1
ATOM 3831 N N . PRO A 1 476 ? -23.637 3.615 21.940 1.00 84.50 476 PRO A N 1
ATOM 3832 C CA . PRO A 1 476 ? -23.562 5.064 21.884 1.00 84.50 476 PRO A CA 1
ATOM 3833 C C . PRO A 1 476 ? -24.821 5.702 21.304 1.00 84.50 476 PRO A C 1
ATOM 3835 O O . PRO A 1 476 ? -25.302 5.312 20.236 1.00 84.50 476 PRO A O 1
ATOM 3838 N N . TYR A 1 477 ? -25.308 6.746 21.969 1.00 83.94 477 TYR A N 1
ATOM 3839 C CA . TYR A 1 477 ? -26.445 7.553 21.535 1.00 83.94 477 TYR A CA 1
ATOM 3840 C C . TYR A 1 477 ? -25.999 8.972 21.186 1.00 83.94 477 TYR A C 1
ATOM 3842 O O . TYR A 1 477 ? -26.043 9.897 22.007 1.00 83.94 477 TYR A O 1
ATOM 3850 N N . PHE A 1 478 ? -25.650 9.152 19.912 1.00 84.56 478 PHE A N 1
ATOM 3851 C CA . PHE A 1 478 ? -25.381 10.460 19.324 1.00 84.56 478 PHE A CA 1
ATOM 3852 C C . PHE A 1 478 ? -26.687 11.160 18.949 1.00 84.56 478 PHE A C 1
ATOM 3854 O O . PHE A 1 478 ? -27.422 10.724 18.060 1.00 84.56 478 PHE A O 1
ATOM 3861 N N . LYS A 1 479 ? -26.981 12.265 19.626 1.00 86.19 479 LYS A N 1
ATOM 3862 C CA . LYS A 1 479 ? -28.188 13.066 19.417 1.00 86.19 479 LYS A CA 1
ATOM 3863 C C . LYS A 1 479 ? -27.956 14.069 18.282 1.00 86.19 479 LYS A C 1
ATOM 3865 O O . LYS A 1 479 ? -26.824 14.515 18.082 1.00 86.19 479 LYS A O 1
ATOM 3870 N N . PRO A 1 480 ? -28.986 14.437 17.505 1.00 84.75 480 PRO A N 1
ATOM 3871 C CA . PRO A 1 480 ? -28.850 15.462 16.472 1.00 84.75 480 PRO A CA 1
ATOM 3872 C C . PRO A 1 480 ? -28.640 16.840 17.104 1.00 84.75 480 PRO A C 1
ATOM 3874 O O . PRO A 1 480 ? -28.883 17.010 18.295 1.00 84.75 480 PRO A O 1
ATOM 3877 N N . ASP A 1 481 ? -28.247 17.834 16.307 1.00 84.50 481 ASP A N 1
ATOM 3878 C CA . ASP A 1 481 ? -28.384 19.235 16.725 1.00 84.50 481 ASP A CA 1
ATOM 3879 C C . ASP A 1 481 ? -29.866 19.582 16.952 1.00 84.50 481 ASP A C 1
ATOM 3881 O O . ASP A 1 481 ? -30.761 18.838 16.535 1.00 84.50 481 ASP A O 1
ATOM 3885 N N . PHE A 1 482 ? -30.142 20.686 17.659 1.00 86.81 482 PHE A N 1
ATOM 3886 C CA . PHE A 1 482 ? -31.500 20.971 18.119 1.00 86.81 482 PHE A CA 1
ATOM 3887 C C . PHE A 1 482 ? -32.503 21.010 16.955 1.00 86.81 482 PHE A C 1
ATOM 3889 O O . PHE A 1 482 ? -32.416 21.850 16.063 1.00 86.81 482 PHE A O 1
ATOM 3896 N N . ASN A 1 483 ? -33.475 20.099 16.995 1.00 89.06 483 ASN A N 1
ATOM 3897 C CA . ASN A 1 483 ? -34.525 19.958 16.007 1.00 89.06 483 ASN A CA 1
ATOM 3898 C C . ASN A 1 483 ? -35.877 19.965 16.724 1.00 89.06 483 ASN A C 1
ATOM 3900 O O . ASN A 1 483 ? -36.249 19.011 17.411 1.00 89.06 483 ASN A O 1
ATOM 3904 N N . HIS A 1 484 ? -36.609 21.064 16.559 1.00 88.69 484 HIS A N 1
ATOM 3905 C CA . HIS A 1 484 ? -37.893 21.267 17.218 1.00 88.69 484 HIS A CA 1
ATOM 3906 C C . HIS A 1 484 ? -38.948 20.236 16.788 1.00 88.69 484 HIS A C 1
ATOM 3908 O O . HIS A 1 484 ? -39.670 19.725 17.642 1.00 88.69 484 HIS A O 1
ATOM 3914 N N . ASP A 1 485 ? -39.006 19.885 15.503 1.00 89.44 485 ASP A N 1
ATOM 3915 C CA . ASP A 1 485 ? -39.994 18.935 14.982 1.00 89.44 485 ASP A CA 1
ATOM 3916 C C . ASP A 1 485 ? -39.742 17.525 15.518 1.00 89.44 485 ASP A C 1
ATOM 3918 O O . ASP A 1 485 ? -40.667 16.845 15.969 1.00 89.44 485 ASP A O 1
ATOM 3922 N N . LEU A 1 486 ? -38.473 17.107 15.554 1.00 90.25 486 LEU A N 1
ATOM 3923 C CA . LEU A 1 486 ? -38.097 15.837 16.160 1.00 90.25 486 LEU A CA 1
ATOM 3924 C C . LEU A 1 486 ? -38.427 15.839 17.650 1.00 90.25 486 LEU A C 1
ATOM 3926 O O . LEU A 1 486 ? -38.990 14.857 18.133 1.00 90.25 486 LEU A O 1
ATOM 3930 N N . LEU A 1 487 ? -38.150 16.947 18.351 1.00 90.62 487 LEU A N 1
ATOM 3931 C CA . LEU A 1 487 ? -38.454 17.069 19.770 1.00 90.62 487 LEU A CA 1
ATOM 3932 C C . LEU A 1 487 ? -39.948 16.852 20.010 1.00 90.62 487 LEU A C 1
ATOM 3934 O O . LEU A 1 487 ? -40.276 16.088 20.895 1.00 90.62 487 LEU A O 1
ATOM 3938 N N . LEU A 1 488 ? -40.852 17.422 19.204 1.00 89.81 488 LEU A N 1
ATOM 3939 C CA . LEU A 1 488 ? -42.303 17.220 19.359 1.00 89.81 488 LEU A CA 1
ATOM 3940 C C . LEU A 1 488 ? -42.749 15.751 19.229 1.00 89.81 488 LEU A C 1
ATOM 3942 O O . LEU A 1 488 ? -43.802 15.387 19.756 1.00 89.81 488 LEU A O 1
ATOM 3946 N N . SER A 1 489 ? -41.967 14.923 18.534 1.00 90.00 489 SER A N 1
ATOM 3947 C CA . SER A 1 489 ? -42.282 13.515 18.266 1.00 90.00 489 SER A CA 1
ATOM 3948 C C . SER A 1 489 ? -41.538 12.519 19.162 1.00 90.00 489 SER A C 1
ATOM 3950 O O . SER A 1 489 ? -42.028 11.410 19.370 1.00 90.00 489 SER A O 1
ATOM 3952 N N . TYR A 1 490 ? -40.369 12.890 19.695 1.00 87.88 490 TYR A N 1
ATOM 3953 C CA . TYR A 1 490 ? -39.473 11.962 20.379 1.00 87.88 490 TYR A CA 1
ATOM 3954 C C . TYR A 1 490 ? -38.560 12.679 21.400 1.00 87.88 490 TYR A C 1
ATOM 3956 O O . TYR A 1 490 ? -37.909 13.671 21.055 1.00 87.88 490 TYR A O 1
ATOM 3964 N N . PRO A 1 491 ? -38.440 12.179 22.649 1.00 87.69 491 PRO A N 1
ATOM 3965 C CA . PRO A 1 491 ? -37.667 12.818 23.718 1.00 87.69 491 PRO A CA 1
ATOM 3966 C C . PRO A 1 491 ? -36.150 12.577 23.579 1.00 87.69 491 PRO A C 1
ATOM 3968 O O . PRO A 1 491 ? -35.510 12.026 24.474 1.00 87.69 491 PRO A O 1
ATOM 3971 N N . TYR A 1 492 ? -35.543 12.999 22.465 1.00 89.44 492 TYR A N 1
ATOM 3972 C CA . TYR A 1 492 ? -34.136 12.687 22.175 1.00 89.44 492 TYR A CA 1
ATOM 3973 C C . TYR A 1 492 ? -33.130 13.376 23.105 1.00 89.44 492 TYR A C 1
ATOM 3975 O O . TYR A 1 492 ? -31.973 12.981 23.099 1.00 89.44 492 TYR A O 1
ATOM 3983 N N . VAL A 1 493 ? -33.516 14.379 23.904 1.00 87.44 493 VAL A N 1
ATOM 3984 C CA . VAL A 1 493 ? -32.584 15.111 24.791 1.00 87.44 493 VAL A CA 1
ATOM 3985 C C . VAL A 1 493 ? -31.985 14.227 25.895 1.00 87.44 493 VAL A C 1
ATOM 3987 O O . VAL A 1 493 ? -30.888 14.500 26.380 1.00 87.44 493 VAL A O 1
ATOM 3990 N N . GLY A 1 494 ? -32.623 13.096 26.212 1.00 86.38 494 GLY A N 1
ATOM 3991 C CA . GLY A 1 494 ? -32.166 12.153 27.235 1.00 86.38 494 GLY A CA 1
ATOM 3992 C C . GLY A 1 494 ? -32.414 12.644 28.664 1.00 86.38 494 GLY A C 1
ATOM 3993 O O . GLY A 1 494 ? -33.152 13.605 28.880 1.00 86.38 494 GLY A O 1
ATOM 3994 N N . ARG A 1 495 ? -31.825 11.945 29.645 1.00 83.38 495 ARG A N 1
ATOM 3995 C CA . ARG A 1 495 ? -32.058 12.200 31.078 1.00 83.38 495 ARG A CA 1
ATOM 3996 C C . ARG A 1 495 ? -31.042 13.124 31.756 1.00 83.38 495 ARG A C 1
ATOM 3998 O O . ARG A 1 495 ? -31.299 13.532 32.876 1.00 83.38 495 ARG A O 1
ATOM 4005 N N . ALA A 1 496 ? -29.933 13.467 31.100 1.00 88.12 496 ALA A N 1
ATOM 4006 C CA . ALA A 1 496 ? -28.965 14.448 31.591 1.00 88.12 496 ALA A CA 1
ATOM 4007 C C . ALA A 1 496 ? -29.200 15.800 30.904 1.00 88.12 496 ALA A C 1
ATOM 4009 O O . ALA A 1 496 ? -29.235 15.876 29.672 1.00 88.12 496 ALA A O 1
ATOM 4010 N N . LEU A 1 497 ? -29.375 16.864 31.691 1.00 90.38 497 LEU A N 1
ATOM 4011 C CA . LEU A 1 497 ? -29.737 18.185 31.174 1.00 90.38 497 LEU A CA 1
ATOM 4012 C C . LEU A 1 497 ? -29.099 19.289 32.016 1.00 90.38 497 LEU A C 1
ATOM 4014 O O . LEU A 1 497 ? -29.314 19.328 33.225 1.00 90.38 497 LEU A O 1
ATOM 4018 N N . ALA A 1 498 ? -28.356 20.208 31.400 1.00 92.56 498 ALA A N 1
ATOM 4019 C CA . ALA A 1 498 ? -27.955 21.441 32.070 1.00 92.56 498 ALA A CA 1
ATOM 4020 C C . ALA A 1 498 ? -28.975 22.537 31.778 1.00 92.56 498 ALA A C 1
ATOM 4022 O O . ALA A 1 498 ? -29.358 22.751 30.629 1.00 92.56 498 ALA A O 1
ATOM 4023 N N . VAL A 1 499 ? -29.427 23.222 32.822 1.00 92.06 499 VAL A N 1
ATOM 4024 C CA . VAL A 1 499 ? -30.452 24.261 32.727 1.00 92.06 499 VAL A CA 1
ATOM 4025 C C . VAL A 1 499 ? -29.978 25.553 33.366 1.00 92.06 499 VAL A C 1
ATOM 4027 O O . VAL A 1 499 ? -29.250 25.527 34.358 1.00 92.06 499 VAL A O 1
ATOM 4030 N N . ARG A 1 500 ? -30.398 26.687 32.809 1.00 92.25 500 ARG A N 1
ATOM 4031 C CA . ARG A 1 500 ? -30.116 28.000 33.390 1.00 92.25 500 ARG A CA 1
ATOM 4032 C C . ARG A 1 500 ? -31.053 28.250 34.569 1.00 92.25 500 ARG A C 1
ATOM 4034 O O . ARG A 1 500 ? -32.265 28.051 34.448 1.00 92.25 500 ARG A O 1
ATOM 4041 N N . ASN A 1 501 ? -30.495 28.634 35.713 1.00 91.06 501 ASN A N 1
ATOM 4042 C CA . ASN A 1 501 ? -31.213 28.604 36.989 1.00 91.06 501 ASN A CA 1
ATOM 4043 C C . ASN A 1 501 ? -32.378 29.600 37.038 1.00 91.06 501 ASN A C 1
ATOM 4045 O O . ASN A 1 501 ? -33.489 29.222 37.409 1.00 91.06 501 ASN A O 1
ATOM 4049 N N . ASP A 1 502 ? -32.150 30.831 36.580 1.00 88.88 502 ASP A N 1
ATOM 4050 C CA . ASP A 1 502 ? -33.152 31.901 36.502 1.00 88.88 502 ASP A CA 1
ATOM 4051 C C . ASP A 1 502 ? -34.410 31.493 35.711 1.00 88.88 502 ASP A C 1
ATOM 4053 O O . ASP A 1 502 ? -35.536 31.853 36.057 1.00 88.88 502 ASP A O 1
ATOM 4057 N N . TRP A 1 503 ? -34.220 30.689 34.668 1.00 90.75 503 TRP A N 1
ATOM 4058 C CA . TRP A 1 503 ? -35.273 30.174 33.807 1.00 90.75 503 TRP A CA 1
ATOM 4059 C C . TRP A 1 503 ? -35.925 28.900 34.364 1.00 90.75 503 TRP A C 1
ATOM 4061 O O . TRP A 1 503 ? -37.147 28.745 34.295 1.00 90.75 503 TRP A O 1
ATOM 4071 N N . ALA A 1 504 ? -35.134 27.975 34.910 1.00 89.25 504 ALA A N 1
ATOM 4072 C CA . ALA A 1 504 ? -35.612 26.650 35.296 1.00 89.25 504 ALA A CA 1
ATOM 4073 C C . ALA A 1 504 ? -36.296 26.613 36.667 1.00 89.25 504 ALA A C 1
ATOM 4075 O O . ALA A 1 504 ? -37.266 25.871 36.831 1.00 89.25 504 ALA A O 1
ATOM 4076 N N . LEU A 1 505 ? -35.834 27.398 37.646 1.00 87.19 505 LEU A N 1
ATOM 4077 C CA . LEU A 1 505 ? -36.326 27.326 39.028 1.00 87.19 505 LEU A CA 1
ATOM 4078 C C . LEU A 1 505 ? -37.845 27.531 39.158 1.00 87.19 505 LEU A C 1
ATOM 4080 O O . LEU A 1 505 ? -38.489 26.689 39.791 1.00 87.19 505 LEU A O 1
ATOM 4084 N N . PRO A 1 506 ? -38.476 28.530 38.504 1.00 86.12 506 PRO A N 1
ATOM 4085 C CA . PRO A 1 506 ? -39.934 28.674 38.544 1.00 86.12 506 PRO A CA 1
ATOM 4086 C C . PRO A 1 506 ? -40.675 27.472 37.937 1.00 86.12 506 PRO A C 1
ATOM 4088 O O . PRO A 1 506 ? -41.794 27.147 38.335 1.00 86.12 506 PRO A O 1
ATOM 4091 N N . LEU A 1 507 ? -40.060 26.795 36.961 1.00 85.19 507 LEU A N 1
ATOM 4092 C CA . LEU A 1 507 ? -40.638 25.637 36.278 1.00 85.19 507 LEU A CA 1
ATOM 4093 C C . LEU A 1 507 ? -40.503 24.352 37.100 1.00 85.19 507 LEU A C 1
ATOM 4095 O O . LEU A 1 507 ? -41.381 23.492 37.006 1.00 85.19 507 LEU A O 1
ATOM 4099 N N . LEU A 1 508 ? -39.421 24.232 37.871 1.00 78.81 508 LEU A N 1
ATOM 4100 C CA . LEU A 1 508 ? -39.151 23.121 38.780 1.00 78.81 508 LEU A CA 1
ATOM 4101 C C . LEU A 1 508 ? -39.985 23.236 40.064 1.00 78.81 508 LEU A C 1
ATOM 4103 O O . LEU A 1 508 ? -40.563 22.245 40.496 1.00 78.81 508 LEU A O 1
ATOM 4107 N N . ALA A 1 509 ? -40.156 24.441 40.617 1.00 74.62 509 ALA A N 1
ATOM 4108 C CA . ALA A 1 509 ? -40.988 24.672 41.803 1.00 74.62 509 ALA A CA 1
ATOM 4109 C C . ALA A 1 509 ? -42.464 24.269 41.597 1.00 74.62 509 ALA A C 1
ATOM 4111 O O . ALA A 1 509 ? -43.133 23.834 42.531 1.00 74.62 509 ALA A O 1
ATOM 4112 N N . GLY A 1 510 ? -42.975 24.365 40.365 1.00 66.44 510 GLY A N 1
ATOM 4113 C CA . GLY A 1 510 ? -44.345 23.971 40.014 1.00 66.44 510 GLY A CA 1
ATOM 4114 C C . GLY A 1 510 ? -44.568 22.467 39.789 1.00 66.44 510 GLY A C 1
ATOM 4115 O O . GLY A 1 510 ? -45.674 22.088 39.408 1.00 66.44 510 GLY A O 1
ATOM 4116 N N . GLN A 1 511 ? -43.546 21.616 39.949 1.00 62.84 511 GLN A N 1
ATOM 4117 C CA . GLN A 1 511 ? -43.610 20.173 39.653 1.00 62.84 511 GLN A CA 1
ATOM 4118 C C . GLN A 1 511 ? -43.923 19.278 40.864 1.00 62.84 511 GLN A C 1
ATOM 4120 O O . GLN A 1 511 ? -44.413 18.168 40.661 1.00 62.84 511 GLN A O 1
ATOM 4125 N N . GLY A 1 512 ? -43.670 19.745 42.093 1.00 58.38 512 GLY A N 1
ATOM 4126 C CA . GLY A 1 512 ? -43.702 18.911 43.307 1.00 58.38 512 GLY A CA 1
ATOM 4127 C C . GLY A 1 512 ? -42.511 17.940 43.412 1.00 58.38 512 GLY A C 1
ATOM 4128 O O . GLY A 1 512 ? -41.593 18.001 42.598 1.00 58.38 512 GLY A O 1
ATOM 4129 N N . ASP A 1 513 ? -42.541 17.023 44.387 1.00 55.31 513 ASP A N 1
ATOM 4130 C CA . ASP A 1 513 ? -41.452 16.066 44.700 1.00 55.31 513 ASP A CA 1
ATOM 4131 C C . ASP A 1 513 ? -41.354 14.869 43.720 1.00 55.31 513 ASP A C 1
ATOM 4133 O O . ASP A 1 513 ? -40.968 13.759 44.093 1.00 55.31 513 ASP A O 1
ATOM 4137 N N . GLY A 1 514 ? -41.759 15.048 42.459 1.00 59.03 514 GLY A N 1
ATOM 4138 C CA . GLY A 1 514 ? -41.691 13.995 41.440 1.00 59.03 514 GLY A CA 1
ATOM 4139 C C . GLY A 1 514 ? -40.246 13.622 41.063 1.00 59.03 514 GLY A C 1
ATOM 4140 O O . GLY A 1 514 ? -39.347 14.458 41.180 1.00 59.03 514 GLY A O 1
ATOM 4141 N N . PRO A 1 515 ? -39.991 12.388 40.579 1.00 63.56 515 PRO A N 1
ATOM 4142 C CA . PRO A 1 515 ? -38.651 11.983 40.167 1.00 63.56 515 PRO A CA 1
ATOM 4143 C C . PRO A 1 515 ? -38.176 12.807 38.965 1.00 63.56 515 PRO A C 1
ATOM 4145 O O . PRO A 1 515 ? -38.947 13.102 38.048 1.00 63.56 515 PRO A O 1
ATOM 4148 N N . PHE A 1 516 ? -36.887 13.150 38.943 1.00 66.94 516 PHE A N 1
ATOM 4149 C CA . PHE A 1 516 ? -36.264 13.714 37.751 1.00 66.94 516 PHE A CA 1
ATOM 4150 C C . PHE A 1 516 ? -36.004 12.597 36.746 1.00 66.94 516 PHE A C 1
ATOM 4152 O O . PHE A 1 516 ? -35.005 11.885 36.812 1.00 66.94 516 PHE A O 1
ATOM 4159 N N . ASP A 1 517 ? -36.958 12.422 35.843 1.00 73.44 517 ASP A N 1
ATOM 4160 C CA . ASP A 1 517 ? -36.952 11.394 34.818 1.00 73.44 517 ASP A CA 1
ATOM 4161 C C . ASP A 1 517 ? -36.836 12.001 33.410 1.00 73.44 517 ASP A C 1
ATOM 4163 O O . ASP A 1 517 ? -36.818 13.221 33.202 1.00 73.44 517 ASP A O 1
ATOM 4167 N N . LEU A 1 518 ? -36.785 11.122 32.408 1.00 79.44 518 LEU A N 1
ATOM 4168 C CA . LEU A 1 518 ? -36.790 11.517 31.002 1.00 79.44 518 LEU A CA 1
ATOM 4169 C C . LEU A 1 518 ? -37.994 12.415 30.658 1.00 79.44 518 LEU A C 1
ATOM 4171 O O . LEU A 1 518 ? -37.878 13.304 29.816 1.00 79.44 518 LEU A O 1
ATOM 4175 N N . ALA A 1 519 ? -39.142 12.228 31.317 1.00 81.94 519 ALA A N 1
ATOM 4176 C CA . ALA A 1 519 ? -40.334 13.032 31.077 1.00 81.94 519 ALA A CA 1
ATOM 4177 C C . ALA A 1 519 ? -40.197 14.464 31.623 1.00 81.94 519 ALA A C 1
ATOM 4179 O O . ALA A 1 519 ? -40.740 15.402 31.031 1.00 81.94 519 ALA A O 1
ATOM 4180 N N . LEU A 1 520 ? -39.478 14.678 32.726 1.00 82.06 520 LEU A N 1
ATOM 4181 C CA . LEU A 1 520 ? -39.146 16.015 33.212 1.00 82.06 520 LEU A CA 1
ATOM 4182 C C . LEU A 1 520 ? -38.151 16.716 32.282 1.00 82.06 520 LEU A C 1
ATOM 4184 O O . LEU A 1 520 ? -38.442 17.827 31.827 1.00 82.06 520 LEU A O 1
ATOM 4188 N N . ALA A 1 521 ? -37.044 16.058 31.928 1.00 85.88 521 ALA A N 1
ATOM 4189 C CA . ALA A 1 521 ? -36.065 16.606 30.987 1.00 85.88 521 ALA A CA 1
ATOM 4190 C C . ALA A 1 521 ? -36.723 16.994 29.648 1.00 85.88 521 ALA A C 1
ATOM 4192 O O . ALA A 1 521 ? -36.539 18.105 29.142 1.00 85.88 521 ALA A O 1
ATOM 4193 N N . TYR A 1 522 ? -37.596 16.127 29.130 1.00 88.50 522 TYR A N 1
ATOM 4194 C CA . TYR A 1 522 ? -38.349 16.380 27.908 1.00 88.50 522 TYR A CA 1
ATOM 4195 C C . TYR A 1 522 ? -39.313 17.572 28.029 1.00 88.50 522 TYR A C 1
ATOM 4197 O O . TYR A 1 522 ? -39.368 18.425 27.142 1.00 88.50 522 TYR A O 1
ATOM 4205 N N . ARG A 1 523 ? -40.041 17.702 29.148 1.00 88.31 523 ARG A N 1
ATOM 4206 C CA . ARG A 1 523 ? -40.935 18.850 29.387 1.00 88.31 523 ARG A CA 1
ATOM 4207 C C . ARG A 1 523 ? -40.180 20.173 29.476 1.00 88.31 523 ARG A C 1
ATOM 4209 O O . ARG A 1 523 ? -40.688 21.177 28.976 1.00 88.31 523 ARG A O 1
ATOM 4216 N N . LEU A 1 524 ? -39.001 20.191 30.098 1.00 89.19 524 LEU A N 1
ATOM 4217 C CA . LEU A 1 524 ? -38.150 21.383 30.147 1.00 89.19 524 LEU A CA 1
ATOM 4218 C C . LEU A 1 524 ? -37.687 21.767 28.738 1.00 89.19 524 LEU A C 1
ATOM 4220 O O . LEU A 1 524 ? -37.875 22.915 28.339 1.00 89.19 524 LEU A O 1
ATOM 4224 N N . ALA A 1 525 ? -37.213 20.804 27.944 1.00 90.19 525 ALA A N 1
ATOM 4225 C CA . ALA A 1 525 ? -36.836 21.044 26.552 1.00 90.19 525 ALA A CA 1
ATOM 4226 C C . ALA A 1 525 ? -38.009 21.583 25.706 1.00 90.19 525 ALA A C 1
ATOM 4228 O O . ALA A 1 525 ? -37.851 22.559 24.975 1.00 90.19 525 ALA A O 1
ATOM 4229 N N . LEU A 1 526 ? -39.217 21.022 25.849 1.00 90.19 526 LEU A N 1
ATOM 4230 C CA . LEU A 1 526 ? -40.414 21.520 25.155 1.00 90.19 526 LEU A CA 1
ATOM 4231 C C . LEU A 1 526 ? -40.797 22.943 25.584 1.00 90.19 526 LEU A C 1
ATOM 4233 O O . LEU A 1 526 ? -41.225 23.748 24.755 1.00 90.19 526 LEU A O 1
ATOM 4237 N N . LYS A 1 527 ? -40.665 23.274 26.875 1.00 90.56 527 LYS A N 1
ATOM 4238 C CA . LYS A 1 527 ? -40.919 24.634 27.373 1.00 90.56 527 LYS A CA 1
ATOM 4239 C C . LYS A 1 527 ? -39.892 25.628 26.835 1.00 90.56 527 LYS A C 1
ATOM 4241 O O . LYS A 1 527 ? -40.290 26.715 26.422 1.00 90.56 527 LYS A O 1
ATOM 4246 N N . ALA A 1 528 ? -38.618 25.245 26.788 1.00 89.69 528 ALA A N 1
ATOM 4247 C CA . ALA A 1 528 ? -37.551 26.052 26.204 1.00 89.69 528 ALA A CA 1
ATOM 4248 C C . ALA A 1 528 ? -37.821 26.335 24.716 1.00 89.69 528 ALA A C 1
ATOM 4250 O O . ALA A 1 528 ? -37.818 27.494 24.299 1.00 89.69 528 ALA A O 1
ATOM 4251 N N . ALA A 1 529 ? -38.192 25.301 23.952 1.00 87.38 529 ALA A N 1
ATOM 4252 C CA . ALA A 1 529 ? -38.538 25.424 22.538 1.00 87.38 529 ALA A CA 1
ATOM 4253 C C . ALA A 1 529 ? -39.736 26.365 22.302 1.00 87.38 529 ALA A C 1
ATOM 4255 O O . ALA A 1 529 ? -39.700 27.225 21.421 1.00 87.38 529 ALA A O 1
ATOM 4256 N N . ARG A 1 530 ? -40.789 26.266 23.129 1.00 85.38 530 ARG A N 1
ATOM 4257 C CA . ARG A 1 530 ? -41.976 27.142 23.048 1.00 85.38 530 ARG A CA 1
ATOM 4258 C C . ARG A 1 530 ? -41.689 28.590 23.441 1.00 85.38 530 ARG A C 1
ATOM 4260 O O . ARG A 1 530 ? -42.254 29.499 22.840 1.00 85.38 530 ARG A O 1
ATOM 4267 N N . GLY A 1 531 ? -40.829 28.801 24.437 1.00 78.75 531 GLY A N 1
ATOM 4268 C CA . GLY A 1 531 ? -40.408 30.125 24.898 1.00 78.75 531 GLY A CA 1
ATOM 4269 C C . GLY A 1 531 ? -39.469 30.853 23.934 1.00 78.75 531 GLY A C 1
ATOM 4270 O O . GLY A 1 531 ? -39.126 32.002 24.197 1.00 78.75 531 GLY A O 1
ATOM 4271 N N . ARG A 1 532 ? -39.070 30.203 22.825 1.00 67.44 532 ARG A N 1
ATOM 4272 C CA . ARG A 1 532 ? -38.027 30.659 21.889 1.00 67.44 532 ARG A CA 1
ATOM 4273 C C . ARG A 1 532 ? -36.678 30.905 22.568 1.00 67.44 532 ARG A C 1
ATOM 4275 O O . ARG A 1 532 ? -35.912 31.761 22.135 1.00 67.44 532 ARG A O 1
ATOM 4282 N N . CYS A 1 533 ? -36.389 30.160 23.628 1.00 76.38 533 CYS A N 1
ATOM 4283 C CA . CYS A 1 533 ? -35.064 30.156 24.224 1.00 76.38 533 CYS A CA 1
ATOM 4284 C C . CYS A 1 533 ? -34.151 29.230 23.412 1.00 76.38 533 CYS A C 1
ATOM 4286 O O . CYS A 1 533 ? -34.616 28.238 22.844 1.00 76.38 533 CYS A O 1
ATOM 4288 N N . VAL A 1 534 ? -32.854 29.533 23.360 1.00 76.94 534 VAL A N 1
ATOM 4289 C CA . VAL A 1 534 ? -31.902 28.696 22.624 1.00 76.94 534 VAL A CA 1
ATOM 4290 C C . VAL A 1 534 ? -31.688 27.387 23.395 1.00 76.94 534 VAL A C 1
ATOM 4292 O O . VAL A 1 534 ? -31.654 27.356 24.632 1.00 76.94 534 VAL A O 1
ATOM 4295 N N . ILE A 1 535 ? -31.587 26.286 22.655 1.00 81.38 535 ILE A N 1
ATOM 4296 C CA . ILE A 1 535 ? -31.238 24.968 23.180 1.00 81.38 535 ILE A CA 1
ATOM 4297 C C . ILE A 1 535 ? -29.990 24.530 22.432 1.00 81.38 535 ILE A C 1
ATOM 4299 O O . ILE A 1 535 ? -30.006 24.447 21.204 1.00 81.38 535 ILE A O 1
ATOM 4303 N N . SER A 1 536 ? -28.921 24.256 23.171 1.00 78.81 536 SER A N 1
ATOM 4304 C CA . SER A 1 536 ? -27.644 23.850 22.587 1.00 78.81 536 SER A CA 1
ATOM 4305 C C . SER A 1 536 ? -27.349 22.377 22.861 1.00 78.81 536 SER A C 1
ATOM 4307 O O . SER A 1 536 ? -27.825 21.800 23.842 1.00 78.81 536 SER A O 1
ATOM 4309 N N . ARG A 1 537 ? -26.560 21.762 21.979 1.00 79.25 537 ARG A N 1
ATOM 4310 C CA . ARG A 1 537 ? -25.998 20.424 22.175 1.00 79.25 537 ARG A CA 1
ATOM 4311 C C . ARG A 1 537 ? -24.497 20.546 22.357 1.00 79.25 537 ARG A C 1
ATOM 4313 O O . ARG A 1 537 ? -23.845 21.241 21.580 1.00 79.25 537 ARG A O 1
ATOM 4320 N N . ARG A 1 538 ? -23.926 19.769 23.279 1.00 69.19 538 ARG A N 1
ATOM 4321 C CA . ARG A 1 538 ? -22.486 19.477 23.244 1.00 69.19 538 ARG A CA 1
ATOM 4322 C C . ARG A 1 538 ? -22.238 18.010 22.938 1.00 69.19 538 ARG A C 1
ATOM 4324 O O . ARG A 1 538 ? -22.899 17.135 23.489 1.00 69.19 538 ARG A O 1
ATOM 4331 N N . ARG A 1 539 ? -21.210 17.758 22.124 1.00 56.66 539 ARG A N 1
ATOM 4332 C CA . ARG A 1 539 ? -20.603 16.432 21.939 1.00 56.66 539 ARG A CA 1
ATOM 4333 C C . ARG A 1 539 ? -19.760 16.056 23.170 1.00 56.66 539 ARG A C 1
ATOM 4335 O O . ARG A 1 539 ? -18.550 15.858 23.077 1.00 56.66 539 ARG A O 1
ATOM 4342 N N . CYS A 1 540 ? -20.379 16.051 24.343 1.00 54.22 540 CYS A N 1
ATOM 4343 C CA . CYS A 1 540 ? -19.849 15.386 25.532 1.00 54.22 540 CYS A CA 1
ATOM 4344 C C . CYS A 1 540 ? -20.608 14.076 25.669 1.00 54.22 540 CYS A C 1
ATOM 4346 O O . CYS A 1 540 ? -21.813 14.082 25.428 1.00 54.22 540 CYS A O 1
ATOM 4348 N N . CYS A 1 541 ? -19.918 12.997 26.031 1.00 54.97 541 CYS A N 1
ATOM 4349 C CA . CYS A 1 541 ? -20.599 11.780 26.450 1.00 54.97 541 CYS A CA 1
ATOM 4350 C C . CYS A 1 541 ? -20.793 11.873 27.965 1.00 54.97 541 CYS A C 1
ATOM 4352 O O . CYS A 1 541 ? -19.842 12.161 28.698 1.00 54.97 541 CYS A O 1
ATOM 4354 N N . THR A 1 542 ? -22.035 11.717 28.405 1.00 49.97 542 THR A N 1
ATOM 4355 C CA . THR A 1 542 ? -22.396 11.491 29.810 1.00 49.97 542 THR A CA 1
ATOM 4356 C C . THR A 1 542 ? -22.636 10.015 30.035 1.00 49.97 542 THR A C 1
ATOM 4358 O O . THR A 1 542 ? -23.407 9.463 29.213 1.00 49.97 542 THR A O 1
#

Sequence (542 aa):
MAFYLPQFHEIPENNAWWGEGFTEWTNVRQAKPLFEGHEQPLVPGELGYYDLSSVDVLERQARLAKEHGIHGFCFHYYWFDGKRLLEKPVDRLLRAPQIDLPFCLCWANENWTRRWDGGEQEVLMPQSYSPELHERFARDLLPYFLDRRYIRVQGKPVLLIYRTDIIPDLKDTVASWRDAWRALGLGEVYLVAVESFRAVDPHEWGFDACCDFPPHQVNPQAIAPQSPVNLVADTQAHVGDYGRLRDFWLGRPPPGYKRFCGLVPGWDNSARRRKGGATLFVDATPERYRTWLREAVARTVNEFEGDERLVFINAWNEWAEGCVLEPTQRWGRAYLEATRDVLRLPEKEFLQPASSPYQRWLDGRLDCIKEMPQDLAAGACIQVLIVGGDVGALAATRAALAAQRRAPDRVLTLAEDGLAALGEGGWTLLLHAGDTLEVDALARLHLLLDEPDAEGACVVYFDHDELDAQGRLATPYFKPDFNHDLLLSYPYVGRALAVRNDWALPLLAGQGDGPFDLALAYRLALKAARGRCVISRRRCCT

pLDDT: mean 88.85, std 11.26, range [42.66, 98.81]